Protein AF-0000000079066456 (afdb_homodimer)

Foldseek 3Di:
DPPPPPQPQAPQLCVLVVVCVLVVHDLVRVCVVVVHDSVVNVCNNGHNDPPVVVVLCVVCVVVVHHSCVVVCLLPPPPPCCVCLLVDWDKDWDDPVVLDSVCPAKDKKWKWDADPVGIDIDIFIWGDDPQKIKTKEDCPDPCVVQAQHKIKIKDKDANNNNQWIKMKIFIFHKHWDPPVVVVVVCQVPRPDHIPYPPDDIIMMMGRGPDMIMITIDRPPPPPPDD/DPPPPPACLAPQLCVLVVVCVLVVHQLVRVCVVVVHDSVVNVCSNGHNDPPVVVVLCVVCVVVVHHSCVVVCLLPPPPPCCVCLLVPWDKDWDDPVVLDSVCPAKDKKWKWDADPVGIDIDIFIWGDDPQKIKTKEDCPDPVVVQAQHKIKIKDKDARNNNQWIKMKIFIFHKHWDPPVVVVVVCQVPRPDHIPYPPDDIIMMMGRGPDMIMITIDRPPPPPPDD

Organism: Streptomyces microflavus (NCBI:txid1919)

Solvent-accessible surface area (backbone atoms only — not comparable to full-atom values): 23010 Å² total; per-residue (Å²): 131,81,72,67,76,78,71,59,53,25,58,30,11,51,31,44,47,52,40,28,54,73,70,69,46,50,54,56,52,36,10,59,60,24,74,45,57,42,68,49,44,50,40,43,40,59,41,42,64,61,63,52,52,58,44,38,47,26,39,12,54,44,44,72,47,41,42,27,56,27,53,16,50,39,28,77,46,58,85,71,52,45,50,58,33,47,57,12,24,55,41,80,45,53,69,69,58,35,52,60,71,54,49,58,51,48,62,32,32,43,24,44,73,55,95,91,40,48,42,49,43,77,34,49,37,34,52,53,94,84,25,41,33,36,49,35,27,72,84,36,80,67,50,69,38,54,76,33,71,30,12,39,28,38,66,52,70,28,70,30,62,45,33,32,37,40,34,31,33,29,25,44,24,40,65,52,75,52,62,70,58,32,49,54,52,55,70,66,40,84,56,46,42,54,39,47,94,71,67,64,44,36,34,41,34,47,60,76,42,78,47,21,34,31,41,40,47,68,83,46,78,76,67,77,129,131,81,72,66,77,77,71,60,59,26,55,30,12,51,31,44,47,52,39,27,54,74,70,69,47,50,54,55,52,34,10,60,61,24,73,44,57,42,68,48,42,51,40,42,43,60,40,39,63,62,61,54,50,56,44,38,47,25,38,12,54,43,44,74,47,41,40,27,56,24,53,15,52,40,30,77,48,59,88,71,52,45,48,57,32,45,59,12,22,55,41,81,46,54,69,69,56,35,52,60,72,55,48,58,50,49,62,31,32,42,23,45,72,55,94,92,40,49,43,50,44,78,35,49,37,34,51,53,95,85,25,41,33,36,47,36,27,71,83,36,80,67,50,68,40,54,76,33,70,33,11,39,27,35,68,53,71,30,69,32,62,44,34,33,36,38,34,31,34,28,26,43,24,40,66,53,76,52,62,69,58,32,49,53,51,56,71,66,39,86,57,47,44,54,37,46,95,70,68,64,43,37,34,39,35,47,60,77,42,79,47,23,34,32,40,40,49,68,83,46,79,76,68,77,127

pLDDT: mean 70.63, std 21.6, range [24.2, 97.88]

Structure (mmCIF, N/CA/C/O backbone):
data_AF-0000000079066456-model_v1
#
loop_
_entity.id
_entity.type
_entity.pdbx_description
1 polymer 'Helix-turn-helix domain-containing protein'
#
loop_
_atom_site.group_PDB
_atom_site.id
_atom_site.type_symbol
_atom_site.label_atom_id
_atom_site.label_alt_id
_atom_site.label_comp_id
_atom_site.label_asym_id
_atom_site.label_entity_id
_atom_site.label_seq_id
_atom_site.pdbx_PDB_ins_code
_atom_site.Cartn_x
_atom_site.Cartn_y
_atom_site.Cartn_z
_atom_site.occupancy
_atom_site.B_iso_or_equiv
_atom_site.auth_seq_id
_atom_site.auth_comp_id
_atom_site.auth_asym_id
_atom_site.auth_atom_id
_atom_site.pdbx_PDB_model_num
ATOM 1 N N . MET A 1 1 ? -27.469 40.781 -3.639 1 25.64 1 MET A N 1
ATOM 2 C CA . MET A 1 1 ? -26.75 40.5 -2.395 1 25.64 1 MET A CA 1
ATOM 3 C C . MET A 1 1 ? -25.797 39.344 -2.562 1 25.64 1 MET A C 1
ATOM 5 O O . MET A 1 1 ? -26.219 38.25 -2.979 1 25.64 1 MET A O 1
ATOM 9 N N . ALA A 1 2 ? -24.484 39.531 -2.717 1 28.38 2 ALA A N 1
ATOM 10 C CA . ALA A 1 2 ? -23.453 38.656 -3.238 1 28.38 2 ALA A CA 1
ATOM 11 C C . ALA A 1 2 ? -23.234 37.469 -2.301 1 28.38 2 ALA A C 1
ATOM 13 O O . ALA A 1 2 ? -23.172 37.625 -1.082 1 28.38 2 ALA A O 1
ATOM 14 N N . ARG A 1 3 ? -23.844 36.406 -2.506 1 31.36 3 ARG A N 1
ATOM 15 C CA . ARG A 1 3 ? -23.797 35.219 -1.623 1 31.36 3 ARG A CA 1
ATOM 16 C C . ARG A 1 3 ? -22.359 34.906 -1.21 1 31.36 3 ARG A C 1
ATOM 18 O O . ARG A 1 3 ? -21.469 34.844 -2.055 1 31.36 3 ARG A O 1
ATOM 25 N N . PRO A 1 4 ? -22.062 35.375 -0.028 1 30.66 4 PRO A N 1
ATOM 26 C CA . PRO A 1 4 ? -20.656 35.281 0.399 1 30.66 4 PRO A CA 1
ATOM 27 C C . PRO A 1 4 ? -19.984 34 -0.056 1 30.66 4 PRO A C 1
ATOM 29 O O . PRO A 1 4 ? -20.656 33 -0.277 1 30.66 4 PRO A O 1
ATOM 32 N N . PRO A 1 5 ? -18.906 34.156 -0.725 1 30.28 5 PRO A N 1
ATOM 33 C CA . PRO A 1 5 ? -18.25 33 -1.344 1 30.28 5 PRO A CA 1
ATOM 34 C C . PRO A 1 5 ? -18.234 31.766 -0.431 1 30.28 5 PRO A C 1
ATOM 36 O O . PRO A 1 5 ? -18.203 31.906 0.794 1 30.28 5 PRO A O 1
ATOM 39 N N . HIS A 1 6 ? -19.125 30.891 -0.547 1 31.78 6 HIS A N 1
ATOM 40 C CA . HIS A 1 6 ? -19.344 29.641 0.169 1 31.78 6 HIS A CA 1
ATOM 41 C C . HIS A 1 6 ? -18.016 29.078 0.675 1 31.78 6 HIS A C 1
ATOM 43 O O . HIS A 1 6 ? -17.078 28.875 -0.106 1 31.78 6 HIS A O 1
ATOM 49 N N . ALA A 1 7 ? -17.516 29.562 1.808 1 34.5 7 ALA A N 1
ATOM 50 C CA . ALA A 1 7 ? -16.297 29.312 2.562 1 34.5 7 ALA A CA 1
ATOM 51 C C . ALA A 1 7 ? -15.828 27.859 2.365 1 34.5 7 ALA A C 1
ATOM 53 O O . ALA A 1 7 ? -16.625 26.938 2.422 1 34.5 7 ALA A O 1
ATOM 54 N N . ALA A 1 8 ? -14.93 27.625 1.63 1 34.97 8 ALA A N 1
ATOM 55 C CA . ALA A 1 8 ? -14.211 26.406 1.276 1 34.97 8 ALA A CA 1
ATOM 56 C C . ALA A 1 8 ? -14.07 25.484 2.482 1 34.97 8 ALA A C 1
ATOM 58 O O . ALA A 1 8 ? -13.266 25.75 3.383 1 34.97 8 ALA A O 1
ATOM 59 N N . ARG A 1 9 ? -15.055 25.141 3.279 1 43.28 9 ARG A N 1
ATOM 60 C CA . ARG A 1 9 ? -15.031 24.031 4.219 1 43.28 9 ARG A CA 1
ATOM 61 C C . ARG A 1 9 ? -13.922 23.031 3.869 1 43.28 9 ARG A C 1
ATOM 63 O O . ARG A 1 9 ? -13.898 22.484 2.766 1 43.28 9 ARG A O 1
ATOM 70 N N . GLY A 1 10 ? -12.703 23.375 4.379 1 48.19 10 GLY A N 1
ATOM 71 C CA . GLY A 1 10 ? -11.461 22.781 3.91 1 48.19 10 GLY A CA 1
ATOM 72 C C . GLY A 1 10 ? -11.484 21.266 3.9 1 48.19 10 GLY A C 1
ATOM 73 O O . GLY A 1 10 ? -12.352 20.641 4.523 1 48.19 10 GLY A O 1
ATOM 74 N N . ASP A 1 11 ? -11.156 20.719 2.807 1 53.97 11 ASP A N 1
ATOM 75 C CA . ASP A 1 11 ? -11.047 19.281 2.568 1 53.97 11 ASP A CA 1
ATOM 76 C C . ASP A 1 11 ? -10.664 18.547 3.848 1 53.97 11 ASP A C 1
ATOM 78 O O . ASP A 1 11 ? -11.211 17.484 4.137 1 53.97 11 ASP A O 1
ATOM 82 N N . ILE A 1 12 ? -10 19.141 4.77 1 57.5 12 ILE A N 1
ATOM 83 C CA . ILE A 1 12 ? -9.531 18.516 5.996 1 57.5 12 ILE A CA 1
ATOM 84 C C . ILE A 1 12 ? -10.688 18.391 6.988 1 57.5 12 ILE A C 1
ATOM 86 O O . ILE A 1 12 ? -10.875 17.328 7.598 1 57.5 12 ILE A O 1
ATOM 90 N N . GLY A 1 13 ? -11.312 19.562 7.059 1 59.56 13 GLY A N 1
ATOM 91 C CA . GLY A 1 13 ? -12.43 19.547 7.988 1 59.56 13 GLY A CA 1
ATOM 92 C C . GLY A 1 13 ? -13.438 18.453 7.688 1 59.56 13 GLY A C 1
ATOM 93 O O . GLY A 1 13 ? -13.906 17.766 8.602 1 59.56 13 GLY A O 1
ATOM 94 N N . ARG A 1 14 ? -13.602 18.297 6.441 1 61.03 14 ARG A N 1
ATOM 95 C CA . ARG A 1 14 ? -14.555 17.281 6.023 1 61.03 14 ARG A CA 1
ATOM 96 C C . ARG A 1 14 ? -14.031 15.883 6.336 1 61.03 14 ARG A C 1
ATOM 98 O O . ARG A 1 14 ? -14.789 15.016 6.773 1 61.03 14 ARG A O 1
ATOM 105 N N . ARG A 1 15 ? -12.875 15.672 6.16 1 58.72 15 ARG A N 1
ATOM 106 C CA . ARG A 1 15 ? -12.289 14.359 6.383 1 58.72 15 ARG A CA 1
ATOM 107 C C . ARG A 1 15 ? -12.211 14.031 7.871 1 58.72 15 ARG A C 1
ATOM 109 O O . ARG A 1 15 ? -12.414 12.891 8.273 1 58.72 15 ARG A O 1
ATOM 116 N N . VAL A 1 16 ? -11.922 15.016 8.516 1 62.66 16 VAL A N 1
ATOM 117 C CA . VAL A 1 16 ? -11.898 14.859 9.969 1 62.66 16 VAL A CA 1
ATOM 118 C C . VAL A 1 16 ? -13.289 14.477 10.469 1 62.66 16 VAL A C 1
ATOM 120 O O . VAL A 1 16 ? -13.438 13.523 11.242 1 62.66 16 VAL A O 1
ATOM 123 N N . ALA A 1 17 ? -14.172 15.188 9.867 1 66.12 17 ALA A N 1
ATOM 124 C CA . ALA A 1 17 ? -15.547 14.922 10.289 1 66.12 17 ALA A CA 1
ATOM 125 C C . ALA A 1 17 ? -15.984 13.516 9.875 1 66.12 17 ALA A C 1
ATOM 127 O O . ALA A 1 17 ? -16.578 12.781 10.672 1 66.12 17 ALA A O 1
ATOM 128 N N . ALA A 1 18 ? -15.672 13.148 8.719 1 61.19 18 ALA A N 1
ATOM 129 C CA . ALA A 1 18 ? -16.062 11.844 8.211 1 61.19 18 ALA A CA 1
ATOM 130 C C . ALA A 1 18 ? -15.43 10.719 9.023 1 61.19 18 ALA A C 1
ATOM 132 O O . ALA A 1 18 ? -16.094 9.742 9.375 1 61.19 18 ALA A O 1
ATOM 133 N N . ARG A 1 19 ? -14.211 10.867 9.336 1 59.03 19 ARG A N 1
ATOM 134 C CA . ARG A 1 19 ? -13.492 9.836 10.07 1 59.03 19 ARG A CA 1
ATOM 135 C C . ARG A 1 19 ? -13.969 9.758 11.516 1 59.03 19 ARG A C 1
ATOM 137 O O . ARG A 1 19 ? -14.094 8.672 12.078 1 59.03 19 ARG A O 1
ATOM 144 N N . ARG A 1 20 ? -14.18 10.906 12.055 1 67.38 20 ARG A N 1
ATOM 145 C CA . ARG A 1 20 ? -14.719 10.961 13.406 1 67.38 20 ARG A CA 1
ATOM 146 C C . ARG A 1 20 ? -16.031 10.203 13.508 1 67.38 20 ARG A C 1
ATOM 148 O O . ARG A 1 20 ? -16.234 9.406 14.43 1 67.38 20 ARG A O 1
ATOM 155 N N . LEU A 1 21 ? -16.797 10.422 12.477 1 69.69 21 LEU A N 1
ATOM 156 C CA . LEU A 1 21 ? -18.109 9.773 12.461 1 69.69 21 LEU A CA 1
ATOM 157 C C . LEU A 1 21 ? -17.969 8.273 12.234 1 69.69 21 LEU A C 1
ATOM 159 O O . LEU A 1 21 ? -18.688 7.48 12.852 1 69.69 21 LEU A O 1
ATOM 163 N N . GLN A 1 22 ? -17.109 7.902 11.492 1 60.81 22 GLN A N 1
ATOM 164 C CA . GLN A 1 22 ? -16.844 6.492 11.227 1 60.81 22 GLN A CA 1
ATOM 165 C C . GLN A 1 22 ? -16.422 5.766 12.492 1 60.81 22 GLN A C 1
ATOM 167 O O . GLN A 1 22 ? -16.75 4.594 12.688 1 60.81 22 GLN A O 1
ATOM 172 N N . LEU A 1 23 ? -15.672 6.469 13.367 1 62.28 23 LEU A N 1
ATOM 173 C CA . LEU A 1 23 ? -15.148 5.875 14.594 1 62.28 23 LEU A CA 1
ATOM 174 C C . LEU A 1 23 ? -16.156 6.016 15.734 1 62.28 23 LEU A C 1
ATOM 176 O O . LEU A 1 23 ? -15.914 5.535 16.844 1 62.28 23 LEU A O 1
ATOM 180 N N . GLY A 1 24 ? -17.219 6.684 15.391 1 70.5 24 GLY A N 1
ATOM 181 C CA . GLY A 1 24 ? -18.25 6.906 16.406 1 70.5 24 GLY A CA 1
ATOM 182 C C . GLY A 1 24 ? -17.797 7.844 17.5 1 70.5 24 GLY A C 1
ATOM 183 O O . GLY A 1 24 ? -18.25 7.727 18.641 1 70.5 24 GLY A O 1
ATOM 184 N N . LEU A 1 25 ? -16.875 8.68 17.25 1 75.56 25 LEU A N 1
ATOM 185 C CA . LEU A 1 25 ? -16.344 9.586 18.25 1 75.56 25 LEU A CA 1
ATOM 186 C C . LEU A 1 25 ? -17.047 10.93 18.203 1 75.56 25 LEU A C 1
ATOM 188 O O . LEU A 1 25 ? -17.422 11.406 17.141 1 75.56 25 LEU A O 1
ATOM 192 N N . SER A 1 26 ? -17.266 11.531 19.375 1 80.88 26 SER A N 1
ATOM 193 C CA . SER A 1 26 ? -17.703 12.922 19.453 1 80.88 26 SER A CA 1
ATOM 194 C C . SER A 1 26 ? -16.531 13.875 19.219 1 80.88 26 SER A C 1
ATOM 196 O O . SER A 1 26 ? -15.367 13.477 19.266 1 80.88 26 SER A O 1
ATOM 198 N N . ARG A 1 27 ? -16.891 15.133 18.891 1 77.38 27 ARG A N 1
ATOM 199 C CA . ARG A 1 27 ? -15.852 16.141 18.766 1 77.38 27 ARG A CA 1
ATOM 200 C C . ARG A 1 27 ? -15.039 16.266 20.047 1 77.38 27 ARG A C 1
ATOM 202 O O . ARG A 1 27 ? -13.82 16.453 20.016 1 77.38 27 ARG A O 1
ATOM 209 N N . GLU A 1 28 ? -15.727 16.078 21.109 1 78.38 28 GLU A N 1
ATOM 210 C CA . GLU A 1 28 ? -15.07 16.125 22.422 1 78.38 28 GLU A CA 1
ATOM 211 C C . GLU A 1 28 ? -14.109 14.961 22.609 1 78.38 28 GLU A C 1
ATOM 213 O O . GLU A 1 28 ? -13.016 15.125 23.141 1 78.38 28 GLU A O 1
ATOM 218 N N . ASP A 1 29 ? -14.523 13.836 22.125 1 76.25 29 ASP A N 1
ATOM 219 C CA . ASP A 1 29 ? -13.672 12.656 22.188 1 76.25 29 ASP A CA 1
ATOM 220 C C . ASP A 1 29 ? -12.383 12.852 21.406 1 76.25 29 ASP A C 1
ATOM 222 O O . ASP A 1 29 ? -11.297 12.516 21.875 1 76.25 29 ASP A O 1
ATOM 226 N N . VAL A 1 30 ? -12.531 13.32 20.234 1 72 30 VAL A N 1
ATOM 227 C CA . VAL A 1 30 ? -11.391 13.562 19.359 1 72 30 VAL A CA 1
ATOM 228 C C . VAL A 1 30 ? -10.469 14.602 19.984 1 72 30 VAL A C 1
ATOM 230 O O . VAL A 1 30 ? -9.242 14.453 19.953 1 72 30 VAL A O 1
ATOM 233 N N . ALA A 1 31 ? -11.086 15.633 20.531 1 69.38 31 ALA A N 1
ATOM 234 C CA . ALA A 1 31 ? -10.32 16.703 21.172 1 69.38 31 ALA A CA 1
ATOM 235 C C . ALA A 1 31 ? -9.469 16.156 22.312 1 69.38 31 ALA A C 1
ATOM 237 O O . ALA A 1 31 ? -8.297 16.516 22.438 1 69.38 31 ALA A O 1
ATOM 238 N N . LEU A 1 32 ? -10.07 15.352 23.016 1 68.5 32 LEU A N 1
ATOM 239 C CA . LEU A 1 32 ? -9.367 14.75 24.141 1 68.5 32 LEU A CA 1
ATOM 240 C C . LEU A 1 32 ? -8.195 13.898 23.672 1 68.5 32 LEU A C 1
ATOM 242 O O . LEU A 1 32 ? -7.094 13.992 24.203 1 68.5 32 LEU A O 1
ATOM 246 N N . ARG A 1 33 ? -8.523 13.148 22.688 1 67 33 ARG A N 1
ATOM 247 C CA . ARG A 1 33 ? -7.512 12.234 22.188 1 67 33 ARG A CA 1
ATOM 248 C C . ARG A 1 33 ? -6.375 13 21.516 1 67 33 ARG A C 1
ATOM 250 O O . ARG A 1 33 ? -5.219 12.578 21.562 1 67 33 ARG A O 1
ATOM 257 N N . ALA A 1 34 ? -6.801 14.07 20.953 1 61.41 34 ALA A N 1
ATOM 258 C CA . ALA A 1 34 ? -5.84 14.852 20.172 1 61.41 34 ALA A CA 1
ATOM 259 C C . ALA A 1 34 ? -5.176 15.914 21.047 1 61.41 34 ALA A C 1
ATOM 261 O O . ALA A 1 34 ? -4.266 16.609 20.578 1 61.41 34 ALA A O 1
ATOM 262 N N . GLY A 1 35 ? -5.555 16.062 22.234 1 60.47 35 GLY A N 1
ATOM 263 C CA . GLY A 1 35 ? -5.039 17.109 23.109 1 60.47 35 GLY A CA 1
ATOM 264 C C . GLY A 1 35 ? -5.422 18.516 22.641 1 60.47 35 GLY A C 1
ATOM 265 O O . GLY A 1 35 ? -4.594 19.422 22.656 1 60.47 35 GLY A O 1
ATOM 266 N N . ALA A 1 36 ? -6.531 18.609 22.078 1 65.12 36 ALA A N 1
ATOM 267 C CA . ALA A 1 36 ? -7.035 19.906 21.609 1 65.12 36 ALA A CA 1
ATOM 268 C C . ALA A 1 36 ? -8.297 20.312 22.375 1 65.12 36 ALA A C 1
ATOM 270 O O . ALA A 1 36 ? -8.891 19.5 23.078 1 65.12 36 ALA A O 1
ATOM 271 N N . ALA A 1 37 ? -8.57 21.625 22.359 1 64.44 37 ALA A N 1
ATOM 272 C CA . ALA A 1 37 ? -9.836 22.109 22.906 1 64.44 37 ALA A CA 1
ATOM 273 C C . ALA A 1 37 ? -11.016 21.656 22.062 1 64.44 37 ALA A C 1
ATOM 275 O O . ALA A 1 37 ? -10.938 21.656 20.828 1 64.44 37 ALA A O 1
ATOM 276 N N . PRO A 1 38 ? -12.039 21.156 22.641 1 63.16 38 PRO A N 1
ATOM 277 C CA . PRO A 1 38 ? -13.211 20.688 21.891 1 63.16 38 PRO A CA 1
ATOM 278 C C . PRO A 1 38 ? -13.68 21.672 20.844 1 63.16 38 PRO A C 1
ATOM 280 O O . PRO A 1 38 ? -14.07 21.281 19.734 1 63.16 38 PRO A O 1
ATOM 283 N N . GLY A 1 39 ? -13.633 22.922 21.125 1 65.25 39 GLY A N 1
ATOM 284 C CA . GLY A 1 39 ? -14.031 23.922 20.156 1 65.25 39 GLY A CA 1
ATOM 285 C C . GLY A 1 39 ? -13.141 23.938 18.922 1 65.25 39 GLY A C 1
ATOM 286 O O . GLY A 1 39 ? -13.57 24.359 17.844 1 65.25 39 GLY A O 1
ATOM 287 N N . TYR A 1 40 ? -11.992 23.406 19.156 1 64.56 40 TYR A N 1
ATOM 288 C CA . TYR A 1 40 ? -11.062 23.438 18.031 1 64.56 40 TYR A CA 1
ATOM 289 C C . TYR A 1 40 ? -11.43 22.375 16.984 1 64.56 40 TYR A C 1
ATOM 291 O O . TYR A 1 40 ? -11.312 22.625 15.789 1 64.56 40 TYR A O 1
ATOM 299 N N . ILE A 1 41 ? -11.914 21.266 17.484 1 69.56 41 ILE A N 1
ATOM 300 C CA . ILE A 1 41 ? -12.336 20.234 16.547 1 69.56 41 ILE A CA 1
ATOM 301 C C . ILE A 1 41 ? -13.523 20.75 15.727 1 69.56 41 ILE A C 1
ATOM 303 O O . ILE A 1 41 ? -13.586 20.531 14.516 1 69.56 41 ILE A O 1
ATOM 307 N N . ALA A 1 42 ? -14.344 21.438 16.375 1 71.75 42 ALA A N 1
ATOM 308 C CA . ALA A 1 42 ? -15.461 22.062 15.672 1 71.75 42 ALA A CA 1
ATOM 309 C C . ALA A 1 42 ? -14.961 23.062 14.633 1 71.75 42 ALA A C 1
ATOM 311 O O . ALA A 1 42 ? -15.461 23.094 13.5 1 71.75 42 ALA A O 1
ATOM 312 N N . TYR A 1 43 ? -14.039 23.766 15.055 1 65.44 43 TYR A N 1
ATOM 313 C CA . TYR A 1 43 ? -13.43 24.75 14.172 1 65.44 43 TYR A CA 1
ATOM 314 C C . TYR A 1 43 ? -12.812 24.078 12.945 1 65.44 43 TYR A C 1
ATOM 316 O O . TYR A 1 43 ? -13.031 24.516 11.812 1 65.44 43 TYR A O 1
ATOM 324 N N . VAL A 1 44 ? -12.078 23.031 13.211 1 64.19 44 VAL A N 1
ATOM 325 C CA . VAL A 1 44 ? -11.398 22.312 12.133 1 64.19 44 VAL A CA 1
ATOM 326 C C . VAL A 1 44 ? -12.43 21.734 11.172 1 64.19 44 VAL A C 1
ATOM 328 O O . VAL A 1 44 ? -12.266 21.797 9.953 1 64.19 44 VAL A O 1
ATOM 331 N N . GLU A 1 45 ? -13.367 21.203 11.766 1 69.75 45 GLU A N 1
ATOM 332 C CA . GLU A 1 45 ? -14.375 20.531 10.938 1 69.75 45 GLU A CA 1
ATOM 333 C C . GLU A 1 45 ? -15.227 21.547 10.188 1 69.75 45 GLU A C 1
ATOM 335 O O . GLU A 1 45 ? -15.719 21.266 9.094 1 69.75 45 GLU A O 1
ATOM 340 N N . GLU A 1 46 ? -15.289 22.641 10.664 1 67.19 46 GLU A N 1
ATOM 341 C CA . GLU A 1 46 ? -16.266 23.562 10.109 1 67.19 46 GLU A CA 1
ATOM 342 C C . GLU A 1 46 ? -15.578 24.734 9.398 1 67.19 46 GLU A C 1
ATOM 344 O O . GLU A 1 46 ? -16.172 25.375 8.523 1 67.19 46 GLU A O 1
ATOM 349 N N . GLN A 1 47 ? -14.469 25.094 9.914 1 52.72 47 GLN A N 1
ATOM 350 C CA . GLN A 1 47 ? -13.859 26.312 9.367 1 52.72 47 GLN A CA 1
ATOM 351 C C . GLN A 1 47 ? -12.703 25.969 8.438 1 52.72 47 GLN A C 1
ATOM 353 O O . GLN A 1 47 ? -12.016 24.969 8.641 1 52.72 47 GLN A O 1
ATOM 358 N N . SER A 1 48 ? -12.602 26.344 7.129 1 47.03 48 SER A N 1
ATOM 359 C CA . SER A 1 48 ? -11.656 26.172 6.027 1 47.03 48 SER A CA 1
ATOM 360 C C . SER A 1 48 ? -10.242 26.562 6.453 1 47.03 48 SER A C 1
ATOM 362 O O . SER A 1 48 ? -9.281 26.266 5.738 1 47.03 48 SER A O 1
ATOM 364 N N . ALA A 1 49 ? -10.094 27.25 7.422 1 43.09 49 ALA A N 1
ATOM 365 C CA . ALA A 1 49 ? -8.945 28.156 7.504 1 43.09 49 ALA A CA 1
ATOM 366 C C . ALA A 1 49 ? -7.727 27.453 8.086 1 43.09 49 ALA A C 1
ATOM 368 O O . ALA A 1 49 ? -6.746 28.094 8.461 1 43.09 49 ALA A O 1
ATOM 369 N N . THR A 1 50 ? -7.742 26.312 8.305 1 42.88 50 THR A N 1
ATOM 370 C CA . THR A 1 50 ? -6.523 26.094 9.078 1 42.88 50 THR A CA 1
ATOM 371 C C . THR A 1 50 ? -5.293 26.219 8.18 1 42.88 50 THR A C 1
ATOM 373 O O . THR A 1 50 ? -5.055 25.375 7.316 1 42.88 50 THR A O 1
ATOM 376 N N . PRO A 1 51 ? -4.738 27.391 8 1 43.25 51 PRO A N 1
ATOM 377 C CA . PRO A 1 51 ? -3.588 27.781 7.184 1 43.25 51 PRO A CA 1
ATOM 378 C C . PRO A 1 51 ? -2.475 26.734 7.199 1 43.25 51 PRO A C 1
ATOM 380 O O . PRO A 1 51 ? -1.824 26.5 6.176 1 43.25 51 PRO A O 1
ATOM 383 N N . GLY A 1 52 ? -2.201 26.172 8.281 1 49.12 52 GLY A N 1
ATOM 384 C CA . GLY A 1 52 ? -1.064 25.281 8.438 1 49.12 52 GLY A CA 1
ATOM 385 C C . GLY A 1 52 ? -1.146 24.047 7.559 1 49.12 52 GLY A C 1
ATOM 386 O O . GLY A 1 52 ? -0.163 23.672 6.922 1 49.12 52 GLY A O 1
ATOM 387 N N . ILE A 1 53 ? -2.297 23.594 7.32 1 50.16 53 ILE A N 1
ATOM 388 C CA . ILE A 1 53 ? -2.467 22.344 6.586 1 50.16 53 ILE A CA 1
ATOM 389 C C . ILE A 1 53 ? -2.389 22.625 5.086 1 50.16 53 ILE A C 1
ATOM 391 O O . ILE A 1 53 ? -1.803 21.828 4.336 1 50.16 53 ILE A O 1
ATOM 395 N N . SER A 1 54 ? -3.012 23.703 4.699 1 47.66 54 SER A N 1
ATOM 396 C CA . SER A 1 54 ? -2.889 24.062 3.291 1 47.66 54 SER A CA 1
ATOM 397 C C . SER A 1 54 ? -1.427 24.156 2.871 1 47.66 54 SER A C 1
ATOM 399 O O . SER A 1 54 ? -1.054 23.719 1.785 1 47.66 54 SER A O 1
ATOM 401 N N . PHE A 1 55 ? -0.719 24.75 3.748 1 49.09 55 PHE A N 1
ATOM 402 C CA . PHE A 1 55 ? 0.708 24.844 3.465 1 49.09 55 PHE A CA 1
ATOM 403 C C . PHE A 1 55 ? 1.343 23.453 3.424 1 49.09 55 PHE A C 1
ATOM 405 O O . PHE A 1 55 ? 2.135 23.156 2.527 1 49.09 55 PHE A O 1
ATOM 412 N N . LEU A 1 56 ? 0.967 22.562 4.285 1 53.59 56 LEU A N 1
ATOM 413 C CA . LEU A 1 56 ? 1.562 21.219 4.34 1 53.59 56 LEU A CA 1
ATOM 414 C C . LEU A 1 56 ? 1.184 20.406 3.107 1 53.59 56 LEU A C 1
ATOM 416 O O . LEU A 1 56 ? 2 19.641 2.592 1 53.59 56 LEU A O 1
ATOM 420 N N . LEU A 1 57 ? -0.003 20.688 2.762 1 50.12 57 LEU A N 1
ATOM 421 C CA . LEU A 1 57 ? -0.451 20.016 1.546 1 50.12 57 LEU A CA 1
ATOM 422 C C . LEU A 1 57 ? 0.319 20.516 0.331 1 50.12 57 LEU A C 1
ATOM 424 O O . LEU A 1 57 ? 0.751 19.734 -0.51 1 50.12 57 LEU A O 1
ATOM 428 N N . ARG A 1 58 ? 0.427 21.828 0.307 1 53.16 58 ARG A N 1
ATOM 429 C CA . ARG A 1 58 ? 1.212 22.406 -0.78 1 53.16 58 ARG A CA 1
ATOM 430 C C . ARG A 1 58 ? 2.67 21.969 -0.694 1 53.16 58 ARG A C 1
ATOM 432 O O . ARG A 1 58 ? 3.305 21.703 -1.717 1 53.16 58 ARG A O 1
ATOM 439 N N . LEU A 1 59 ? 3.082 21.891 0.556 1 53.56 59 LEU A N 1
ATOM 440 C CA . LEU A 1 59 ? 4.453 21.453 0.788 1 53.56 59 LEU A CA 1
ATOM 441 C C . LEU A 1 59 ? 4.625 19.984 0.388 1 53.56 59 LEU A C 1
ATOM 443 O O . LEU A 1 59 ? 5.617 19.625 -0.244 1 53.56 59 LEU A O 1
ATOM 447 N N . ALA A 1 60 ? 3.707 19.203 0.789 1 55.19 60 ALA A N 1
ATOM 448 C CA . ALA A 1 60 ? 3.742 17.797 0.411 1 55.19 60 ALA A CA 1
ATOM 449 C C . ALA A 1 60 ? 3.721 17.641 -1.105 1 55.19 60 ALA A C 1
ATOM 451 O O . ALA A 1 60 ? 4.465 16.828 -1.66 1 55.19 60 ALA A O 1
ATOM 452 N N . ASP A 1 61 ? 2.871 18.469 -1.706 1 51.03 61 ASP A N 1
ATOM 453 C CA . ASP A 1 61 ? 2.801 18.469 -3.164 1 51.03 61 ASP A CA 1
ATOM 454 C C . ASP A 1 61 ? 4.113 18.938 -3.777 1 51.03 61 ASP A C 1
ATOM 456 O O . ASP A 1 61 ? 4.637 18.312 -4.703 1 51.03 61 ASP A O 1
ATOM 460 N N . ALA A 1 62 ? 4.535 20.031 -3.199 1 53.94 62 ALA A N 1
ATOM 461 C CA . ALA A 1 62 ? 5.781 20.609 -3.693 1 53.94 62 ALA A CA 1
ATOM 462 C C . ALA A 1 62 ? 6.938 19.625 -3.547 1 53.94 62 ALA A C 1
ATOM 464 O O . ALA A 1 62 ? 7.859 19.609 -4.367 1 53.94 62 ALA A O 1
ATOM 465 N N . LEU A 1 63 ? 6.77 18.781 -2.543 1 53.56 63 LEU A N 1
ATOM 466 C CA . LEU A 1 63 ? 7.855 17.859 -2.248 1 53.56 63 LEU A CA 1
ATOM 467 C C . LEU A 1 63 ? 7.516 16.453 -2.74 1 53.56 63 LEU A C 1
ATOM 469 O O . LEU A 1 63 ? 8.18 15.484 -2.359 1 53.56 63 LEU A O 1
ATOM 473 N N . GLU A 1 64 ? 6.516 16.5 -3.506 1 48.22 64 GLU A N 1
ATOM 474 C CA . GLU A 1 64 ? 6.086 15.258 -4.133 1 48.22 64 GLU A CA 1
ATOM 475 C C . GLU A 1 64 ? 5.926 14.148 -3.102 1 48.22 64 GLU A C 1
ATOM 477 O O . GLU A 1 64 ? 6.422 13.039 -3.295 1 48.22 64 GLU A O 1
ATOM 482 N N . THR A 1 65 ? 5.543 14.492 -2.076 1 52.47 65 THR A N 1
ATOM 483 C CA . THR A 1 65 ? 5.273 13.586 -0.964 1 52.47 65 THR A CA 1
ATOM 484 C C . THR A 1 65 ? 3.883 13.828 -0.39 1 52.47 65 THR A C 1
ATOM 486 O O . THR A 1 65 ? 3.047 14.477 -1.027 1 52.47 65 THR A O 1
ATOM 489 N N . THR A 1 66 ? 3.557 13.109 0.58 1 50.25 66 THR A N 1
ATOM 490 C CA . THR A 1 66 ? 2.277 13.273 1.258 1 50.25 66 THR A CA 1
ATOM 491 C C . THR A 1 66 ? 2.461 13.984 2.598 1 50.25 66 THR A C 1
ATOM 493 O O . THR A 1 66 ? 3.568 14.016 3.141 1 50.25 66 THR A O 1
ATOM 496 N N . VAL A 1 67 ? 1.613 14.727 2.904 1 50.69 67 VAL A N 1
ATOM 497 C CA . VAL A 1 67 ? 1.622 15.312 4.242 1 50.69 67 VAL A CA 1
ATOM 498 C C . VAL A 1 67 ? 1.947 14.234 5.273 1 50.69 67 VAL A C 1
ATOM 500 O O . VAL A 1 67 ? 2.662 14.492 6.246 1 50.69 67 VAL A O 1
ATOM 503 N N . HIS A 1 68 ? 1.517 13.023 4.945 1 49.31 68 HIS A N 1
ATOM 504 C CA . HIS A 1 68 ? 1.845 11.906 5.828 1 49.31 68 HIS A CA 1
ATOM 505 C C . HIS A 1 68 ? 3.354 11.727 5.945 1 49.31 68 HIS A C 1
ATOM 507 O O . HIS A 1 68 ? 3.879 11.57 7.051 1 49.31 68 HIS A O 1
ATOM 513 N N . GLU A 1 69 ? 3.861 11.68 4.848 1 48.62 69 GLU A N 1
ATOM 514 C CA . GLU A 1 69 ? 5.312 11.5 4.828 1 48.62 69 GLU A CA 1
ATOM 515 C C . GLU A 1 69 ? 6.02 12.688 5.484 1 48.62 69 GLU A C 1
ATOM 517 O O . GLU A 1 69 ? 7.016 12.508 6.188 1 48.62 69 GLU A O 1
ATOM 522 N N . LEU A 1 70 ? 5.594 13.844 5.238 1 48.97 70 LEU A N 1
ATOM 523 C CA . LEU A 1 70 ? 6.246 15.047 5.738 1 48.97 70 LEU A CA 1
ATOM 524 C C . LEU A 1 70 ? 6.051 15.188 7.246 1 48.97 70 LEU A C 1
ATOM 526 O O . LEU A 1 70 ? 6.898 15.75 7.938 1 48.97 70 LEU A O 1
ATOM 530 N N . THR A 1 71 ? 5.02 14.852 7.652 1 47.31 71 THR A N 1
ATOM 531 C CA . THR A 1 71 ? 4.695 15.039 9.062 1 47.31 71 THR A CA 1
ATOM 532 C C . THR A 1 71 ? 5.121 13.82 9.875 1 47.31 71 THR A C 1
ATOM 534 O O . THR A 1 71 ? 4.965 13.805 11.102 1 47.31 71 THR A O 1
ATOM 537 N N . GLY A 1 72 ? 5.891 13.219 9.531 1 41.41 72 GLY A N 1
ATOM 538 C CA . GLY A 1 72 ? 6.449 12.102 10.273 1 41.41 72 GLY A CA 1
ATOM 539 C C . GLY A 1 72 ? 5.473 10.953 10.445 1 41.41 72 GLY A C 1
ATOM 540 O O . GLY A 1 72 ? 5.613 10.141 11.367 1 41.41 72 GLY A O 1
ATOM 541 N N . GLY A 1 73 ? 4.375 11.102 10.008 1 35.28 73 GLY A N 1
ATOM 542 C CA . GLY A 1 73 ? 3.654 9.867 10.25 1 35.28 73 GLY A CA 1
ATOM 543 C C . GLY A 1 73 ? 4.52 8.625 10.086 1 35.28 73 GLY A C 1
ATOM 544 O O . GLY A 1 73 ? 4.066 7.508 10.344 1 35.28 73 GLY A O 1
ATOM 545 N N . THR A 1 74 ? 5.41 8.617 9.094 1 33.94 74 THR A N 1
ATOM 546 C CA . THR A 1 74 ? 6.477 7.621 9.195 1 33.94 74 THR A CA 1
ATOM 547 C C . THR A 1 74 ? 7.562 8.094 10.156 1 33.94 74 THR A C 1
ATOM 549 O O . THR A 1 74 ? 8.219 9.102 9.914 1 33.94 74 THR A O 1
ATOM 552 N N . VAL A 1 75 ? 7.203 8.32 11.344 1 29.92 75 VAL A N 1
ATOM 553 C CA . VAL A 1 75 ? 8.07 8.898 12.367 1 29.92 75 VAL A CA 1
ATOM 554 C C . VAL A 1 75 ?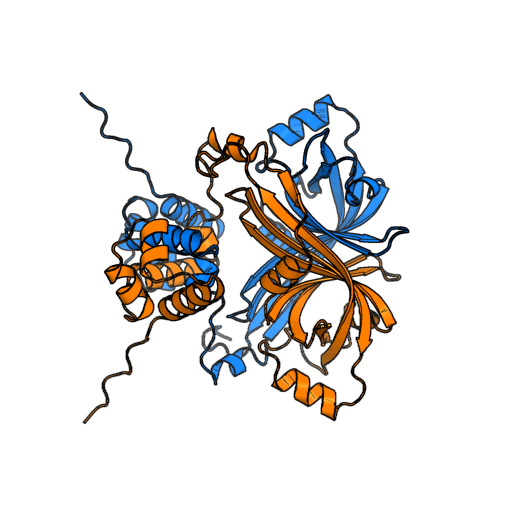 9.477 8.32 12.234 1 29.92 75 VAL A C 1
ATOM 556 O O . VAL A 1 75 ? 9.656 7.102 12.164 1 29.92 75 VAL A O 1
ATOM 559 N N . ASP A 1 76 ? 10.273 8.867 11.664 1 29.38 76 ASP A N 1
ATOM 560 C CA . ASP A 1 76 ? 11.656 8.602 12.062 1 29.38 76 ASP A CA 1
ATOM 561 C C . ASP A 1 76 ? 11.805 8.648 13.586 1 29.38 76 ASP A C 1
ATOM 563 O O . ASP A 1 76 ? 11.586 9.695 14.203 1 29.38 76 ASP A O 1
ATOM 567 N N . LEU A 1 77 ? 11.219 7.73 14.422 1 30.38 77 LEU A N 1
ATOM 568 C CA . LEU A 1 77 ? 11.492 7.691 15.852 1 30.38 77 LEU A CA 1
ATOM 569 C C . LEU A 1 77 ? 12.969 7.988 16.125 1 30.38 77 LEU A C 1
ATOM 571 O O . LEU A 1 77 ? 13.828 7.695 15.297 1 30.38 77 LEU A O 1
ATOM 575 N N . PRO A 1 78 ? 13.195 8.906 17.031 1 27.98 78 PRO A N 1
ATOM 576 C CA . PRO A 1 78 ? 14.586 9 17.516 1 27.98 78 PRO A CA 1
ATOM 577 C C . PRO A 1 78 ? 15.281 7.645 17.562 1 27.98 78 PRO A C 1
ATOM 579 O O . PRO A 1 78 ? 14.617 6.605 17.609 1 27.98 78 PRO A O 1
ATOM 582 N N . GLY A 1 79 ? 16.578 7.602 17.531 1 29.92 79 GLY A N 1
ATOM 583 C CA . GLY A 1 79 ? 17.453 6.441 17.625 1 29.92 79 GLY A CA 1
ATOM 584 C C . GLY A 1 79 ? 16.891 5.348 18.516 1 29.92 79 GLY A C 1
ATOM 585 O O . GLY A 1 79 ? 17.141 4.16 18.281 1 29.92 79 GLY A O 1
ATOM 586 N N . GLY A 1 80 ? 16.531 5.656 19.828 1 29.25 80 GLY A N 1
ATOM 587 C CA . GLY A 1 80 ? 16.062 4.734 20.859 1 29.25 80 GLY A CA 1
ATOM 588 C C . GLY A 1 80 ? 14.711 4.133 20.547 1 29.25 80 GLY A C 1
ATOM 589 O O . GLY A 1 80 ? 14.367 3.057 21.031 1 29.25 80 GLY A O 1
ATOM 590 N N . LEU A 1 81 ? 13.688 4.859 20.234 1 32.69 81 LEU A N 1
ATOM 591 C CA . LEU A 1 81 ? 12.336 4.371 19.984 1 32.69 81 LEU A CA 1
ATOM 592 C C . LEU A 1 81 ? 12.258 3.621 18.672 1 32.69 81 LEU A C 1
ATOM 594 O O . LEU A 1 81 ? 11.203 3.096 18.297 1 32.69 81 LEU A O 1
ATOM 598 N N . GLY A 1 82 ? 12.969 3.809 17.75 1 35.53 82 GLY A N 1
ATOM 599 C CA . GLY A 1 82 ? 13.242 2.85 16.688 1 35.53 82 GLY A CA 1
ATOM 600 C C . GLY A 1 82 ? 13.281 1.415 17.188 1 35.53 82 GLY A C 1
ATOM 601 O O . GLY A 1 82 ? 13.188 0.479 16.391 1 35.53 82 GLY A O 1
ATOM 602 N N . ARG A 1 83 ? 13.75 1.395 18.469 1 33.5 83 ARG A N 1
ATOM 603 C CA . ARG A 1 83 ? 13.766 0.162 19.25 1 33.5 83 ARG A CA 1
ATOM 604 C C . ARG A 1 83 ? 12.352 -0.243 19.672 1 33.5 83 ARG A C 1
ATOM 606 O O . ARG A 1 83 ? 12.117 -1.389 20.062 1 33.5 83 ARG A O 1
ATOM 613 N N . ALA A 1 84 ? 11.578 0.696 20.125 1 36.94 84 ALA A N 1
ATOM 614 C CA . ALA A 1 84 ? 10.203 0.345 20.484 1 36.94 84 ALA A CA 1
ATOM 615 C C . ALA A 1 84 ? 9.492 -0.358 19.328 1 36.94 84 ALA A C 1
ATOM 617 O O . ALA A 1 84 ? 8.562 -1.135 19.547 1 36.94 84 ALA A O 1
ATOM 618 N N . ALA A 1 85 ? 9.781 0.055 18.109 1 41.56 85 ALA A N 1
ATOM 619 C CA . ALA A 1 85 ? 9.367 -0.618 16.875 1 41.56 85 ALA A CA 1
ATOM 620 C C . ALA A 1 85 ? 9.797 -2.082 16.891 1 41.56 85 ALA A C 1
ATOM 622 O O . ALA A 1 85 ? 9.469 -2.838 15.969 1 41.56 85 ALA A O 1
ATOM 623 N N . ARG A 1 86 ? 10.641 -2.318 17.859 1 42.12 86 ARG A N 1
ATOM 624 C CA . ARG A 1 86 ? 11.336 -3.592 17.969 1 42.12 86 ARG A CA 1
ATOM 625 C C . ARG A 1 86 ? 10.352 -4.754 18.047 1 42.12 86 ARG A C 1
ATOM 627 O O . ARG A 1 86 ? 10.609 -5.824 17.5 1 42.12 86 ARG A O 1
ATOM 634 N N . GLU A 1 87 ? 9.289 -4.492 19.078 1 54.41 87 GLU A N 1
ATOM 635 C CA . GLU A 1 87 ? 8.547 -5.742 19.203 1 54.41 87 GLU A CA 1
ATOM 636 C C . GLU A 1 87 ? 7.16 -5.625 18.578 1 54.41 87 GLU A C 1
ATOM 638 O O . GLU A 1 87 ? 6.148 -5.82 19.25 1 54.41 87 GLU A O 1
ATOM 643 N N . ALA A 1 88 ? 7.027 -4.988 17.469 1 59.75 88 ALA A N 1
ATOM 644 C CA . ALA A 1 88 ? 5.754 -4.98 16.75 1 59.75 88 ALA A CA 1
ATOM 645 C C . ALA A 1 88 ? 5.328 -6.398 16.375 1 59.75 88 ALA A C 1
ATOM 647 O O . ALA A 1 88 ? 6.164 -7.223 16 1 59.75 88 ALA A O 1
ATOM 648 N N . ARG A 1 89 ? 4.098 -6.746 16.906 1 69.44 89 ARG A N 1
ATOM 649 C CA . ARG A 1 89 ? 3.539 -8.031 16.5 1 69.44 89 ARG A CA 1
ATOM 650 C C . ARG A 1 89 ? 2.238 -7.832 15.719 1 69.44 89 ARG A C 1
ATOM 652 O O . ARG A 1 89 ? 1.529 -6.848 15.93 1 69.44 89 ARG A O 1
ATOM 659 N N . MET A 1 90 ? 2.066 -8.664 14.805 1 74.06 90 MET A N 1
ATOM 660 C CA . MET A 1 90 ? 0.803 -8.633 14.078 1 74.06 90 MET A CA 1
ATOM 661 C C . MET A 1 90 ? -0.234 -9.531 14.742 1 74.06 90 MET A C 1
ATOM 663 O O . MET A 1 90 ? 0.081 -10.648 15.156 1 74.06 90 MET A O 1
ATOM 667 N N . VAL A 1 91 ? -1.376 -8.961 15.07 1 83.75 91 VAL A N 1
ATOM 668 C CA . VAL A 1 91 ? -2.477 -9.742 15.633 1 83.75 91 VAL A CA 1
ATOM 669 C C . VAL A 1 91 ? -3.584 -9.891 14.586 1 83.75 91 VAL A C 1
ATOM 671 O O . VAL A 1 91 ? -3.787 -9 13.758 1 83.75 91 VAL A O 1
ATOM 674 N N . GLU A 1 92 ? -4.309 -11.016 14.758 1 88.75 92 GLU A N 1
ATOM 675 C CA . GLU A 1 92 ? -5.359 -11.312 13.781 1 88.75 92 GLU A CA 1
ATOM 676 C C . GLU A 1 92 ? -6.59 -10.438 14.016 1 88.75 92 GLU A C 1
ATOM 678 O O . GLU A 1 92 ? -6.965 -10.18 15.164 1 88.75 92 GLU A O 1
ATOM 683 N N . LEU A 1 93 ? -7.199 -10.008 12.977 1 91.94 93 LEU A N 1
ATOM 684 C CA . LEU A 1 93 ? -8.445 -9.242 13.008 1 91.94 93 LEU A CA 1
ATOM 685 C C . LEU A 1 93 ? -9.633 -10.133 12.672 1 91.94 93 LEU A C 1
ATOM 687 O O . LEU A 1 93 ? -9.508 -11.07 11.875 1 91.94 93 LEU A O 1
ATOM 691 N N . GLY A 1 94 ? -10.766 -9.828 13.312 1 92.56 94 GLY A N 1
ATOM 692 C CA . GLY A 1 94 ? -11.992 -10.516 12.938 1 92.56 94 GLY A CA 1
ATOM 693 C C . GLY A 1 94 ? -12.531 -10.078 11.586 1 92.56 94 GLY A C 1
ATOM 694 O O . GLY A 1 94 ? -12.164 -9.008 11.086 1 92.56 94 GLY A O 1
ATOM 695 N N . ASP A 1 95 ? -13.469 -10.875 11.07 1 93.75 95 ASP A N 1
ATOM 696 C CA . ASP A 1 95 ? -14.023 -10.633 9.742 1 93.75 95 ASP A CA 1
ATOM 697 C C . ASP A 1 95 ? -14.734 -9.281 9.68 1 93.75 95 ASP A C 1
ATOM 699 O O . ASP A 1 95 ? -14.57 -8.531 8.719 1 93.75 95 ASP A O 1
ATOM 703 N N . THR A 1 96 ? -15.516 -9.039 10.703 1 92.88 96 THR A N 1
ATOM 704 C CA . THR A 1 96 ? -16.266 -7.789 10.727 1 92.88 96 THR A CA 1
ATOM 705 C C . THR A 1 96 ? -15.312 -6.594 10.711 1 92.88 96 THR A C 1
ATOM 707 O O . THR A 1 96 ? -15.539 -5.625 9.977 1 92.88 96 THR A O 1
ATOM 710 N N . GLU A 1 97 ? -14.289 -6.668 11.484 1 92.44 97 GLU A N 1
ATOM 711 C CA . GLU A 1 97 ? -13.305 -5.59 11.523 1 92.44 97 GLU A CA 1
ATOM 712 C C . GLU A 1 97 ? -12.594 -5.434 10.188 1 92.44 97 GLU A C 1
ATOM 714 O O . GLU A 1 97 ? -12.305 -4.316 9.758 1 92.44 97 GLU A O 1
ATOM 719 N N . CYS A 1 98 ? -12.328 -6.527 9.531 1 94.75 98 CYS A N 1
ATOM 720 C CA . CYS A 1 98 ? -11.688 -6.492 8.219 1 94.75 98 CYS A CA 1
ATOM 721 C C . CYS A 1 98 ? -12.516 -5.691 7.227 1 94.75 98 CYS A C 1
ATOM 723 O O . CYS A 1 98 ? -11.984 -4.836 6.516 1 94.75 98 CYS A O 1
ATOM 725 N N . TRP A 1 99 ? -13.805 -5.887 7.227 1 92.81 99 TRP A N 1
ATOM 726 C CA . TRP A 1 99 ? -14.672 -5.207 6.266 1 92.81 99 TRP A CA 1
ATOM 727 C C . TRP A 1 99 ? -14.844 -3.738 6.633 1 92.81 99 TRP A C 1
ATOM 729 O O . TRP A 1 99 ? -14.992 -2.887 5.75 1 92.81 99 TRP A O 1
ATOM 739 N N . THR A 1 100 ? -14.812 -3.502 7.934 1 89.5 100 THR A N 1
ATOM 740 C CA . THR A 1 100 ? -14.836 -2.109 8.367 1 89.5 100 THR A CA 1
ATOM 741 C C . THR A 1 100 ? -13.594 -1.366 7.871 1 89.5 100 THR A C 1
ATOM 743 O O . THR A 1 100 ? -13.695 -0.245 7.371 1 89.5 100 THR A O 1
ATOM 746 N N . LEU A 1 101 ? -12.445 -2.029 7.938 1 86.81 101 LEU A N 1
ATOM 747 C CA . LEU A 1 101 ? -11.188 -1.421 7.523 1 86.81 101 LEU A CA 1
ATOM 748 C C . LEU A 1 101 ? -11.125 -1.274 6.008 1 86.81 101 LEU A C 1
ATOM 750 O O . LEU A 1 101 ? -10.547 -0.31 5.496 1 86.81 101 LEU A O 1
ATOM 754 N N . LEU A 1 102 ? -11.711 -2.232 5.281 1 87.88 102 LEU A N 1
ATOM 755 C CA . LEU A 1 102 ? -11.773 -2.156 3.826 1 87.88 102 LEU A CA 1
ATOM 756 C C . LEU A 1 102 ? -12.547 -0.917 3.381 1 87.88 102 LEU A C 1
ATOM 758 O O . LEU A 1 102 ? -12.219 -0.312 2.357 1 87.88 102 LEU A O 1
ATOM 762 N N . GLY A 1 103 ? -13.547 -0.607 4.156 1 85.25 103 GLY A N 1
ATOM 763 C CA . GLY A 1 103 ? -14.383 0.524 3.793 1 85.25 103 GLY A CA 1
ATOM 764 C C . GLY A 1 103 ? -15.195 0.286 2.533 1 85.25 103 GLY A C 1
ATOM 765 O O . GLY A 1 103 ? -15.555 -0.852 2.227 1 85.25 103 GLY A O 1
ATOM 766 N N . ASP A 1 104 ? -15.5 1.414 1.828 1 81.56 104 ASP A N 1
ATOM 767 C CA . ASP A 1 104 ? -16.344 1.338 0.637 1 81.56 104 ASP A CA 1
ATOM 768 C C . ASP A 1 104 ? -15.492 1.284 -0.632 1 81.56 104 ASP A C 1
ATOM 770 O O . ASP A 1 104 ? -15.93 0.756 -1.656 1 81.56 104 ASP A O 1
ATOM 774 N N . HIS A 1 105 ? -14.383 1.961 -0.473 1 82.94 105 HIS A N 1
ATOM 775 C CA . HIS A 1 105 ? -13.477 2.051 -1.615 1 82.94 105 HIS A CA 1
ATOM 776 C C . HIS A 1 105 ? -12.062 2.412 -1.175 1 82.94 105 HIS A C 1
ATOM 778 O O . HIS A 1 105 ? -11.836 2.752 -0.011 1 82.94 105 HIS A O 1
ATOM 784 N N . GLY A 1 106 ? -11.141 2.316 -2.094 1 80.94 106 GLY A N 1
ATOM 785 C CA . GLY A 1 106 ? -9.766 2.695 -1.823 1 80.94 106 GLY A CA 1
ATOM 786 C C . GLY A 1 106 ? -8.781 2.125 -2.828 1 80.94 106 GLY A C 1
ATOM 787 O O . GLY A 1 106 ? -9.125 1.904 -3.988 1 80.94 106 GLY A O 1
ATOM 788 N N . VAL A 1 107 ? -7.555 2.062 -2.367 1 86.44 107 VAL A N 1
ATOM 789 C CA . VAL A 1 107 ? -6.492 1.465 -3.168 1 86.44 107 VAL A CA 1
ATOM 790 C C . VAL A 1 107 ? -6.09 0.117 -2.572 1 86.44 107 VAL A C 1
ATOM 792 O O . VAL A 1 107 ? -5.93 -0.007 -1.356 1 86.44 107 VAL A O 1
ATOM 795 N N . GLY A 1 108 ? -6.109 -0.875 -3.301 1 92.19 108 GLY A N 1
ATOM 796 C CA . GLY A 1 108 ? -5.602 -2.191 -2.951 1 92.19 108 GLY A CA 1
ATOM 797 C C . GLY A 1 108 ? -4.602 -2.732 -3.957 1 92.19 108 GLY A C 1
ATOM 798 O O . GLY A 1 108 ? -4.207 -2.025 -4.887 1 92.19 108 GLY A O 1
ATOM 799 N N . ARG A 1 109 ? -4.086 -3.84 -3.699 1 95 109 ARG A N 1
ATOM 800 C CA . ARG A 1 109 ? -3.174 -4.539 -4.598 1 95 109 ARG A CA 1
ATOM 801 C C . ARG A 1 109 ? -3.701 -5.93 -4.938 1 95 109 ARG A C 1
ATOM 803 O O . ARG A 1 109 ? -4.156 -6.66 -4.055 1 95 109 ARG A O 1
ATOM 810 N N . VAL A 1 110 ? -3.672 -6.18 -6.215 1 95.69 110 VAL A N 1
ATOM 811 C CA . VAL A 1 110 ? -4.098 -7.484 -6.715 1 95.69 110 VAL A CA 1
ATOM 812 C C . VAL A 1 110 ? -2.873 -8.312 -7.105 1 95.69 110 VAL A C 1
ATOM 814 O O . VAL A 1 110 ? -1.995 -7.828 -7.824 1 95.69 110 VAL A O 1
ATOM 817 N N . ALA A 1 111 ? -2.828 -9.523 -6.566 1 96.56 111 ALA A N 1
ATOM 818 C CA . ALA A 1 111 ? -1.734 -10.438 -6.883 1 96.56 111 ALA A CA 1
ATOM 819 C C . ALA A 1 111 ? -2.256 -11.703 -7.551 1 96.56 111 ALA A C 1
ATOM 821 O O . ALA A 1 111 ? -3.285 -12.25 -7.141 1 96.56 111 ALA A O 1
ATOM 822 N N . LEU A 1 112 ? -1.596 -12.109 -8.531 1 93.94 112 LEU A N 1
ATOM 823 C CA . LEU A 1 112 ? -1.838 -13.391 -9.188 1 93.94 112 LEU A CA 1
ATOM 824 C C . LEU A 1 112 ? -0.568 -13.898 -9.859 1 93.94 112 LEU A C 1
ATOM 826 O O . LEU A 1 112 ? 0.439 -13.195 -9.922 1 93.94 112 LEU A O 1
ATOM 830 N N . THR A 1 113 ? -0.568 -15.156 -10.195 1 90.56 113 THR A N 1
ATOM 831 C CA . THR A 1 113 ? 0.536 -15.75 -10.93 1 90.56 113 THR A CA 1
ATOM 832 C C . THR A 1 113 ? 0.048 -16.328 -12.258 1 90.56 113 THR A C 1
ATOM 834 O O . THR A 1 113 ? -0.904 -17.109 -12.289 1 90.56 113 THR A O 1
ATOM 837 N N . HIS A 1 114 ? 0.674 -15.758 -13.32 1 87.12 114 HIS A N 1
ATOM 838 C CA . HIS A 1 114 ? 0.43 -16.328 -14.633 1 87.12 114 HIS A CA 1
ATOM 839 C C . HIS A 1 114 ? 1.674 -17.031 -15.164 1 87.12 114 HIS A C 1
ATOM 841 O O . HIS A 1 114 ? 2.617 -17.297 -14.414 1 87.12 114 HIS A O 1
ATOM 847 N N . ASP A 1 115 ? 1.566 -17.328 -16.422 1 84.88 115 ASP A N 1
ATOM 848 C CA . ASP A 1 115 ? 2.672 -18.016 -17.078 1 84.88 115 ASP A CA 1
ATOM 849 C C . ASP A 1 115 ? 3.938 -17.172 -17.062 1 84.88 115 ASP A C 1
ATOM 851 O O . ASP A 1 115 ? 5.051 -17.688 -17 1 84.88 115 ASP A O 1
ATOM 855 N N . ASP A 1 116 ? 3.764 -15.867 -17.047 1 83.75 116 ASP A N 1
ATOM 856 C CA . ASP A 1 116 ? 4.898 -14.953 -17.109 1 83.75 116 ASP A CA 1
ATOM 857 C C . ASP A 1 116 ? 5.457 -14.688 -15.711 1 83.75 116 ASP A C 1
ATOM 859 O O . ASP A 1 116 ? 6.449 -13.977 -15.555 1 83.75 116 ASP A O 1
ATOM 863 N N . GLY A 1 117 ? 4.805 -15.312 -14.742 1 88.25 117 GLY A N 1
ATOM 864 C CA . GLY A 1 117 ? 5.273 -15.148 -13.375 1 88.25 117 GLY A CA 1
ATOM 865 C C . GLY A 1 117 ? 4.297 -14.391 -12.492 1 88.25 117 GLY A C 1
ATOM 866 O O . GLY A 1 117 ? 3.182 -14.078 -12.914 1 88.25 117 GLY A O 1
ATOM 867 N N . PRO A 1 118 ? 4.738 -14.156 -11.258 1 93.75 118 PRO A N 1
ATOM 868 C CA . PRO A 1 118 ? 3.873 -13.438 -10.312 1 93.75 118 PRO A CA 1
ATOM 869 C C . PRO A 1 118 ? 3.803 -11.945 -10.602 1 93.75 118 PRO A C 1
ATOM 871 O O . PRO A 1 118 ? 4.754 -11.367 -11.133 1 93.75 118 PRO A O 1
ATOM 874 N N . VAL A 1 119 ? 2.623 -11.383 -10.32 1 92.81 119 VAL A N 1
ATOM 875 C CA . VAL A 1 119 ? 2.463 -9.938 -10.445 1 92.81 119 VAL A CA 1
ATOM 876 C C . VAL A 1 119 ? 1.663 -9.406 -9.258 1 92.81 119 VAL A C 1
ATOM 878 O O . VAL A 1 119 ? 0.866 -10.133 -8.664 1 92.81 119 VAL A O 1
ATOM 881 N N . VAL A 1 120 ? 1.929 -8.242 -8.859 1 95.19 120 VAL A N 1
ATOM 882 C CA . VAL A 1 120 ? 1.149 -7.457 -7.914 1 95.19 120 VAL A CA 1
ATOM 883 C C . VAL A 1 120 ? 0.978 -6.035 -8.445 1 95.19 120 VAL A C 1
ATOM 885 O O . VAL A 1 120 ? 1.963 -5.34 -8.703 1 95.19 120 VAL A O 1
ATOM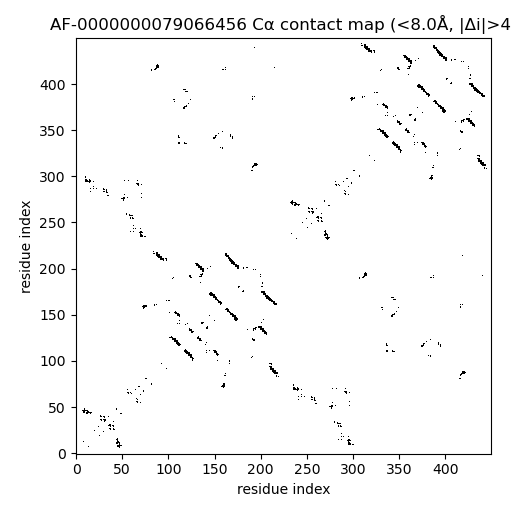 888 N N . LEU A 1 121 ? -0.239 -5.645 -8.656 1 92.25 121 LEU A N 1
ATOM 889 C CA . LEU A 1 121 ? -0.507 -4.316 -9.195 1 92.25 121 LEU A CA 1
ATOM 890 C C . LEU A 1 121 ? -1.549 -3.586 -8.359 1 92.25 121 LEU A C 1
ATOM 892 O O . LEU A 1 121 ? -2.518 -4.191 -7.895 1 92.25 121 LEU A O 1
ATOM 896 N N . PRO A 1 122 ? -1.269 -2.328 -8.172 1 91.19 122 PRO A N 1
ATOM 897 C CA . PRO A 1 122 ? -2.279 -1.546 -7.461 1 91.19 122 PRO A CA 1
ATOM 898 C C . PRO A 1 122 ? -3.533 -1.299 -8.297 1 91.19 122 PRO A C 1
ATOM 900 O O . PRO A 1 122 ? -3.445 -1.136 -9.516 1 91.19 122 PRO A O 1
ATOM 90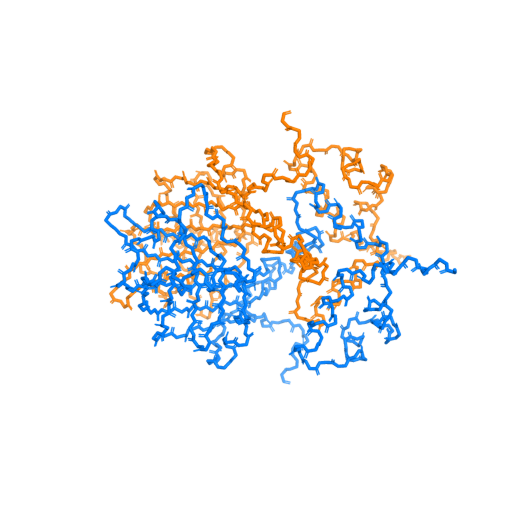3 N N . VAL A 1 123 ? -4.656 -1.282 -7.648 1 88.38 123 VAL A N 1
ATOM 904 C CA . VAL A 1 123 ? -5.93 -0.981 -8.289 1 88.38 123 VAL A CA 1
ATOM 905 C C . VAL A 1 123 ? -6.789 -0.132 -7.355 1 88.38 123 VAL A C 1
ATOM 907 O O . VAL A 1 123 ? -6.648 -0.204 -6.133 1 88.38 123 VAL A O 1
ATOM 910 N N . ASN A 1 124 ? -7.613 0.642 -8.008 1 84.69 124 ASN A N 1
ATOM 911 C CA . ASN A 1 124 ? -8.734 1.195 -7.258 1 84.69 124 ASN A CA 1
ATOM 912 C C . ASN A 1 124 ? -9.859 0.174 -7.09 1 84.69 124 ASN A C 1
ATOM 914 O O . ASN A 1 124 ? -10.172 -0.568 -8.023 1 84.69 124 ASN A O 1
ATOM 918 N N . TYR A 1 125 ? -10.383 0.175 -5.844 1 89.38 125 TYR A N 1
ATOM 919 C CA . TYR A 1 125 ? -11.445 -0.802 -5.637 1 89.38 125 TYR A CA 1
ATOM 920 C C . TYR A 1 125 ? -12.672 -0.152 -5.004 1 89.38 125 TYR A C 1
ATOM 922 O O . TYR A 1 125 ? -12.578 0.939 -4.438 1 89.38 125 TYR A O 1
ATOM 930 N N . GLN A 1 126 ? -13.758 -0.838 -5.148 1 88.62 126 GLN A N 1
ATOM 931 C CA . GLN A 1 126 ? -15.008 -0.559 -4.453 1 88.62 126 GLN A CA 1
ATOM 932 C C . GLN A 1 126 ? -15.586 -1.827 -3.832 1 88.62 126 GLN A C 1
ATOM 934 O O . GLN A 1 126 ? -15.516 -2.904 -4.43 1 88.62 126 GLN A O 1
ATOM 939 N N . VAL A 1 127 ? -16.094 -1.673 -2.65 1 91.56 127 VAL A N 1
ATOM 940 C CA . VAL A 1 127 ? -16.75 -2.799 -2.002 1 91.56 127 VAL A CA 1
ATOM 941 C C . VAL A 1 127 ? -18.25 -2.795 -2.35 1 91.56 127 VAL A C 1
ATOM 943 O O . VAL A 1 127 ? -18.906 -1.768 -2.223 1 91.56 127 VAL A O 1
ATOM 946 N N . LEU A 1 128 ? -18.641 -3.908 -2.932 1 90.62 128 LEU A N 1
ATOM 947 C CA . LEU A 1 128 ? -20.031 -4.102 -3.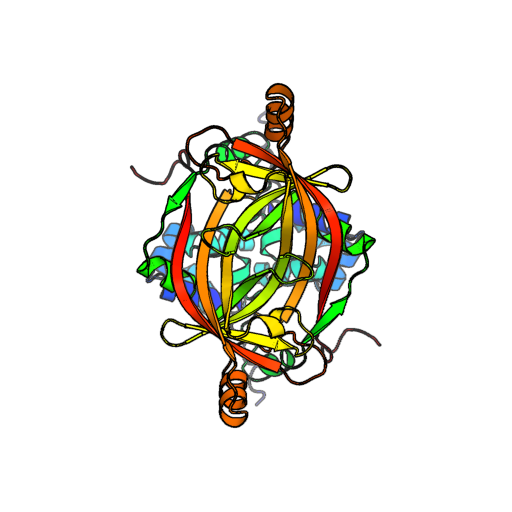316 1 90.62 128 LEU A CA 1
ATOM 948 C C . LEU A 1 128 ? -20.625 -5.324 -2.621 1 90.62 128 LEU A C 1
ATOM 950 O O . LEU A 1 128 ? -20.406 -6.453 -3.062 1 90.62 128 LEU A O 1
ATOM 954 N N . ASP A 1 129 ? -21.469 -5.121 -1.564 1 90.25 129 ASP A N 1
ATOM 955 C CA . ASP A 1 129 ? -22.203 -6.195 -0.903 1 90.25 129 ASP A CA 1
ATOM 956 C C . ASP A 1 129 ? -21.297 -7.387 -0.611 1 90.25 129 ASP A C 1
ATOM 958 O O . ASP A 1 129 ? -21.578 -8.508 -1.03 1 90.25 129 ASP A O 1
ATOM 962 N N . GLY A 1 130 ? -20.234 -7.23 0.011 1 93.75 130 GLY A N 1
ATOM 963 C CA . GLY A 1 130 ? -19.328 -8.297 0.431 1 93.75 130 GLY A CA 1
ATOM 964 C C . GLY A 1 130 ? -18.375 -8.727 -0.657 1 93.75 130 GLY A C 1
ATOM 965 O O . GLY A 1 130 ? -17.641 -9.711 -0.497 1 93.75 130 GLY A O 1
ATOM 966 N N . GLU A 1 131 ? -18.422 -8.062 -1.778 1 97.06 131 GLU A N 1
ATOM 967 C CA . GLU A 1 131 ? -17.484 -8.297 -2.871 1 97.06 131 GLU A CA 1
ATOM 968 C C . GLU A 1 131 ? -16.641 -7.062 -3.143 1 97.06 131 GLU A C 1
ATOM 970 O O . GLU A 1 131 ? -16.922 -5.977 -2.643 1 97.06 131 GLU A O 1
ATOM 975 N N . VAL A 1 132 ? -15.57 -7.348 -3.846 1 96.12 132 VAL A N 1
ATOM 976 C CA . VAL A 1 132 ? -14.672 -6.246 -4.18 1 96.12 132 VAL A CA 1
ATOM 977 C C . VAL A 1 132 ? -14.609 -6.07 -5.695 1 96.12 132 VAL A C 1
ATOM 979 O O . VAL A 1 132 ? -14.297 -7.02 -6.422 1 96.12 132 VAL A O 1
ATOM 982 N N . MET A 1 133 ? -14.922 -4.84 -6.129 1 93.88 133 MET A N 1
ATOM 983 C CA . MET A 1 133 ? -14.883 -4.496 -7.547 1 93.88 133 MET A CA 1
ATOM 984 C C . MET A 1 133 ? -13.633 -3.682 -7.875 1 93.88 133 MET A C 1
ATOM 986 O O . MET A 1 133 ? -13.242 -2.799 -7.109 1 93.88 133 MET A O 1
ATOM 990 N N . PHE A 1 134 ? -12.984 -4.074 -8.992 1 91.25 134 PHE A N 1
ATOM 991 C CA . PHE A 1 134 ? -11.914 -3.246 -9.539 1 91.25 134 PHE A CA 1
ATOM 992 C C . PHE A 1 134 ? -11.922 -3.279 -11.062 1 91.25 134 PHE A C 1
ATOM 994 O O . PHE A 1 134 ? -12.57 -4.141 -11.664 1 91.25 134 PHE A O 1
ATOM 1001 N N . SER A 1 135 ? -11.25 -2.252 -11.656 1 87.69 135 SER A N 1
ATOM 1002 C CA . SER A 1 135 ? -11.18 -2.203 -13.117 1 87.69 135 SER A CA 1
ATOM 1003 C C . SER A 1 135 ? -9.734 -2.299 -13.602 1 87.69 135 SER A C 1
ATOM 1005 O O . SER A 1 135 ? -8.812 -1.907 -12.891 1 87.69 135 SER A O 1
ATOM 1007 N N . THR A 1 136 ? -9.578 -2.922 -14.688 1 85.75 136 THR A N 1
ATOM 1008 C CA . THR A 1 136 ? -8.25 -3.055 -15.281 1 85.75 136 THR A CA 1
ATOM 1009 C C . THR A 1 136 ? -8.328 -2.936 -16.797 1 85.75 136 THR A C 1
ATOM 1011 O O . THR A 1 136 ? -9.375 -3.219 -17.406 1 85.75 136 THR A O 1
ATOM 1014 N N . GLY A 1 137 ? -7.223 -2.455 -17.375 1 82.31 137 GLY A N 1
ATOM 1015 C CA . GLY A 1 137 ? -7.16 -2.455 -18.828 1 82.31 137 GLY A CA 1
ATOM 1016 C C . GLY A 1 137 ? -7.133 -3.852 -19.422 1 82.31 137 GLY A C 1
ATOM 1017 O O . GLY A 1 137 ? -6.75 -4.812 -18.75 1 82.31 137 GLY A O 1
ATOM 1018 N N . ASP A 1 138 ? -7.48 -3.904 -20.703 1 81.5 138 ASP A N 1
ATOM 1019 C CA . ASP A 1 138 ? -7.547 -5.188 -21.391 1 81.5 138 ASP A CA 1
ATOM 1020 C C . ASP A 1 138 ? -6.156 -5.781 -21.594 1 81.5 138 ASP A C 1
ATOM 1022 O O . ASP A 1 138 ? -6.004 -6.996 -21.734 1 81.5 138 ASP A O 1
ATOM 1026 N N . ARG A 1 139 ? -5.191 -4.961 -21.578 1 81.38 139 ARG A N 1
ATOM 1027 C CA . ARG A 1 139 ? -3.832 -5.438 -21.812 1 81.38 139 ARG A CA 1
ATOM 1028 C C . ARG A 1 139 ? -3.09 -5.664 -20.5 1 81.38 139 ARG A C 1
ATOM 1030 O O . ARG A 1 139 ? -1.938 -6.102 -20.5 1 81.38 139 ARG A O 1
ATOM 1037 N N . SER A 1 140 ? -3.758 -5.355 -19.469 1 83.88 140 SER A N 1
ATOM 1038 C CA . SER A 1 140 ? -3.158 -5.543 -18.156 1 83.88 140 SER A CA 1
ATOM 1039 C C . SER A 1 140 ? -3.041 -7.023 -17.797 1 83.88 140 SER A C 1
ATOM 1041 O O . SER A 1 140 ? -3.926 -7.816 -18.125 1 83.88 140 SER A O 1
ATOM 1043 N N . PRO A 1 141 ? -1.953 -7.391 -17.094 1 87 141 PRO A N 1
ATOM 1044 C CA . PRO A 1 141 ? -1.883 -8.766 -16.594 1 87 141 PRO A CA 1
ATOM 1045 C C . PRO A 1 141 ? -3.09 -9.156 -15.75 1 87 141 PRO A C 1
ATOM 1047 O O . PRO A 1 141 ? -3.426 -10.336 -15.648 1 87 141 PRO A O 1
ATOM 1050 N N . LEU A 1 142 ? -3.754 -8.164 -15.219 1 89.12 142 LEU A N 1
ATOM 1051 C CA . LEU A 1 142 ? -4.902 -8.438 -14.359 1 89.12 142 LEU A CA 1
ATOM 1052 C C . LEU A 1 142 ? -6.105 -8.883 -15.188 1 89.12 142 LEU A C 1
ATOM 1054 O O . LEU A 1 142 ? -7.047 -9.469 -14.656 1 89.12 142 LEU A O 1
ATOM 1058 N N . ALA A 1 143 ? -6.043 -8.562 -16.453 1 86.25 143 ALA A N 1
ATOM 1059 C CA . ALA A 1 143 ? -7.145 -8.953 -17.328 1 86.25 143 ALA A CA 1
ATOM 1060 C C . ALA A 1 143 ? -7.234 -10.477 -17.453 1 86.25 143 ALA A C 1
ATOM 1062 O O . ALA A 1 143 ? -8.297 -11.016 -17.766 1 86.25 143 ALA A O 1
ATOM 1063 N N . ARG A 1 144 ? -6.18 -11.102 -17.156 1 86.94 144 ARG A N 1
ATOM 1064 C CA . ARG A 1 144 ? -6.121 -12.555 -17.266 1 86.94 144 ARG A CA 1
ATOM 1065 C C . ARG A 1 144 ? -6.59 -13.227 -15.969 1 86.94 144 ARG A C 1
ATOM 1067 O O . ARG A 1 144 ? -6.605 -14.453 -15.875 1 86.94 144 ARG A O 1
ATOM 1074 N N . ALA A 1 145 ? -6.973 -12.438 -15.055 1 88.94 145 ALA A N 1
ATOM 1075 C CA . ALA A 1 145 ? -7.371 -12.969 -13.758 1 88.94 145 ALA A CA 1
ATOM 1076 C C . ALA A 1 145 ? -8.758 -13.586 -13.82 1 88.94 145 ALA A C 1
ATOM 1078 O O . ALA A 1 145 ? -9.172 -14.305 -12.898 1 88.94 145 ALA A O 1
ATOM 1079 N N . ALA A 1 146 ? -9.445 -13.445 -14.883 1 88.38 146 ALA A N 1
ATOM 1080 C CA . ALA A 1 146 ? -10.82 -13.93 -14.953 1 88.38 146 ALA A CA 1
ATOM 1081 C C . ALA A 1 146 ? -10.891 -15.438 -14.688 1 88.38 146 ALA A C 1
ATOM 1083 O O . ALA A 1 146 ? -10.094 -16.203 -15.234 1 88.38 146 ALA A O 1
ATOM 1084 N N . ASP A 1 147 ? -11.75 -15.75 -13.766 1 90.38 147 ASP A N 1
ATOM 1085 C CA . ASP A 1 147 ? -12.086 -17.125 -13.406 1 90.38 147 ASP A CA 1
ATOM 1086 C C . ASP A 1 147 ? -10.914 -17.812 -12.711 1 90.38 147 ASP A C 1
ATOM 1088 O O . ASP A 1 147 ? -10.766 -19.031 -12.797 1 90.38 147 ASP A O 1
ATOM 1092 N N . THR A 1 148 ? -10.039 -17.078 -12.195 1 92.38 148 THR A N 1
ATOM 1093 C CA . THR A 1 148 ? -8.938 -17.609 -11.398 1 92.38 148 THR A CA 1
ATOM 1094 C C . THR A 1 148 ? -8.984 -17.047 -9.977 1 92.38 148 THR A C 1
ATOM 1096 O O . THR A 1 148 ? -9.734 -16.109 -9.695 1 92.38 148 THR A O 1
ATOM 1099 N N . GLU A 1 149 ? -8.242 -17.781 -9.102 1 95.5 149 GLU A N 1
ATOM 1100 C CA . GLU A 1 149 ? -8.109 -17.281 -7.742 1 95.5 149 GLU A CA 1
ATOM 1101 C C . GLU A 1 149 ? -7.016 -16.219 -7.645 1 95.5 149 GLU A C 1
ATOM 1103 O O . GLU A 1 149 ? -5.922 -16.406 -8.18 1 95.5 149 GLU A O 1
ATOM 1108 N N . ILE A 1 150 ? -7.363 -15.125 -7.027 1 96.75 150 ILE A N 1
ATOM 1109 C CA . ILE A 1 150 ? -6.391 -14.055 -6.836 1 96.75 150 ILE A CA 1
ATOM 1110 C C . ILE A 1 150 ? -6.336 -13.664 -5.359 1 96.75 150 ILE A C 1
ATOM 1112 O O . ILE A 1 150 ? -7.203 -14.062 -4.574 1 96.75 150 ILE A O 1
ATOM 1116 N N . ALA A 1 151 ? -5.262 -13.016 -4.98 1 97.75 151 ALA A N 1
ATOM 1117 C CA . ALA A 1 151 ? -5.164 -12.352 -3.686 1 97.75 151 ALA A CA 1
ATOM 1118 C C . ALA A 1 151 ? -5.34 -10.844 -3.83 1 97.75 151 ALA A C 1
ATOM 1120 O O . ALA A 1 151 ? -4.832 -10.242 -4.781 1 97.75 151 ALA A O 1
ATOM 1121 N N . PHE A 1 152 ? -6.164 -10.266 -3.045 1 97.56 152 PHE A N 1
ATOM 1122 C CA . PHE A 1 152 ? -6.363 -8.828 -2.93 1 97.56 152 PHE A CA 1
ATOM 1123 C C . PHE A 1 152 ? -5.961 -8.336 -1.545 1 97.56 152 PHE A C 1
ATOM 1125 O O . PHE A 1 152 ? -6.402 -8.883 -0.532 1 97.56 152 PHE A O 1
ATOM 1132 N N . GLU A 1 153 ? -5.082 -7.328 -1.493 1 97.06 153 GLU A N 1
ATOM 1133 C CA . GLU A 1 153 ? -4.59 -6.801 -0.223 1 97.06 153 GLU A CA 1
ATOM 1134 C C . GLU A 1 153 ? -4.754 -5.285 -0.153 1 97.06 153 GLU A C 1
ATOM 1136 O O . GLU A 1 153 ? -4.52 -4.582 -1.139 1 97.06 153 GLU A O 1
ATOM 1141 N N . THR A 1 154 ? -5.25 -4.812 0.881 1 93.94 154 THR A N 1
ATOM 1142 C CA . THR A 1 154 ? -5.188 -3.395 1.214 1 93.94 154 THR A CA 1
ATOM 1143 C C . THR A 1 154 ? -4.613 -3.191 2.613 1 93.94 154 THR A C 1
ATOM 1145 O O . THR A 1 154 ? -4.719 -4.074 3.467 1 93.94 154 THR A O 1
ATOM 1148 N N . ASP A 1 155 ? -3.902 -2.111 2.693 1 87.62 155 ASP A N 1
ATOM 1149 C CA . ASP A 1 155 ? -3.273 -1.869 3.988 1 87.62 155 ASP A CA 1
ATOM 1150 C C . ASP A 1 155 ? -3.137 -0.373 4.262 1 87.62 155 ASP A C 1
ATOM 1152 O O . ASP A 1 155 ? -3.344 0.448 3.365 1 87.62 155 ASP A O 1
ATOM 1156 N N . HIS A 1 156 ? -3.066 -0.12 5.465 1 81.38 156 HIS A N 1
ATOM 1157 C CA . HIS A 1 156 ? -2.615 1.174 5.965 1 81.38 156 HIS A CA 1
ATOM 1158 C C . HIS A 1 156 ? -1.502 1.01 6.992 1 81.38 156 HIS A C 1
ATOM 1160 O O . HIS A 1 156 ? -1.765 0.679 8.148 1 81.38 156 HIS A O 1
ATOM 1166 N N . ILE A 1 157 ? -0.27 1.096 6.469 1 75.31 157 ILE A N 1
ATOM 1167 C CA . ILE A 1 157 ? 0.879 0.85 7.332 1 75.31 157 ILE A CA 1
ATOM 1168 C C . ILE A 1 157 ? 1.737 2.109 7.422 1 75.31 157 ILE A C 1
ATOM 1170 O O . ILE A 1 157 ? 2.059 2.723 6.402 1 75.31 157 ILE A O 1
ATOM 1174 N N . ASP A 1 158 ? 1.861 2.465 8.68 1 58.81 158 ASP A N 1
ATOM 1175 C CA . ASP A 1 158 ? 2.805 3.537 8.977 1 58.81 158 ASP A CA 1
ATOM 1176 C C . ASP A 1 158 ? 4.176 2.975 9.344 1 58.81 158 ASP A C 1
ATOM 1178 O O . ASP A 1 158 ? 4.367 2.457 10.445 1 58.81 158 ASP A O 1
ATOM 1182 N N . ASP A 1 159 ? 5.082 2.959 8.367 1 56.34 159 ASP A N 1
ATOM 1183 C CA . ASP A 1 159 ? 6.406 2.383 8.578 1 56.34 159 ASP A CA 1
ATOM 1184 C C . ASP A 1 159 ? 7.125 3.068 9.742 1 56.34 159 ASP A C 1
ATOM 1186 O O . ASP A 1 159 ? 7.809 2.412 10.531 1 56.34 159 ASP A O 1
ATOM 1190 N N . ALA A 1 160 ? 6.848 4.363 9.859 1 49.62 160 ALA A N 1
ATOM 1191 C CA . ALA A 1 160 ? 7.555 5.145 10.867 1 49.62 160 ALA A CA 1
ATOM 1192 C C . ALA A 1 160 ? 7.09 4.766 12.273 1 49.62 160 ALA A C 1
ATOM 1194 O O . ALA A 1 160 ? 7.887 4.742 13.211 1 49.62 160 ALA A O 1
ATOM 1195 N N . PHE A 1 161 ? 5.797 4.363 12.398 1 48.97 161 PHE A N 1
ATOM 1196 C CA . PHE A 1 161 ? 5.262 4.152 13.742 1 48.97 161 PHE A CA 1
ATOM 1197 C C . PHE A 1 161 ? 4.949 2.678 13.977 1 48.97 161 PHE A C 1
ATOM 1199 O O . PHE A 1 161 ? 4.371 2.314 15 1 48.97 161 PHE A O 1
ATOM 1206 N N . SER A 1 162 ? 5.434 1.964 13.07 1 57.97 162 SER A N 1
ATOM 1207 C CA . SER A 1 162 ? 5.191 0.528 13.164 1 57.97 162 SER A CA 1
ATOM 1208 C C . SER A 1 162 ? 3.738 0.236 13.531 1 57.97 162 SER A C 1
ATOM 1210 O O . SER A 1 162 ? 3.467 -0.561 14.43 1 57.97 162 SER A O 1
ATOM 1212 N N . LYS A 1 163 ? 2.836 1.133 13.078 1 66.31 163 LYS A N 1
ATOM 1213 C CA . LYS A 1 163 ? 1.397 0.933 13.234 1 66.31 163 LYS A CA 1
ATOM 1214 C C . LYS A 1 163 ? 0.724 0.729 11.883 1 66.31 163 LYS A C 1
ATOM 1216 O O . LYS A 1 163 ? 1.197 1.237 10.859 1 66.31 163 LYS A O 1
ATOM 1221 N N . GLY A 1 164 ? -0.256 -0.093 12.016 1 77.25 164 GLY A N 1
ATOM 1222 C CA . GLY A 1 164 ? -0.989 -0.284 10.773 1 77.25 164 GLY A CA 1
ATOM 1223 C C . GLY A 1 164 ? -1.788 -1.573 10.742 1 77.25 164 GLY A C 1
ATOM 1224 O O . GLY A 1 164 ? -1.93 -2.246 11.766 1 77.25 164 GLY A O 1
ATOM 1225 N N . TRP A 1 165 ? -2.488 -1.701 9.75 1 86.62 165 TRP A N 1
ATOM 1226 C CA . TRP A 1 165 ? -3.285 -2.9 9.523 1 86.62 165 TRP A CA 1
ATOM 1227 C C . TRP A 1 165 ? -3.205 -3.34 8.062 1 86.62 165 TRP A C 1
ATOM 1229 O O . TRP A 1 165 ? -2.766 -2.574 7.199 1 86.62 165 TRP A O 1
ATOM 1239 N N . SER A 1 166 ? -3.479 -4.598 7.867 1 91.19 166 SER A N 1
ATOM 1240 C CA . SER A 1 166 ? -3.629 -5.156 6.527 1 91.19 166 SER A CA 1
ATOM 1241 C C . SER A 1 166 ? -4.812 -6.113 6.457 1 91.19 166 SER A C 1
ATOM 1243 O O . SER A 1 166 ? -5.148 -6.766 7.449 1 91.19 166 SER A O 1
ATOM 1245 N N . VAL A 1 167 ? -5.5 -6.109 5.387 1 95.25 167 VAL A N 1
ATOM 1246 C CA . VAL A 1 167 ? -6.574 -7.051 5.078 1 95.25 167 VAL A CA 1
ATOM 1247 C C . VAL A 1 167 ? -6.258 -7.785 3.779 1 95.25 167 VAL A C 1
ATOM 1249 O O . VAL A 1 167 ? -5.902 -7.164 2.775 1 95.25 167 VAL A O 1
ATOM 1252 N N . LEU A 1 168 ? -6.297 -9.078 3.852 1 96.19 168 LEU A N 1
ATOM 1253 C CA . LEU A 1 168 ? -6.066 -9.961 2.715 1 96.19 168 LEU A CA 1
ATOM 1254 C C . LEU A 1 168 ? -7.332 -10.734 2.363 1 96.19 168 LEU A C 1
ATOM 1256 O O . LEU A 1 168 ? -7.926 -11.391 3.225 1 96.19 168 LEU A O 1
ATOM 1260 N N . LEU A 1 169 ? -7.754 -10.57 1.146 1 97.69 169 LEU A N 1
ATOM 1261 C CA . LEU A 1 169 ? -8.836 -11.375 0.593 1 97.69 169 LEU A CA 1
ATOM 1262 C C . LEU A 1 169 ? -8.312 -12.352 -0.454 1 97.69 169 LEU A C 1
ATOM 1264 O O . LEU A 1 169 ? -7.461 -11.992 -1.271 1 97.69 169 LEU A O 1
ATOM 1268 N N . VAL A 1 170 ? -8.766 -13.586 -0.34 1 97.38 170 VAL A N 1
ATOM 1269 C CA . VAL A 1 170 ? -8.484 -14.578 -1.372 1 97.38 170 VAL A CA 1
ATOM 1270 C C . VAL A 1 170 ? -9.797 -15.117 -1.937 1 97.38 170 VAL A C 1
ATOM 1272 O O . VAL A 1 170 ? -10.719 -15.445 -1.182 1 97.38 170 VAL A O 1
ATOM 1275 N N . GLY A 1 171 ? -9.898 -15.07 -3.225 1 97.19 171 GLY A N 1
ATOM 1276 C CA . GLY A 1 171 ? -11.102 -15.578 -3.854 1 97.19 171 GLY A CA 1
ATOM 1277 C C . GLY A 1 171 ? -11.031 -15.586 -5.367 1 97.19 171 GLY A C 1
ATOM 1278 O O . GLY A 1 171 ? -9.984 -15.266 -5.945 1 97.19 171 GLY A O 1
ATOM 1279 N N . THR A 1 172 ? -12.102 -16.016 -5.965 1 96.88 172 THR A N 1
ATOM 1280 C CA . THR A 1 172 ? -12.188 -16.094 -7.418 1 96.88 172 THR A CA 1
ATOM 1281 C C . THR A 1 172 ? -12.711 -14.773 -7.992 1 96.88 172 THR A C 1
ATOM 1283 O O . THR A 1 172 ? -13.562 -14.117 -7.379 1 96.88 172 THR A O 1
ATOM 1286 N N . VAL A 1 173 ? -12.164 -14.414 -9.172 1 96.81 173 VAL A N 1
ATOM 1287 C CA . VAL A 1 173 ? -12.586 -13.18 -9.828 1 96.81 173 VAL A CA 1
ATOM 1288 C C . VAL A 1 173 ? -13.398 -13.516 -11.078 1 96.81 173 VAL A C 1
ATOM 1290 O O . VAL A 1 173 ? -13.078 -14.453 -11.805 1 96.81 173 VAL A O 1
ATOM 1293 N N . ARG A 1 174 ? -14.414 -12.75 -11.297 1 96.38 174 ARG A N 1
ATOM 1294 C CA . ARG A 1 174 ? -15.164 -12.844 -12.547 1 96.38 174 ARG A CA 1
ATOM 1295 C C . ARG A 1 174 ? -15.195 -11.5 -13.266 1 96.38 174 ARG A C 1
ATOM 1297 O O . ARG A 1 174 ? -15.109 -10.445 -12.633 1 96.38 174 ARG A O 1
ATOM 1304 N N . VAL A 1 175 ? -15.375 -11.562 -14.594 1 94.94 175 VAL A N 1
ATOM 1305 C CA . VAL A 1 175 ? -15.516 -10.367 -15.422 1 94.94 175 VAL A CA 1
ATOM 1306 C C . VAL A 1 175 ? -17 -10.055 -15.625 1 94.94 175 VAL A C 1
ATOM 1308 O O . VAL A 1 175 ? -17.812 -10.961 -15.844 1 94.94 175 VAL A O 1
ATOM 1311 N N . VAL A 1 176 ? -17.312 -8.742 -15.492 1 94.31 176 VAL A N 1
ATOM 1312 C CA . VAL A 1 176 ? -18.656 -8.312 -15.867 1 94.31 176 VAL A CA 1
ATOM 1313 C C . VAL A 1 176 ? -18.781 -8.234 -17.391 1 94.31 176 VAL A C 1
ATOM 1315 O O . VAL A 1 176 ? -18.266 -7.297 -18 1 94.31 176 VAL A O 1
ATOM 1318 N N . GLU A 1 177 ? -19.484 -9.172 -17.938 1 93.44 177 GLU A N 1
ATOM 1319 C CA . GLU A 1 177 ? -19.547 -9.312 -19.391 1 93.44 177 GLU A CA 1
ATOM 1320 C C . GLU A 1 177 ? -20.516 -8.312 -20 1 93.44 177 GLU A C 1
ATOM 1322 O O . GLU A 1 177 ? -20.281 -7.797 -21.094 1 93.44 177 GLU A O 1
ATOM 1327 N N . ASP A 1 178 ? -21.594 -8.094 -19.344 1 94.12 178 ASP A N 1
ATOM 1328 C CA . ASP A 1 178 ? -22.578 -7.145 -19.844 1 94.12 178 ASP A CA 1
ATOM 1329 C C . ASP A 1 178 ? -22.031 -5.719 -19.828 1 94.12 178 ASP A C 1
ATOM 1331 O O . ASP A 1 178 ? -21.828 -5.141 -18.766 1 94.12 178 ASP A O 1
ATOM 1335 N N . GLU A 1 179 ? -21.859 -5.172 -21.031 1 89.12 179 GLU A N 1
ATOM 1336 C CA . GLU A 1 179 ? -21.234 -3.863 -21.141 1 89.12 179 GLU A CA 1
ATOM 1337 C C . GLU A 1 179 ? -22.078 -2.783 -20.469 1 89.12 179 GLU A C 1
ATOM 1339 O O . GLU A 1 179 ? -21.547 -1.819 -19.922 1 89.12 179 GLU A O 1
ATOM 1344 N N . ASP A 1 180 ? -23.375 -2.953 -20.547 1 91.5 180 ASP A N 1
ATOM 1345 C CA . ASP A 1 180 ? -24.25 -1.981 -19.891 1 91.5 180 ASP A CA 1
ATOM 1346 C C . ASP A 1 180 ? -24.047 -2.021 -18.375 1 91.5 180 ASP A C 1
ATOM 1348 O O . ASP A 1 180 ? -23.969 -0.976 -17.719 1 91.5 180 ASP A O 1
ATOM 1352 N N . GLU A 1 181 ? -23.984 -3.186 -17.922 1 91.44 181 GLU A N 1
ATOM 1353 C CA . GLU A 1 181 ? -23.75 -3.354 -16.484 1 91.44 181 GLU A CA 1
ATOM 1354 C C . GLU A 1 181 ? -22.375 -2.834 -16.094 1 91.44 181 GLU A C 1
ATOM 1356 O O . GLU A 1 181 ? -22.234 -2.145 -15.078 1 91.44 181 GLU A O 1
ATOM 1361 N N . ALA A 1 182 ? -21.391 -3.162 -16.875 1 89.56 182 ALA A N 1
ATOM 1362 C CA . A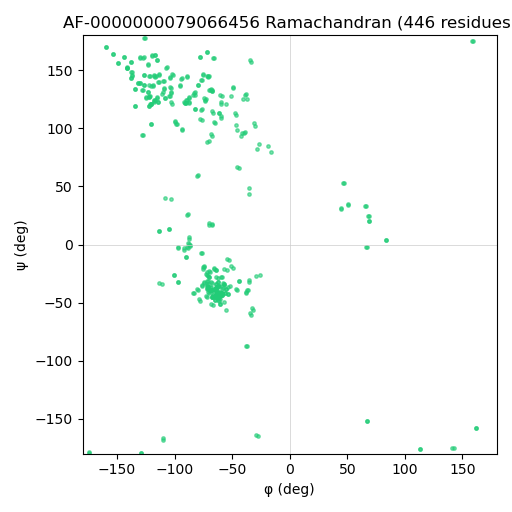LA A 1 182 ? -20.031 -2.717 -16.609 1 89.56 182 ALA A CA 1
ATOM 1363 C C . ALA A 1 182 ? -19.938 -1.194 -16.594 1 89.56 182 ALA A C 1
ATOM 1365 O O . ALA A 1 182 ? -19.297 -0.614 -15.719 1 89.56 182 ALA A O 1
ATOM 1366 N N . ARG A 1 183 ? -20.594 -0.643 -17.5 1 83.56 183 ARG A N 1
ATOM 1367 C CA . ARG A 1 183 ? -20.609 0.813 -17.609 1 83.56 183 ARG A CA 1
ATOM 1368 C C . ARG A 1 183 ? -21.25 1.445 -16.375 1 83.56 183 ARG A C 1
ATOM 1370 O O . ARG A 1 183 ? -20.734 2.42 -15.828 1 83.56 183 ARG A O 1
ATOM 1377 N N . ARG A 1 184 ? -22.344 0.923 -15.93 1 85.19 184 ARG A N 1
ATOM 1378 C CA . ARG A 1 184 ? -23.031 1.438 -14.75 1 85.19 184 ARG A CA 1
ATOM 1379 C C . ARG A 1 184 ? -22.141 1.351 -13.516 1 85.19 184 ARG A C 1
ATOM 1381 O O . ARG A 1 184 ? -22.062 2.297 -12.727 1 85.19 184 ARG A O 1
ATOM 1388 N N . LEU A 1 185 ? -21.469 0.271 -13.43 1 85.06 185 LEU A N 1
ATOM 1389 C CA . LEU A 1 185 ? -20.594 0.057 -12.281 1 85.06 185 LEU A CA 1
ATOM 1390 C C . LEU A 1 185 ? -19.406 1.017 -12.312 1 85.06 185 LEU A C 1
ATOM 1392 O O . LEU A 1 185 ? -19.016 1.553 -11.281 1 85.06 185 LEU A O 1
ATOM 1396 N N . ARG A 1 186 ? -18.859 1.256 -13.484 1 79.38 186 ARG A N 1
ATOM 1397 C CA . ARG A 1 186 ? -17.734 2.178 -13.625 1 79.38 186 ARG A CA 1
ATOM 1398 C C . ARG A 1 186 ? -18.156 3.604 -13.281 1 79.38 186 ARG A C 1
ATOM 1400 O O . ARG A 1 186 ? -17.375 4.348 -12.672 1 79.38 186 ARG A O 1
ATOM 1407 N N . GLU A 1 187 ? -19.297 3.889 -13.68 1 73.62 187 GLU A N 1
ATOM 1408 C CA . GLU A 1 187 ? -19.797 5.246 -13.477 1 73.62 187 GLU A CA 1
ATOM 1409 C C . GLU A 1 187 ? -20.078 5.512 -12 1 73.62 187 GLU A C 1
ATOM 1411 O O . GLU A 1 187 ? -19.969 6.648 -11.531 1 73.62 187 GLU A O 1
ATOM 1416 N N . THR A 1 188 ? -20.391 4.449 -11.336 1 66.88 188 THR A N 1
ATOM 1417 C CA . THR A 1 188 ? -20.703 4.605 -9.922 1 66.88 188 THR A CA 1
ATOM 1418 C C . THR A 1 188 ? -19.453 4.461 -9.07 1 66.88 188 THR A C 1
ATOM 1420 O O . THR A 1 188 ? -19.453 4.805 -7.883 1 66.88 188 THR A O 1
ATOM 1423 N N . ALA A 1 189 ? -18.469 4.016 -9.781 1 67.62 189 ALA A N 1
ATOM 1424 C CA . ALA A 1 189 ? -17.234 3.799 -9.031 1 67.62 189 ALA A CA 1
ATOM 1425 C C . ALA A 1 189 ? -16.641 5.121 -8.555 1 67.62 189 ALA A C 1
ATOM 1427 O O . ALA A 1 189 ? -16.75 6.141 -9.242 1 67.62 189 ALA A O 1
ATOM 1428 N N . TYR A 1 190 ? -16.297 5.16 -7.312 1 59.81 190 TYR A N 1
ATOM 1429 C CA . TYR A 1 190 ? -15.727 6.344 -6.672 1 59.81 190 TYR A CA 1
ATOM 1430 C C . TYR A 1 190 ? -14.453 6.793 -7.379 1 59.81 190 TYR A C 1
ATOM 1432 O O . TYR A 1 190 ? -14.141 7.984 -7.41 1 59.81 190 TYR A O 1
ATOM 1440 N N . SER A 1 191 ? -13.664 5.848 -7.836 1 56.78 191 SER A N 1
ATOM 1441 C CA . SER A 1 191 ? -12.398 6.23 -8.453 1 56.78 191 SER A CA 1
ATOM 1442 C C . SER A 1 191 ? -12.305 5.711 -9.883 1 56.78 191 SER A C 1
ATOM 1444 O O . SER A 1 191 ? -12.898 4.688 -10.219 1 56.78 191 SER A O 1
ATOM 1446 N N . THR A 1 192 ? -11.82 6.582 -10.719 1 56.03 192 THR A N 1
ATOM 1447 C CA . THR A 1 192 ? -11.609 6.195 -12.109 1 56.03 192 THR A CA 1
ATOM 1448 C C . THR A 1 192 ? -10.391 5.289 -12.242 1 56.03 192 THR A C 1
ATOM 1450 O O . THR A 1 192 ? -9.359 5.531 -11.617 1 56.03 192 THR A O 1
ATOM 1453 N N . PRO A 1 193 ? -10.672 4.16 -12.859 1 56.78 193 PRO A N 1
ATOM 1454 C CA . PRO A 1 193 ? -9.531 3.27 -13.109 1 56.78 193 PRO A CA 1
ATOM 1455 C C . PRO A 1 193 ? -8.352 3.988 -13.75 1 56.78 193 PRO A C 1
ATOM 1457 O O . PRO A 1 193 ? -8.531 5 -14.438 1 56.78 193 PRO A O 1
ATOM 1460 N N . TRP A 1 194 ? -7.125 3.729 -13.25 1 58.91 194 TRP A N 1
ATOM 1461 C CA . TRP A 1 194 ? -5.895 4.258 -13.836 1 58.91 194 TRP A CA 1
ATOM 1462 C C . TRP A 1 194 ? -5.598 3.594 -15.18 1 58.91 194 TRP A C 1
ATOM 1464 O O . TRP A 1 194 ? -4.48 3.686 -15.688 1 58.91 194 TRP A O 1
ATOM 1474 N N . ALA A 1 195 ? -6.668 2.928 -15.742 1 55.16 195 ALA A N 1
ATOM 1475 C CA . ALA A 1 195 ? -6.332 2.162 -16.938 1 55.16 195 ALA A CA 1
ATOM 1476 C C . ALA A 1 195 ? -6.168 3.082 -18.141 1 55.16 195 ALA A C 1
ATOM 1478 O O . ALA A 1 195 ? -6.77 4.156 -18.203 1 55.16 195 ALA A O 1
ATOM 1479 N N . GLY A 1 196 ? -4.953 3.113 -18.688 1 52.62 196 GLY A N 1
ATOM 1480 C CA . GLY A 1 196 ? -4.637 3.789 -19.922 1 52.62 196 GLY A CA 1
ATOM 1481 C C . GLY A 1 196 ? -5.809 3.85 -20.891 1 52.62 196 GLY A C 1
ATOM 1482 O O . GLY A 1 196 ? -6.949 3.602 -20.5 1 52.62 196 GLY A O 1
ATOM 1483 N N . GLU A 1 197 ? -5.348 4.176 -22.172 1 52.75 197 GLU A N 1
ATOM 1484 C CA . GLU A 1 197 ? -6.18 4.258 -23.375 1 52.75 197 GLU A CA 1
ATOM 1485 C C . GLU A 1 197 ? -6.852 2.922 -23.672 1 52.75 197 GLU A C 1
ATOM 1487 O O . GLU A 1 197 ? -6.211 1.87 -23.609 1 52.75 197 GLU A O 1
ATOM 1492 N N . GLY A 1 198 ? -8.188 2.879 -23.453 1 58.59 198 GLY A N 1
ATOM 1493 C CA . GLY A 1 198 ? -8.93 1.718 -23.906 1 58.59 198 GLY A CA 1
ATOM 1494 C C . GLY A 1 198 ? -10.047 1.312 -22.953 1 58.59 198 GLY A C 1
ATOM 1495 O O . GLY A 1 198 ? -10.359 2.041 -22.016 1 58.59 198 GLY A O 1
ATOM 1496 N N . ARG A 1 199 ? -10.648 0.167 -23.359 1 62.66 199 ARG A N 1
ATOM 1497 C CA . ARG A 1 199 ? -11.789 -0.385 -22.641 1 62.66 199 ARG A CA 1
ATOM 1498 C C . ARG A 1 199 ? -11.344 -1.015 -21.328 1 62.66 199 ARG A C 1
ATOM 1500 O O . ARG A 1 199 ? -10.383 -1.779 -21.281 1 62.66 199 ARG A O 1
ATOM 1507 N N . GLU A 1 200 ? -11.906 -0.587 -20.203 1 81.94 200 GLU A N 1
ATOM 1508 C CA . GLU A 1 200 ? -11.648 -1.161 -18.875 1 81.94 200 GLU A CA 1
ATOM 1509 C C . GLU A 1 200 ? -12.594 -2.326 -18.594 1 81.94 200 GLU A C 1
ATOM 1511 O O . GLU A 1 200 ? -13.781 -2.266 -18.922 1 81.94 200 GLU A O 1
ATOM 1516 N N . ARG A 1 201 ? -12 -3.373 -18.266 1 88.75 201 ARG A N 1
ATOM 1517 C CA . ARG A 1 201 ? -12.766 -4.516 -17.781 1 88.75 201 ARG A CA 1
ATOM 1518 C C . ARG A 1 201 ? -13.102 -4.359 -16.312 1 88.75 201 ARG A C 1
ATOM 1520 O O . ARG A 1 201 ? -12.242 -3.98 -15.508 1 88.75 201 ARG A O 1
ATOM 1527 N N . VAL A 1 202 ? -14.398 -4.531 -16.078 1 91.94 202 VAL A N 1
ATOM 1528 C CA . VAL A 1 202 ? -14.836 -4.512 -14.68 1 91.94 202 VAL A CA 1
ATOM 1529 C C . VAL A 1 202 ? -14.734 -5.914 -14.086 1 91.94 202 VAL A C 1
ATOM 1531 O O . VAL A 1 202 ? -15.328 -6.859 -14.609 1 91.94 202 VAL A O 1
ATOM 1534 N N . MET A 1 203 ? -13.977 -6.043 -13.023 1 94.56 203 MET A N 1
ATOM 1535 C CA . MET A 1 203 ? -13.727 -7.32 -12.359 1 94.56 203 MET A CA 1
ATOM 1536 C C . MET A 1 203 ? -14.352 -7.344 -10.969 1 94.56 203 MET A C 1
ATOM 1538 O O . MET A 1 203 ? -14.328 -6.34 -10.25 1 94.56 203 MET A O 1
ATOM 1542 N N . ILE A 1 204 ? -14.938 -8.492 -10.617 1 96.69 204 ILE A N 1
ATOM 1543 C CA . ILE A 1 204 ? -15.547 -8.648 -9.297 1 96.69 204 ILE A CA 1
ATOM 1544 C C . ILE A 1 204 ? -14.906 -9.828 -8.57 1 96.69 204 ILE A C 1
ATOM 1546 O O . ILE A 1 204 ? -14.945 -10.961 -9.062 1 96.69 204 ILE A O 1
ATOM 1550 N N . LEU A 1 205 ? -14.281 -9.57 -7.43 1 97.5 205 LEU A N 1
ATOM 1551 C CA . LEU A 1 205 ? -13.703 -10.586 -6.559 1 97.5 205 LEU A CA 1
ATOM 1552 C C . LEU A 1 205 ? -14.711 -11.047 -5.516 1 97.5 205 LEU A C 1
ATOM 1554 O O . LEU A 1 205 ? -15.234 -10.234 -4.75 1 97.5 205 LEU A O 1
ATOM 1558 N N . ALA A 1 206 ? -14.977 -12.32 -5.512 1 97.81 206 ALA A N 1
ATOM 1559 C CA . ALA A 1 206 ? -15.766 -12.945 -4.449 1 97.81 206 ALA A CA 1
ATOM 1560 C C . ALA A 1 206 ? -14.852 -13.633 -3.434 1 97.81 206 ALA A C 1
ATOM 1562 O O . ALA A 1 206 ? -14.352 -14.734 -3.682 1 97.81 206 ALA A O 1
ATOM 1563 N N . PRO A 1 207 ? -14.703 -13.008 -2.225 1 97.12 207 PRO A N 1
ATOM 1564 C CA . PRO A 1 207 ? -13.742 -13.57 -1.27 1 97.12 207 PRO A CA 1
ATOM 1565 C C . PRO A 1 207 ? -14.203 -14.898 -0.683 1 97.12 207 PRO A C 1
ATOM 1567 O O . PRO A 1 207 ? -15.359 -15.031 -0.282 1 97.12 207 PRO A O 1
ATOM 1570 N N . ARG A 1 208 ? -13.32 -15.828 -0.679 1 95.44 208 ARG A N 1
ATOM 1571 C CA . ARG A 1 208 ? -13.562 -17.078 0.039 1 95.44 208 ARG A CA 1
ATOM 1572 C C . ARG A 1 208 ? -12.852 -17.078 1.389 1 95.44 208 ARG A C 1
ATOM 1574 O O . ARG A 1 208 ? -13.203 -17.844 2.281 1 95.44 208 ARG A O 1
ATOM 1581 N N . ARG A 1 209 ? -11.82 -16.359 1.526 1 95.94 209 ARG A N 1
ATOM 1582 C CA . ARG A 1 209 ? -11.055 -16.203 2.758 1 95.94 209 ARG A CA 1
ATOM 1583 C C . ARG A 1 209 ? -10.727 -14.742 3.023 1 95.94 209 ARG A C 1
ATOM 1585 O O . ARG A 1 209 ? -10.359 -14 2.105 1 95.94 209 ARG A O 1
ATOM 1592 N N . VAL A 1 210 ? -10.945 -14.344 4.254 1 96.12 210 VAL A N 1
ATOM 1593 C CA . VAL A 1 210 ? -10.602 -13.008 4.723 1 96.12 210 VAL A CA 1
ATOM 1594 C C . VAL A 1 210 ? -9.633 -13.094 5.898 1 96.12 210 VAL A C 1
ATOM 1596 O O . VAL A 1 210 ? -9.914 -13.773 6.891 1 96.12 210 VAL A O 1
ATOM 1599 N N . THR A 1 211 ? -8.508 -12.508 5.734 1 93.81 211 THR A N 1
ATOM 1600 C CA . THR A 1 211 ? -7.523 -12.445 6.809 1 93.81 211 THR A CA 1
ATOM 1601 C C . THR A 1 211 ? -7.129 -10.992 7.098 1 93.81 211 THR A C 1
ATOM 1603 O O . THR A 1 211 ? -6.82 -10.234 6.18 1 93.81 211 THR A O 1
ATOM 1606 N N . GLY A 1 212 ? -7.242 -10.609 8.297 1 93.44 212 GLY A N 1
ATOM 1607 C CA . GLY A 1 212 ? -6.816 -9.289 8.734 1 93.44 212 GLY A CA 1
ATOM 1608 C C . GLY A 1 212 ? -5.766 -9.328 9.828 1 93.44 212 GLY A C 1
ATOM 1609 O O . GLY A 1 212 ? -5.781 -10.219 10.68 1 93.44 212 GLY A O 1
ATOM 1610 N N . ARG A 1 213 ? -4.84 -8.336 9.758 1 89 213 ARG A N 1
ATOM 1611 C CA . ARG A 1 213 ? -3.812 -8.203 10.789 1 89 213 ARG A CA 1
ATOM 1612 C C . ARG A 1 213 ? -3.613 -6.742 11.188 1 89 213 ARG A C 1
ATOM 1614 O O . ARG A 1 213 ? -3.799 -5.84 10.367 1 89 213 ARG A O 1
ATOM 1621 N N . ARG A 1 214 ? -3.34 -6.637 12.398 1 87.56 214 ARG A N 1
ATOM 1622 C CA . ARG A 1 214 ? -3.008 -5.32 12.938 1 87.56 214 ARG A CA 1
ATOM 1623 C C . ARG A 1 214 ? -1.673 -5.348 13.672 1 87.56 214 ARG A C 1
ATOM 1625 O O . ARG A 1 214 ? -1.379 -6.301 14.398 1 87.56 214 ARG A O 1
ATOM 1632 N N . ILE A 1 215 ? -0.904 -4.332 13.43 1 77.31 215 ILE A N 1
ATOM 1633 C CA . ILE A 1 215 ? 0.375 -4.188 14.117 1 77.31 215 ILE A CA 1
ATOM 1634 C C . ILE A 1 215 ? 0.154 -3.568 15.5 1 77.31 215 ILE A C 1
ATOM 1636 O O . ILE A 1 215 ? -0.471 -2.512 15.617 1 77.31 215 ILE A O 1
ATOM 1640 N N . ILE A 1 216 ? 0.462 -4.301 16.469 1 73.38 216 ILE A N 1
ATOM 1641 C CA . ILE A 1 216 ? 0.409 -3.793 17.828 1 73.38 216 ILE A CA 1
ATOM 1642 C C . ILE A 1 216 ? 1.826 -3.654 18.375 1 73.38 216 ILE A C 1
ATOM 1644 O O . ILE A 1 216 ? 2.672 -4.523 18.156 1 73.38 216 ILE A O 1
ATOM 1648 N N . VAL A 1 217 ? 2.021 -2.434 18.938 1 61.09 217 VAL A N 1
ATOM 1649 C CA . VAL A 1 217 ? 3.324 -2.223 19.547 1 61.09 217 VAL A CA 1
ATOM 1650 C C . VAL A 1 217 ? 3.217 -2.438 21.062 1 61.09 217 VAL A C 1
ATOM 1652 O O . VAL A 1 217 ? 2.312 -1.905 21.703 1 61.09 217 VAL A O 1
ATOM 1655 N N . ALA A 1 218 ? 3.74 -3.674 21.562 1 57.12 218 ALA A N 1
ATOM 1656 C CA . ALA A 1 218 ? 3.666 -3.99 22.984 1 57.12 218 ALA A CA 1
ATOM 1657 C C . ALA A 1 218 ? 3.896 -2.744 23.828 1 57.12 218 ALA A C 1
ATOM 1659 O O . ALA A 1 218 ? 3.152 -2.486 24.781 1 57.12 218 ALA A O 1
ATOM 1660 N N . ASP A 1 219 ? 5.102 -2.398 24.156 1 48.22 219 ASP A N 1
ATOM 1661 C CA . ASP A 1 219 ? 5.41 -1.457 25.219 1 48.22 219 ASP A CA 1
ATOM 1662 C C . ASP A 1 219 ? 4.945 -0.047 24.859 1 48.22 219 ASP A C 1
ATOM 1664 O O . ASP A 1 219 ? 5.457 0.936 25.406 1 48.22 219 ASP A O 1
ATOM 1668 N N . ALA A 1 220 ? 4.125 -0.045 23.953 1 44.69 220 ALA A N 1
ATOM 1669 C CA . ALA A 1 220 ? 3.625 1.325 23.859 1 44.69 220 ALA A CA 1
ATOM 1670 C C . ALA A 1 220 ? 2.941 1.738 25.156 1 44.69 220 ALA A C 1
ATOM 1672 O O . ALA A 1 220 ? 2.199 0.954 25.766 1 44.69 220 ALA A O 1
ATOM 1673 N N . PRO A 1 221 ? 3.467 2.701 25.938 1 38.03 221 PRO A N 1
ATOM 1674 C CA . PRO A 1 221 ? 2.869 2.977 27.234 1 38.03 221 PRO A CA 1
ATOM 1675 C C . PRO A 1 221 ? 1.354 2.779 27.25 1 38.03 221 PRO A C 1
ATOM 1677 O O . PRO A 1 221 ? 0.793 2.324 28.25 1 38.03 221 PRO A O 1
ATOM 1680 N N . GLY A 1 222 ? 0.597 3.525 26.438 1 34.94 222 GLY A N 1
ATOM 1681 C CA . GLY A 1 222 ? -0.79 3.814 26.766 1 34.94 222 GLY A CA 1
ATOM 1682 C C . GLY A 1 222 ? -1.718 2.639 26.531 1 34.94 222 GLY A C 1
ATOM 1683 O O . GLY A 1 222 ? -2.941 2.785 26.578 1 34.94 222 GLY A O 1
ATOM 1684 N N . GLU A 1 223 ? -1.352 1.632 25.734 1 32.91 223 GLU A N 1
ATOM 1685 C CA . GLU A 1 223 ? -2.52 0.757 25.781 1 32.91 223 GLU A CA 1
ATOM 1686 C C . GLU A 1 223 ? -2.732 0.19 27.188 1 32.91 223 GLU A C 1
ATOM 1688 O O . GLU A 1 223 ? -1.793 -0.309 27.812 1 32.91 223 GLU A O 1
ATOM 1693 N N . PRO A 1 224 ? -3.736 0.702 27.953 1 29.77 224 PRO A N 1
ATOM 1694 C CA . PRO A 1 224 ? -4.102 0.062 29.219 1 29.77 224 PRO A CA 1
ATOM 1695 C C . PRO A 1 224 ? -4.25 -1.453 29.094 1 29.77 224 PRO A C 1
ATOM 1697 O O . PRO A 1 224 ? -4.688 -1.95 28.047 1 29.77 224 PRO A O 1
ATOM 1700 N N . GLY A 1 225 ? -3.381 -2.355 29.672 1 24.27 225 GLY A N 1
ATOM 1701 C CA . GLY A 1 225 ? -3.84 -3.65 30.156 1 24.27 225 GLY A CA 1
ATOM 1702 C C . GLY A 1 225 ? -5.184 -3.586 30.859 1 24.27 225 GLY A C 1
ATOM 1703 O O . GLY A 1 225 ? -5.551 -2.549 31.406 1 24.27 225 GLY A O 1
ATOM 1704 N N . MET B 1 1 ? 21.562 25.016 35.969 1 26.34 1 MET B N 1
ATOM 1705 C CA . MET B 1 1 ? 20.938 25.797 34.906 1 26.34 1 MET B CA 1
ATOM 1706 C C . MET B 1 1 ? 20.219 24.875 33.938 1 26.34 1 MET B C 1
ATOM 1708 O O . MET B 1 1 ? 20.812 23.938 33.406 1 26.34 1 MET B O 1
ATOM 1712 N N . ALA B 1 2 ? 18.906 24.781 33.969 1 30.84 2 ALA B N 1
ATOM 1713 C CA . ALA B 1 2 ? 18.047 23.734 33.406 1 30.84 2 ALA B CA 1
ATOM 1714 C C . ALA B 1 2 ? 18.078 23.766 31.875 1 30.84 2 ALA B C 1
ATOM 1716 O O . ALA B 1 2 ? 18.031 24.844 31.266 1 30.84 2 ALA B O 1
ATOM 1717 N N . ARG B 1 3 ? 18.844 23.031 31.281 1 31.92 3 ARG B N 1
ATOM 1718 C CA . ARG B 1 3 ? 19.031 23.047 29.828 1 31.92 3 ARG B CA 1
ATOM 1719 C C . ARG B 1 3 ? 17.688 23.078 29.094 1 31.92 3 ARG B C 1
ATOM 1721 O O . ARG B 1 3 ? 16.781 22.297 29.422 1 31.92 3 ARG B O 1
ATOM 1728 N N . PRO B 1 4 ? 17.359 24.25 28.625 1 30.14 4 PRO B N 1
ATOM 1729 C CA . PRO B 1 4 ? 16.016 24.438 28.078 1 30.14 4 PRO B CA 1
ATOM 1730 C C . PRO B 1 4 ? 15.539 23.25 27.25 1 30.14 4 PRO B C 1
ATOM 1732 O O . PRO B 1 4 ? 16.359 22.516 26.703 1 30.14 4 PRO B O 1
ATOM 1735 N N . PRO B 1 5 ? 14.422 22.719 27.578 1 30.55 5 PRO B N 1
ATOM 1736 C CA . PRO B 1 5 ? 13.953 21.484 26.938 1 30.55 5 PRO B CA 1
ATOM 1737 C C . PRO B 1 5 ? 14.18 21.469 25.438 1 30.55 5 PRO B C 1
ATOM 1739 O O . PRO B 1 5 ? 14.188 22.516 24.797 1 30.55 5 PRO B O 1
ATOM 1742 N N . HIS B 1 6 ? 15.211 20.953 24.969 1 31.66 6 HIS B N 1
ATOM 1743 C CA . HIS B 1 6 ? 15.68 20.781 23.609 1 31.66 6 HIS B CA 1
ATOM 1744 C C . HIS B 1 6 ? 14.516 20.719 22.625 1 31.66 6 HIS B C 1
ATOM 1746 O O . HIS B 1 6 ? 13.594 19.922 22.797 1 31.66 6 HIS B O 1
ATOM 1752 N N . ALA B 1 7 ? 14.023 21.859 22.141 1 34.12 7 ALA B N 1
ATOM 1753 C CA . ALA B 1 7 ? 12.922 22.234 21.25 1 34.12 7 ALA B CA 1
ATOM 1754 C C . ALA B 1 7 ? 12.664 21.156 20.203 1 34.12 7 ALA B C 1
ATOM 1756 O O . ALA B 1 7 ? 13.602 20.594 19.625 1 34.12 7 ALA B O 1
ATOM 1757 N N . ALA B 1 8 ? 11.719 20.422 20.297 1 35.66 8 ALA B N 1
ATOM 1758 C CA . ALA B 1 8 ? 11.141 19.375 19.438 1 35.66 8 ALA B CA 1
ATOM 1759 C C . ALA B 1 8 ? 11.289 19.75 17.969 1 35.66 8 ALA B C 1
ATOM 1761 O O . ALA B 1 8 ? 10.547 20.578 17.438 1 35.66 8 ALA B O 1
ATOM 1762 N N . ARG B 1 9 ? 12.352 20.25 17.406 1 42.19 9 ARG B N 1
ATOM 1763 C CA . ARG B 1 9 ? 12.672 20.297 15.992 1 42.19 9 ARG B CA 1
ATOM 1764 C C . ARG B 1 9 ? 11.797 19.328 15.195 1 42.19 9 ARG B C 1
ATOM 1766 O O . ARG B 1 9 ? 11.82 18.109 15.445 1 42.19 9 ARG B O 1
ATOM 1773 N N . GLY B 1 10 ? 10.523 19.766 14.906 1 47.66 10 GLY B N 1
ATOM 1774 C CA . GLY B 1 10 ? 9.328 18.969 14.641 1 47.66 10 GLY B CA 1
ATOM 1775 C C . GLY B 1 10 ? 9.523 17.969 13.508 1 47.66 10 GLY B C 1
ATOM 1776 O O . GLY B 1 10 ? 10.469 18.078 12.727 1 47.66 10 GLY B O 1
ATOM 1777 N N . ASP B 1 11 ? 9.344 16.766 13.812 1 53.88 11 ASP B N 1
ATOM 1778 C CA . ASP B 1 11 ? 9.375 15.625 12.898 1 53.88 11 ASP B CA 1
ATOM 1779 C C . ASP B 1 11 ? 9.023 16.047 11.477 1 53.88 11 ASP B C 1
ATOM 1781 O O . ASP B 1 11 ? 9.648 15.602 10.516 1 53.88 11 ASP B O 1
ATOM 1785 N N . ILE B 1 12 ? 8.289 17.078 11.289 1 57.47 12 ILE B N 1
ATOM 1786 C CA . ILE B 1 12 ? 7.836 17.516 9.977 1 57.47 12 ILE B CA 1
ATOM 1787 C C . ILE B 1 12 ? 8.969 18.266 9.266 1 57.47 12 ILE B C 1
ATOM 1789 O O . ILE B 1 12 ? 9.227 18.031 8.086 1 57.47 12 ILE B O 1
ATOM 1793 N N . GLY B 1 13 ? 9.492 19.141 10.117 1 59.5 13 GLY B N 1
ATOM 1794 C CA . GLY B 1 13 ? 10.578 19.906 9.531 1 59.5 13 GLY B CA 1
ATOM 1795 C C . GLY B 1 13 ? 11.688 19.047 8.969 1 59.5 13 GLY B C 1
ATOM 1796 O O . GLY B 1 13 ? 12.188 19.297 7.867 1 59.5 13 GLY B O 1
ATOM 1797 N N . ARG B 1 14 ? 11.898 18.047 9.703 1 60.97 14 ARG B N 1
ATOM 1798 C CA . ARG B 1 14 ? 12.945 17.125 9.266 1 60.97 14 ARG B CA 1
ATOM 1799 C C . ARG B 1 14 ? 12.531 16.375 8 1 60.97 14 ARG B C 1
ATOM 1801 O O . ARG B 1 14 ? 13.344 16.188 7.094 1 60.97 14 ARG B O 1
ATOM 1808 N N . ARG B 1 15 ? 11.398 16.016 7.914 1 58.97 15 ARG B N 1
ATOM 1809 C CA . ARG B 1 15 ? 10.914 15.258 6.766 1 58.97 15 ARG B CA 1
ATOM 1810 C C . ARG B 1 15 ? 10.812 16.141 5.527 1 58.97 15 ARG B C 1
ATOM 1812 O O . ARG B 1 15 ? 11.102 15.695 4.414 1 58.97 15 ARG B O 1
ATOM 1819 N N . VAL B 1 16 ? 10.43 17.266 5.801 1 62.84 16 VAL B N 1
ATOM 1820 C CA . VAL B 1 16 ? 10.375 18.234 4.715 1 62.84 16 VAL B CA 1
ATOM 1821 C C . VAL B 1 16 ? 11.781 18.453 4.152 1 62.84 16 VAL B C 1
ATOM 1823 O O . VAL B 1 16 ? 11.984 18.422 2.936 1 62.84 16 VAL B O 1
ATOM 1826 N N . ALA B 1 17 ? 12.625 18.547 5.129 1 66.38 17 ALA B N 1
ATOM 1827 C CA . ALA B 1 17 ? 14 18.781 4.699 1 66.38 17 ALA B CA 1
ATOM 1828 C C . ALA B 1 17 ? 14.562 17.578 3.955 1 66.38 17 ALA B C 1
ATOM 1830 O O . ALA B 1 17 ? 15.188 17.734 2.902 1 66.38 17 ALA B O 1
ATOM 1831 N N . ALA B 1 18 ? 14.312 16.453 4.445 1 61.25 18 ALA B N 1
ATOM 1832 C CA . ALA B 1 18 ? 14.828 15.234 3.834 1 61.25 18 ALA B CA 1
ATOM 1833 C C . ALA B 1 18 ? 14.266 15.039 2.432 1 61.25 18 ALA B C 1
ATOM 1835 O O . ALA B 1 18 ? 15 14.695 1.501 1 61.25 18 ALA B O 1
ATOM 1836 N N . ARG B 1 19 ? 13.039 15.273 2.283 1 59.12 19 ARG B N 1
ATOM 1837 C CA . ARG B 1 19 ? 12.383 15.078 0.994 1 59.12 19 ARG B CA 1
ATOM 1838 C C . ARG B 1 19 ? 12.828 16.125 -0.012 1 59.12 19 ARG B C 1
ATOM 1840 O O . ARG B 1 19 ? 13.023 15.828 -1.191 1 59.12 19 ARG B O 1
ATOM 1847 N N . ARG B 1 20 ? 12.922 17.312 0.484 1 67.94 20 ARG B N 1
ATOM 1848 C CA . ARG B 1 20 ? 13.414 18.391 -0.361 1 67.94 20 ARG B CA 1
ATOM 1849 C C . ARG B 1 20 ? 14.781 18.062 -0.934 1 67.94 20 ARG B C 1
ATOM 1851 O O . ARG B 1 20 ? 15.023 18.234 -2.131 1 67.94 20 ARG B O 1
ATOM 1858 N N . LEU B 1 21 ? 15.555 17.5 -0.058 1 69.81 21 LEU B N 1
ATOM 1859 C CA . LEU B 1 21 ? 16.906 17.156 -0.47 1 69.81 21 LEU B CA 1
ATOM 1860 C C . LEU B 1 21 ? 16.906 15.977 -1.434 1 69.81 21 LEU B C 1
ATOM 1862 O O . LEU B 1 21 ? 17.656 15.953 -2.40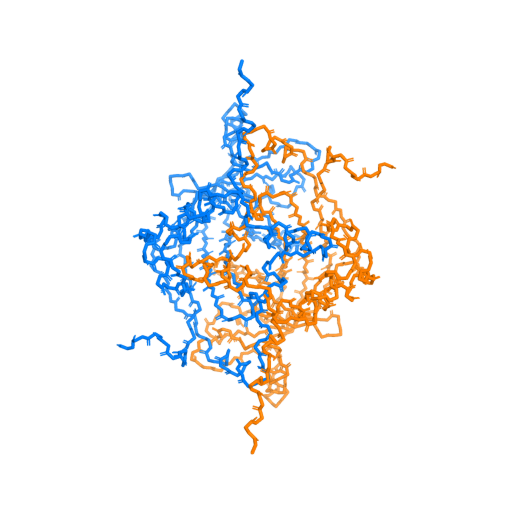4 1 69.81 21 LEU B O 1
ATOM 1866 N N . GLN B 1 22 ? 16.094 15.125 -1.246 1 60.91 22 GLN B N 1
ATOM 1867 C CA . GLN B 1 22 ? 15.945 13.961 -2.119 1 60.91 22 GLN B CA 1
ATOM 1868 C C . GLN B 1 22 ? 15.547 14.383 -3.531 1 60.91 22 GLN B C 1
ATOM 1870 O O . GLN B 1 22 ? 15.977 13.773 -4.512 1 60.91 22 GLN B O 1
ATOM 1875 N N . LEU B 1 23 ? 14.727 15.445 -3.619 1 62.12 23 LEU B N 1
ATOM 1876 C CA . LEU B 1 23 ? 14.219 15.914 -4.906 1 62.12 23 LEU B CA 1
ATOM 1877 C C . LEU B 1 23 ? 15.172 16.938 -5.523 1 62.12 23 LEU B C 1
ATOM 1879 O O . LEU B 1 23 ? 14.938 17.406 -6.637 1 62.12 23 LEU B O 1
ATOM 1883 N N . GLY B 1 24 ? 16.188 17.203 -4.758 1 70.31 24 GLY B N 1
ATOM 1884 C CA . GLY B 1 24 ? 17.156 18.188 -5.23 1 70.31 24 GLY B CA 1
ATOM 1885 C C . GLY B 1 24 ? 16.609 19.594 -5.293 1 70.31 24 GLY B C 1
ATOM 1886 O O . GLY B 1 24 ? 17.031 20.391 -6.129 1 70.31 24 GLY B O 1
ATOM 1887 N N . LEU B 1 25 ? 15.625 19.891 -4.539 1 75.5 25 LEU B N 1
ATOM 1888 C CA . LEU B 1 25 ? 14.984 21.188 -4.566 1 75.5 25 LEU B CA 1
ATOM 1889 C C . LEU B 1 25 ? 15.586 22.109 -3.512 1 75.5 25 LEU B C 1
ATOM 1891 O O . LEU B 1 25 ? 15.961 21.656 -2.428 1 75.5 25 LEU B O 1
ATOM 1895 N N . SER B 1 26 ? 15.711 23.391 -3.846 1 80.81 26 SER B N 1
ATOM 1896 C CA . SER B 1 26 ? 16.031 24.406 -2.852 1 80.81 26 SER B CA 1
ATOM 1897 C C . SER B 1 26 ? 14.805 24.781 -2.031 1 80.81 26 SER B C 1
ATOM 1899 O O . SER B 1 26 ? 13.68 24.453 -2.404 1 80.81 26 SER B O 1
ATOM 1901 N N . ARG B 1 27 ? 15.062 25.406 -0.86 1 77.56 27 ARG B N 1
ATOM 1902 C CA . ARG B 1 27 ? 13.945 25.906 -0.067 1 77.56 27 ARG B CA 1
ATOM 1903 C C . ARG B 1 27 ? 13.094 26.875 -0.877 1 77.56 27 ARG B C 1
ATOM 1905 O O . ARG B 1 27 ? 11.867 26.875 -0.762 1 77.56 27 ARG B O 1
ATOM 1912 N N . GLU B 1 28 ? 13.766 27.594 -1.699 1 78.5 28 GLU B N 1
ATOM 1913 C CA . GLU B 1 28 ? 13.07 28.547 -2.562 1 78.5 28 GLU B CA 1
ATOM 1914 C C . GLU B 1 28 ? 12.203 27.828 -3.596 1 78.5 28 GLU B C 1
ATOM 1916 O O . GLU B 1 28 ? 11.086 28.266 -3.875 1 78.5 28 GLU B O 1
ATOM 1921 N N . ASP B 1 29 ? 12.727 26.766 -4.098 1 76.44 29 ASP B N 1
ATOM 1922 C CA . ASP B 1 29 ? 11.969 25.969 -5.055 1 76.44 29 ASP B CA 1
ATOM 1923 C C . ASP B 1 29 ? 10.695 25.422 -4.43 1 76.44 29 ASP B C 1
ATOM 1925 O O . ASP B 1 29 ? 9.625 25.453 -5.039 1 76.44 29 ASP B O 1
ATOM 1929 N N . VAL B 1 30 ? 10.828 24.859 -3.287 1 72.06 30 VAL B N 1
ATOM 1930 C CA . VAL B 1 30 ? 9.695 24.297 -2.568 1 72.06 30 VAL B CA 1
ATOM 1931 C C . VAL B 1 30 ? 8.672 25.375 -2.258 1 72.06 30 VAL B C 1
ATOM 1933 O O . VAL B 1 30 ? 7.469 25.172 -2.402 1 72.06 30 VAL B O 1
ATOM 1936 N N . ALA B 1 31 ? 9.195 26.516 -1.834 1 69.56 31 ALA B N 1
ATOM 1937 C CA . ALA B 1 31 ? 8.328 27.641 -1.5 1 69.56 31 ALA B CA 1
ATOM 1938 C C . ALA B 1 31 ? 7.492 28.078 -2.703 1 69.56 31 ALA B C 1
ATOM 1940 O O . ALA B 1 31 ? 6.293 28.328 -2.574 1 69.56 31 ALA B O 1
ATOM 1941 N N . LEU B 1 32 ? 8.141 28.109 -3.754 1 68.5 32 LEU B N 1
ATOM 1942 C CA . LEU B 1 32 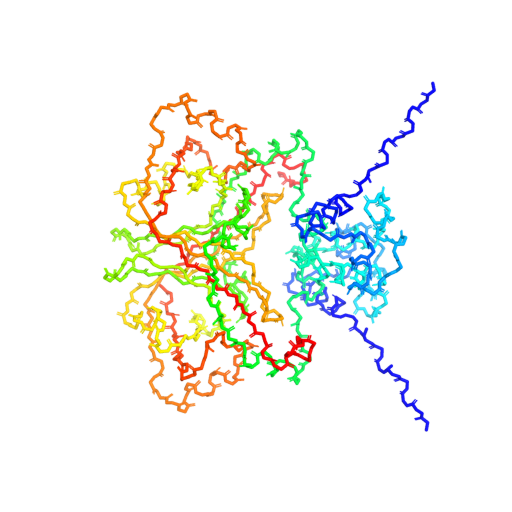? 7.457 28.484 -4.984 1 68.5 32 LEU B CA 1
ATOM 1943 C C . LEU B 1 32 ? 6.375 27.484 -5.34 1 68.5 32 LEU B C 1
ATOM 1945 O O . LEU B 1 32 ? 5.25 27.859 -5.672 1 68.5 32 LEU B O 1
ATOM 1949 N N . ARG B 1 33 ? 6.781 26.297 -5.219 1 67.19 33 ARG B N 1
ATOM 1950 C CA . ARG B 1 33 ? 5.859 25.219 -5.598 1 67.19 33 ARG B CA 1
ATOM 1951 C C . ARG B 1 33 ? 4.684 25.156 -4.629 1 67.19 33 ARG B C 1
ATOM 1953 O O . ARG B 1 33 ? 3.564 24.812 -5.023 1 67.19 33 ARG B O 1
ATOM 1960 N N . ALA B 1 34 ? 5.043 25.484 -3.445 1 61.22 34 ALA B N 1
ATOM 1961 C CA . ALA B 1 34 ? 4.043 25.344 -2.389 1 61.22 34 ALA B CA 1
ATOM 1962 C C . ALA B 1 34 ? 3.271 26.656 -2.199 1 61.22 34 ALA B C 1
ATOM 1964 O O . ALA B 1 34 ? 2.322 26.719 -1.414 1 61.22 34 ALA B O 1
ATOM 1965 N N . GLY B 1 35 ? 3.607 27.672 -2.885 1 60.19 35 GLY B N 1
ATOM 1966 C CA . GLY B 1 35 ? 2.982 28.969 -2.707 1 60.19 35 GLY B CA 1
ATOM 1967 C C . GLY B 1 35 ? 3.266 29.578 -1.35 1 60.19 35 GLY B C 1
ATOM 1968 O O . GLY B 1 35 ? 2.367 30.141 -0.716 1 60.19 35 GLY B O 1
ATOM 1969 N N . ALA B 1 36 ? 4.379 29.312 -0.858 1 65.19 36 ALA B N 1
ATOM 1970 C CA . ALA B 1 36 ? 4.789 29.859 0.432 1 65.19 36 ALA B CA 1
ATOM 1971 C C . ALA B 1 36 ? 5.988 30.797 0.276 1 65.19 36 ALA B C 1
ATOM 1973 O O . ALA B 1 36 ? 6.633 30.812 -0.775 1 65.19 36 ALA B O 1
ATOM 1974 N N . ALA B 1 37 ? 6.148 31.672 1.282 1 64.5 37 ALA B N 1
ATOM 1975 C CA . ALA B 1 37 ? 7.355 32.5 1.312 1 64.5 37 ALA B CA 1
ATOM 1976 C C . ALA B 1 37 ? 8.594 31.656 1.6 1 64.5 37 ALA B C 1
ATOM 1978 O O . ALA B 1 37 ? 8.547 30.734 2.424 1 64.5 37 ALA B O 1
ATOM 1979 N N . PRO B 1 38 ? 9.633 31.828 0.882 1 63.06 38 PRO B N 1
ATOM 1980 C CA . PRO B 1 38 ? 10.859 31.062 1.078 1 63.06 38 PRO B CA 1
ATOM 1981 C C . PRO B 1 38 ? 11.273 30.969 2.545 1 63.06 38 PRO B C 1
ATOM 1983 O O . PRO B 1 38 ? 11.727 29.922 3 1 63.06 38 PRO B O 1
ATOM 1986 N N . GLY B 1 39 ? 11.117 32 3.262 1 65.12 39 GLY B N 1
ATOM 1987 C CA . GLY B 1 39 ? 11.461 31.984 4.676 1 65.12 39 GLY B CA 1
ATOM 1988 C C . GLY B 1 39 ? 10.609 31.016 5.48 1 65.12 39 GLY B C 1
ATOM 1989 O O . GLY B 1 39 ? 11.031 30.547 6.531 1 65.12 39 GLY B O 1
ATOM 1990 N N . TYR B 1 40 ? 9.5 30.75 4.875 1 64.81 40 TYR B N 1
ATOM 1991 C CA . TYR B 1 40 ? 8.602 29.875 5.609 1 64.81 40 TYR B CA 1
ATOM 1992 C C . TYR B 1 40 ? 9.086 28.422 5.547 1 64.81 40 TYR B C 1
ATOM 1994 O O . TYR B 1 40 ? 8.969 27.688 6.527 1 64.81 40 TYR B O 1
ATOM 2002 N N . ILE B 1 41 ? 9.641 28.062 4.426 1 69.56 41 ILE B N 1
ATOM 2003 C CA . ILE B 1 41 ? 10.172 26.719 4.316 1 69.56 41 ILE B CA 1
ATOM 2004 C C . ILE B 1 41 ? 11.336 26.531 5.285 1 69.56 41 ILE B C 1
ATOM 2006 O O . ILE B 1 41 ? 11.453 25.5 5.941 1 69.56 41 ILE B O 1
ATOM 2010 N N . ALA B 1 42 ? 12.094 27.547 5.398 1 71.69 42 ALA B N 1
ATOM 2011 C CA . ALA B 1 42 ? 13.172 27.531 6.383 1 71.69 42 ALA B CA 1
ATOM 2012 C C . ALA B 1 42 ? 12.617 27.375 7.797 1 71.69 42 ALA B C 1
ATOM 2014 O O . ALA B 1 42 ? 13.141 26.609 8.602 1 71.69 42 ALA B O 1
ATOM 2015 N N . TYR B 1 43 ? 11.617 28.094 7.988 1 65.38 43 TYR B N 1
ATOM 2016 C CA . TYR B 1 43 ? 10.961 28.047 9.289 1 65.38 43 TYR B CA 1
ATOM 2017 C C . TYR B 1 43 ? 10.43 26.641 9.586 1 65.38 43 TYR B C 1
ATOM 2019 O O . TYR B 1 43 ? 10.648 26.109 10.68 1 65.38 43 TYR B O 1
ATOM 2027 N N . VAL B 1 44 ? 9.781 26.094 8.594 1 64.25 44 VAL B N 1
ATOM 2028 C CA . VAL B 1 44 ? 9.195 24.766 8.758 1 64.25 44 VAL B CA 1
ATOM 2029 C C . VAL B 1 44 ? 10.305 23.734 9.008 1 64.25 44 VAL B C 1
ATOM 2031 O O . VAL B 1 44 ? 10.164 22.859 9.867 1 64.25 44 VAL B O 1
ATOM 2034 N N . GLU B 1 45 ? 11.273 23.891 8.273 1 69.75 45 GLU B N 1
ATOM 2035 C CA . GLU B 1 45 ? 12.352 22.906 8.375 1 69.75 45 GLU B CA 1
ATOM 2036 C C . GLU B 1 45 ? 13.141 23.094 9.672 1 69.75 45 GLU B C 1
ATOM 2038 O O . GLU B 1 45 ? 13.695 22.141 10.211 1 69.75 45 GLU B O 1
ATOM 2043 N N . GLU B 1 46 ? 13.117 24.188 10.133 1 67.19 46 GLU B N 1
ATOM 2044 C CA . GLU B 1 46 ? 14.031 24.469 11.234 1 67.19 46 GLU B CA 1
ATOM 2045 C C . GLU B 1 46 ? 13.273 24.672 12.539 1 67.19 46 GLU B C 1
ATOM 2047 O O . GLU B 1 46 ? 13.844 24.5 13.625 1 67.19 46 GLU B O 1
ATOM 2052 N N . GLN B 1 47 ? 12.133 25.219 12.43 1 52.34 47 GLN B N 1
ATOM 2053 C CA . GLN B 1 47 ? 11.445 25.578 13.664 1 52.34 47 GLN B CA 1
ATOM 2054 C C . GLN B 1 47 ? 10.352 24.562 14 1 52.34 47 GLN B C 1
ATOM 2056 O O . GLN B 1 47 ? 9.742 23.984 13.109 1 52.34 47 GLN B O 1
ATOM 2061 N N . SER B 1 48 ? 10.281 23.828 15.141 1 46.88 48 SER B N 1
ATOM 2062 C CA . SER B 1 48 ? 9.391 22.828 15.727 1 46.88 48 SER B CA 1
ATOM 2063 C C . SER B 1 48 ? 7.934 23.281 15.664 1 46.88 48 SER B C 1
ATOM 2065 O O . SER B 1 48 ? 7.023 22.484 15.891 1 46.88 48 SER B O 1
ATOM 2067 N N . ALA B 1 49 ? 7.672 24.453 15.523 1 42.78 49 ALA B N 1
ATOM 2068 C CA . ALA B 1 49 ? 6.453 25.031 16.094 1 42.78 49 ALA B CA 1
ATOM 2069 C C . ALA B 1 49 ? 5.281 24.891 15.125 1 42.78 49 ALA B C 1
ATOM 2071 O O . ALA B 1 49 ? 4.234 25.516 15.32 1 42.78 49 ALA B O 1
ATOM 2072 N N . THR B 1 50 ? 5.387 24.312 14.125 1 42.91 50 THR B N 1
ATOM 2073 C CA . THR B 1 50 ? 4.168 24.672 13.406 1 42.91 50 THR B CA 1
ATOM 2074 C C . THR B 1 50 ? 2.951 24.016 14.055 1 42.91 50 THR B C 1
ATOM 2076 O O . THR B 1 50 ? 2.795 22.781 13.992 1 42.91 50 THR B O 1
ATOM 2079 N N . PRO B 1 51 ? 2.312 24.609 15.008 1 43.41 51 PRO B N 1
ATOM 2080 C CA . PRO B 1 51 ? 1.155 24.188 15.805 1 43.41 51 PRO B CA 1
ATOM 2081 C C . PRO B 1 51 ? 0.125 23.422 14.977 1 43.41 51 PRO B C 1
ATOM 2083 O O . PRO B 1 51 ? -0.472 22.453 15.469 1 43.41 51 PRO B O 1
ATOM 2086 N N . GLY B 1 52 ? -0.13 23.844 13.836 1 49.19 52 GLY B N 1
ATOM 2087 C CA . GLY B 1 52 ? -1.199 23.281 13.031 1 49.19 52 GLY B CA 1
ATOM 2088 C C . GLY B 1 52 ? -0.99 21.812 12.703 1 49.19 52 GLY B C 1
ATOM 2089 O O . GLY B 1 52 ? -1.911 21 12.836 1 49.19 52 GLY B O 1
ATOM 2090 N N . ILE B 1 53 ? 0.199 21.422 12.562 1 50.03 53 ILE B N 1
ATOM 2091 C CA . ILE B 1 53 ? 0.49 20.062 12.125 1 50.03 53 ILE B CA 1
ATOM 2092 C C . ILE B 1 53 ? 0.454 19.125 13.328 1 50.03 53 ILE B C 1
ATOM 2094 O O . ILE B 1 53 ? -0.043 18 13.234 1 50.03 53 ILE B O 1
ATOM 2098 N N . SER B 1 54 ? 1.021 19.594 14.414 1 47.72 54 SER B N 1
ATOM 2099 C CA . SER B 1 54 ? 0.935 18.781 15.617 1 47.72 54 SER B CA 1
ATOM 2100 C C . SER B 1 54 ? -0.512 18.422 15.938 1 47.72 54 SER B C 1
ATOM 2102 O O . SER B 1 54 ? -0.806 17.297 16.328 1 47.72 54 SER B O 1
ATOM 2104 N N . PHE B 1 55 ? -1.307 19.406 15.789 1 48.97 55 PHE B N 1
ATOM 2105 C CA . PHE B 1 55 ? -2.723 19.141 16 1 48.97 55 PHE B CA 1
ATOM 2106 C C . PHE B 1 55 ? -3.25 18.141 14.992 1 48.97 55 PHE B C 1
ATOM 2108 O O . PHE B 1 55 ? -3.979 17.219 15.352 1 48.97 55 PHE B O 1
ATOM 2115 N N . LEU B 1 56 ? -2.836 18.203 13.75 1 53.66 56 LEU B N 1
ATOM 2116 C CA . LEU B 1 56 ? -3.33 17.312 12.711 1 53.66 56 LEU B CA 1
ATOM 2117 C C . LEU B 1 56 ? -2.842 15.883 12.938 1 53.66 56 LEU B C 1
ATOM 2119 O O . LEU B 1 56 ? -3.576 14.922 12.695 1 53.66 56 LEU B O 1
ATOM 2123 N N . LEU B 1 57 ? -1.658 15.914 13.406 1 49.88 57 LEU B N 1
ATOM 2124 C CA . LEU B 1 57 ? -1.11 14.602 13.734 1 49.88 57 LEU B CA 1
ATOM 2125 C C . LEU B 1 57 ? -1.861 13.977 14.906 1 49.88 57 LEU B C 1
ATOM 2127 O O . LEU B 1 57 ? -2.199 12.789 14.867 1 49.88 57 LEU B O 1
ATOM 2131 N N . ARG B 1 58 ? -2.076 14.82 15.891 1 52.72 58 ARG B N 1
ATOM 2132 C CA . ARG B 1 58 ? -2.854 14.328 17.031 1 52.72 58 ARG B CA 1
ATOM 2133 C C . ARG B 1 58 ? -4.277 13.984 16.609 1 52.72 58 ARG B C 1
ATOM 2135 O O . ARG B 1 58 ? -4.848 13 17.078 1 52.72 58 ARG B O 1
ATOM 2142 N N . LEU B 1 59 ? -4.73 14.836 15.703 1 53.69 59 LEU B N 1
ATOM 2143 C CA . LEU B 1 59 ? -6.074 14.594 15.18 1 53.69 59 LEU B CA 1
ATOM 2144 C C . LEU B 1 59 ? -6.117 13.312 14.359 1 53.69 59 LEU B C 1
ATOM 2146 O O . LEU B 1 59 ? -7.055 12.516 14.492 1 53.69 59 LEU B O 1
ATOM 2150 N N . ALA B 1 60 ? -5.152 13.164 13.539 1 54.97 60 ALA B N 1
ATOM 2151 C CA . ALA B 1 60 ? -5.066 11.938 12.742 1 54.97 60 ALA B CA 1
ATOM 2152 C C . ALA B 1 60 ? -4.969 10.711 13.641 1 54.97 60 ALA B C 1
ATOM 2154 O O . ALA B 1 60 ? -5.629 9.695 13.398 1 54.97 60 ALA B O 1
ATOM 2155 N N . ASP B 1 61 ? -4.164 10.883 14.68 1 51.03 61 ASP B N 1
ATOM 2156 C CA . ASP B 1 61 ? -4.031 9.812 15.664 1 51.03 61 ASP B CA 1
ATOM 2157 C C . ASP B 1 61 ? -5.348 9.57 16.391 1 51.03 61 ASP B C 1
ATOM 2159 O O . ASP B 1 61 ? -5.785 8.422 16.531 1 51.03 61 ASP B O 1
ATOM 2163 N N . ALA B 1 62 ? -5.875 10.688 16.812 1 53.91 62 ALA B N 1
ATOM 2164 C CA . ALA B 1 62 ? -7.141 10.609 17.531 1 53.91 62 ALA B CA 1
ATOM 2165 C C . ALA B 1 62 ? -8.227 9.961 16.672 1 53.91 62 ALA B C 1
ATOM 2167 O O . ALA B 1 62 ? -9.109 9.273 17.188 1 53.91 62 ALA B O 1
ATOM 2168 N N . LEU B 1 63 ? -8.031 10.148 15.391 1 53.81 63 LEU B N 1
ATOM 2169 C CA . LEU B 1 63 ? -9.055 9.656 14.477 1 53.81 63 LEU B CA 1
ATOM 2170 C C . LEU B 1 63 ? -8.594 8.383 13.773 1 53.81 63 LEU B C 1
ATOM 2172 O O . LEU B 1 63 ? -9.195 7.957 12.789 1 53.81 63 LEU B O 1
ATOM 2176 N N . GLU B 1 64 ? -7.559 7.93 14.367 1 48.19 64 GLU B N 1
ATOM 2177 C CA . GLU B 1 64 ? -7.012 6.668 13.875 1 48.19 64 GLU B CA 1
ATOM 2178 C C . GLU B 1 64 ? -6.809 6.703 12.367 1 48.19 64 GLU B C 1
ATOM 2180 O O . GLU B 1 64 ? -7.211 5.777 11.656 1 48.19 64 GLU B O 1
ATOM 2185 N N . THR B 1 65 ? -6.5 7.727 11.938 1 52.47 65 THR B N 1
ATOM 2186 C CA . THR B 1 65 ? -6.215 7.973 10.523 1 52.47 65 THR B CA 1
ATOM 2187 C C . THR B 1 65 ? -4.871 8.68 10.367 1 52.47 65 THR B C 1
ATOM 2189 O O . THR B 1 65 ? -4.066 8.719 11.297 1 52.47 65 THR B O 1
ATOM 2192 N N . THR B 1 66 ? -4.527 8.945 9.195 1 49.88 66 THR B N 1
ATOM 2193 C CA . THR B 1 66 ? -3.295 9.664 8.898 1 49.88 66 THR B CA 1
ATOM 2194 C C . THR B 1 66 ? -3.59 11.117 8.523 1 49.88 66 THR B C 1
ATOM 2196 O O . THR B 1 66 ? -4.719 11.445 8.156 1 49.88 66 THR B O 1
ATOM 2199 N N . VAL B 1 67 ? -2.811 11.898 8.883 1 50.5 67 VAL B N 1
ATOM 2200 C CA . VAL B 1 67 ? -2.918 13.281 8.414 1 50.5 67 VAL B CA 1
ATOM 2201 C C . VAL B 1 67 ? -3.207 13.297 6.918 1 50.5 67 VAL B C 1
ATOM 2203 O O . VAL B 1 67 ? -3.98 14.133 6.438 1 50.5 67 VAL B O 1
ATOM 2206 N N . HIS B 1 68 ? -2.689 12.289 6.25 1 49 68 HIS B N 1
ATOM 2207 C CA . HIS B 1 68 ? -2.973 12.164 4.824 1 49 68 HIS B CA 1
ATOM 2208 C C . HIS B 1 68 ? -4.469 12.016 4.57 1 49 68 HIS B C 1
ATOM 2210 O O . HIS B 1 68 ? -5.023 12.688 3.697 1 49 68 HIS B O 1
ATOM 2216 N N . GLU B 1 69 ? -4.918 11.133 5.277 1 48.38 69 GLU B N 1
ATOM 2217 C CA . GLU B 1 69 ? -6.348 10.891 5.125 1 48.38 69 GLU B CA 1
ATOM 2218 C C . GLU B 1 69 ? -7.164 12.109 5.543 1 48.38 69 GLU B C 1
ATOM 2220 O O . GLU B 1 69 ? -8.172 12.43 4.914 1 48.38 69 GLU B O 1
ATOM 2225 N N . LEU B 1 70 ? -6.82 12.75 6.57 1 48.91 70 LEU B N 1
ATOM 2226 C CA . LEU B 1 70 ? -7.578 13.875 7.109 1 48.91 70 LEU B CA 1
ATOM 2227 C C . LEU B 1 70 ? -7.457 15.094 6.207 1 48.91 70 LEU B C 1
ATOM 2229 O O . LEU B 1 70 ? -8.375 15.914 6.141 1 48.91 70 LEU B O 1
ATOM 2233 N N . THR B 1 71 ? -6.418 15.266 5.727 1 47.19 71 THR B N 1
ATOM 2234 C CA . THR B 1 71 ? -6.164 16.469 4.926 1 47.19 71 THR B CA 1
ATOM 2235 C C . THR B 1 71 ? -6.547 16.219 3.469 1 47.19 71 THR B C 1
ATOM 2237 O O . THR B 1 71 ? -6.453 17.141 2.643 1 47.19 71 THR B O 1
ATOM 2240 N N . GLY B 1 72 ? -7.25 15.523 3.25 1 41.28 72 GLY B N 1
ATOM 2241 C CA . GLY B 1 72 ? -7.754 15.289 1.907 1 41.28 72 GLY B CA 1
ATOM 2242 C C . GLY B 1 72 ? -6.707 14.727 0.967 1 41.28 72 GLY B C 1
ATOM 2243 O O . GLY B 1 72 ? -6.82 14.859 -0.253 1 41.28 72 GLY B O 1
ATOM 2244 N N . GLY B 1 73 ? -5.602 14.586 1.413 1 35.31 73 GLY B N 1
ATOM 2245 C CA . GLY B 1 73 ? -4.816 13.977 0.348 1 35.31 73 GLY B CA 1
ATOM 2246 C C . GLY B 1 73 ? -5.605 12.977 -0.475 1 35.31 73 GLY B C 1
ATOM 2247 O O . GLY B 1 73 ? -5.098 12.445 -1.464 1 35.31 73 GLY B O 1
ATOM 2248 N N . THR B 1 74 ? -6.461 12.188 0.152 1 33.41 74 THR B N 1
ATOM 2249 C CA . THR B 1 74 ? -7.477 11.539 -0.668 1 33.41 74 THR B CA 1
ATOM 2250 C C . THR B 1 74 ? -8.625 12.5 -0.971 1 33.41 74 THR B C 1
ATOM 2252 O O . THR B 1 74 ? -9.344 12.922 -0.064 1 33.41 74 THR B O 1
ATOM 2255 N N . VAL B 1 75 ? -8.32 13.562 -1.568 1 30 75 VAL B N 1
ATOM 2256 C CA . VAL B 1 75 ? -9.273 14.641 -1.827 1 30 75 VAL B CA 1
ATOM 2257 C C . VAL B 1 75 ? -10.633 14.055 -2.211 1 30 75 VAL B C 1
ATOM 2259 O O . VAL B 1 75 ? -10.711 13.164 -3.064 1 30 75 VAL B O 1
ATOM 2262 N N . ASP B 1 76 ? -11.445 13.938 -1.431 1 29.28 76 ASP B N 1
ATOM 2263 C CA . ASP B 1 76 ? -12.812 13.953 -1.938 1 29.28 76 ASP B CA 1
ATOM 2264 C C . ASP B 1 76 ? -13.008 15.07 -2.959 1 29.28 76 ASP B C 1
ATOM 2266 O O . ASP B 1 76 ? -12.883 16.25 -2.623 1 29.28 76 ASP B O 1
ATOM 2270 N N . LEU B 1 77 ? -12.375 15.094 -4.176 1 30.27 77 LEU B N 1
ATOM 2271 C CA . LEU B 1 77 ? -12.695 16.094 -5.191 1 30.27 77 LEU B CA 1
ATOM 2272 C C . LEU B 1 77 ? -14.195 16.375 -5.219 1 30.27 77 LEU B C 1
ATOM 2274 O O . LEU B 1 77 ? -15 15.5 -4.902 1 30.27 77 LEU B O 1
ATOM 2278 N N . PRO B 1 78 ? -14.531 17.641 -5.156 1 28.02 78 PRO B N 1
ATOM 2279 C CA . PRO B 1 78 ? -15.93 17.938 -5.461 1 28.02 78 PRO B CA 1
ATOM 2280 C C . PRO B 1 78 ? -16.5 17.016 -6.539 1 28.02 78 PRO B C 1
ATOM 2282 O O . PRO B 1 78 ? -15.75 16.422 -7.305 1 28.02 78 PRO B O 1
ATOM 2285 N N . GLY B 1 79 ? -17.797 16.859 -6.633 1 30.06 79 GLY B N 1
ATOM 2286 C CA . GLY B 1 79 ? -18.562 16.094 -7.602 1 30.06 79 GLY B CA 1
ATOM 2287 C C . GLY B 1 79 ? -17.906 16.047 -8.969 1 30.06 79 GLY B C 1
ATOM 2288 O O . GLY B 1 79 ? -18.016 15.039 -9.68 1 30.06 79 GLY B O 1
ATOM 2289 N N . GLY B 1 80 ? -17.594 17.25 -9.633 1 29.38 80 GLY B N 1
ATOM 2290 C CA . GLY B 1 80 ? -17.094 17.422 -10.977 1 29.38 80 GLY B CA 1
ATOM 2291 C C . GLY B 1 80 ? -15.672 16.906 -11.148 1 29.38 80 GLY B C 1
ATOM 2292 O O . GLY B 1 80 ? -15.25 16.578 -12.258 1 29.38 80 GLY B O 1
ATOM 2293 N N . LEU B 1 81 ? -14.703 17.25 -10.359 1 32.91 81 LEU B N 1
ATOM 2294 C CA . LEU B 1 81 ? -13.305 16.875 -10.5 1 32.91 81 LEU B CA 1
ATOM 2295 C C . LEU B 1 81 ? -13.094 15.406 -10.18 1 32.91 81 LEU B C 1
ATOM 2297 O O . LEU B 1 81 ? -11.977 14.891 -10.281 1 32.91 81 LEU B O 1
ATOM 2301 N N . GLY B 1 82 ? -13.781 14.773 -9.461 1 35.78 82 GLY B N 1
ATOM 2302 C CA . GLY B 1 82 ? -13.898 13.328 -9.492 1 35.78 82 GLY B CA 1
ATOM 2303 C C . GLY B 1 82 ? -13.812 12.75 -10.898 1 35.78 82 GLY B C 1
ATOM 2304 O O . GLY B 1 82 ? -13.609 11.547 -11.062 1 35.78 82 GLY B O 1
ATOM 2305 N N . ARG B 1 83 ? -14.305 13.656 -11.781 1 33.81 83 ARG B N 1
ATOM 2306 C CA . ARG B 1 83 ? -14.242 13.438 -13.219 1 33.81 83 ARG B CA 1
ATOM 2307 C C . ARG B 1 83 ? -12.812 13.594 -13.734 1 33.81 83 ARG B C 1
ATOM 2309 O O . ARG B 1 83 ? -12.492 13.164 -14.844 1 33.81 83 ARG B O 1
ATOM 2316 N N . ALA B 1 84 ? -12.133 14.617 -13.297 1 37.34 84 ALA B N 1
ATOM 2317 C CA . ALA B 1 84 ? -10.75 14.773 -13.742 1 37.34 84 ALA B CA 1
ATOM 2318 C C . ALA B 1 84 ? -9.945 13.492 -13.508 1 37.34 84 ALA B C 1
ATOM 2320 O O . ALA B 1 84 ? -8.93 13.258 -14.164 1 37.34 84 ALA B O 1
ATOM 2321 N N . ALA B 1 85 ? -10.242 12.797 -12.406 1 42.03 85 ALA B N 1
ATOM 2322 C CA . ALA B 1 85 ? -9.75 11.461 -12.102 1 42.03 85 ALA B CA 1
ATOM 2323 C C . ALA B 1 85 ? -10.023 10.5 -13.258 1 42.03 85 ALA B C 1
ATOM 2325 O O . ALA B 1 85 ? -9.609 9.336 -13.227 1 42.03 85 ALA B O 1
ATOM 2326 N N . ARG B 1 86 ? -10.859 11.023 -14.109 1 42 86 ARG B N 1
ATOM 2327 C CA . ARG B 1 86 ? -11.414 10.227 -15.203 1 42 86 ARG B CA 1
ATOM 2328 C C . ARG B 1 86 ? -10.297 9.609 -16.047 1 42 86 ARG B C 1
ATOM 2330 O O . ARG B 1 86 ? -10.406 8.461 -16.469 1 42 86 ARG B O 1
ATOM 2337 N N . GLU B 1 87 ? -9.375 10.664 -16.578 1 54.25 87 GLU B N 1
ATOM 2338 C CA . GLU B 1 87 ? -8.523 10.008 -17.562 1 54.25 87 GLU B CA 1
ATOM 2339 C C . GLU B 1 87 ? -7.129 9.742 -17 1 54.25 87 GLU B C 1
ATOM 2341 O O . GLU B 1 87 ? -6.133 10.211 -17.547 1 54.25 87 GLU B O 1
ATOM 2346 N N . ALA B 1 88 ? -7.012 9.359 -15.789 1 59.88 88 ALA B N 1
ATOM 2347 C CA . ALA B 1 88 ? -5.715 8.938 -15.266 1 59.88 88 ALA B CA 1
ATOM 2348 C C . ALA B 1 88 ? -5.16 7.762 -16.047 1 59.88 88 ALA B C 1
ATOM 2350 O O . ALA B 1 88 ? -5.91 6.871 -16.469 1 59.88 88 ALA B O 1
ATOM 2351 N N . ARG B 1 89 ? -3.924 8.023 -16.594 1 69.94 89 ARG B N 1
ATOM 2352 C CA . ARG B 1 89 ? -3.244 6.922 -17.266 1 69.94 89 ARG B CA 1
ATOM 2353 C C . ARG B 1 89 ? -1.937 6.578 -16.562 1 69.94 89 ARG B C 1
ATOM 2355 O O . ARG B 1 89 ? -1.321 7.441 -15.93 1 69.94 89 ARG B O 1
ATOM 2362 N N . MET B 1 90 ? -1.673 5.359 -16.562 1 74.19 90 MET B N 1
ATOM 2363 C CA . MET B 1 90 ? -0.39 4.934 -16.016 1 74.19 90 MET B CA 1
ATOM 2364 C C . MET B 1 90 ? 0.691 4.926 -17.094 1 74.19 90 MET B C 1
ATOM 2366 O O . MET B 1 90 ? 0.454 4.469 -18.219 1 74.19 90 MET B O 1
ATOM 2370 N N . VAL B 1 91 ? 1.777 5.648 -16.844 1 83.88 91 VAL B N 1
ATOM 2371 C CA . VAL B 1 91 ? 2.916 5.641 -17.75 1 83.88 91 VAL B CA 1
ATOM 2372 C C . VAL B 1 91 ? 4.066 4.852 -17.141 1 83.88 91 VAL B C 1
ATOM 2374 O O . VAL B 1 91 ? 4.223 4.82 -15.914 1 83.88 91 VAL B O 1
ATOM 2377 N N . GLU B 1 92 ? 4.879 4.309 -18.062 1 89 92 GLU B N 1
ATOM 2378 C CA . GLU B 1 92 ? 5.984 3.471 -17.609 1 89 92 GLU B CA 1
ATOM 2379 C C . GLU B 1 92 ? 7.129 4.316 -17.062 1 89 92 GLU B C 1
ATOM 2381 O O . GLU B 1 92 ? 7.438 5.383 -17.609 1 89 92 GLU B O 1
ATOM 2386 N N . LEU B 1 93 ? 7.746 3.869 -16.031 1 92.12 93 LEU B N 1
ATOM 2387 C CA . LEU B 1 93 ? 8.922 4.496 -15.445 1 92.12 93 LEU B CA 1
ATOM 2388 C C . LEU B 1 93 ? 10.195 3.75 -15.836 1 92.12 93 LEU B C 1
ATOM 2390 O O . LEU B 1 93 ? 10.172 2.529 -16.016 1 92.12 93 LEU B O 1
ATOM 2394 N N . GLY B 1 94 ? 11.266 4.523 -15.984 1 92.75 94 GLY B N 1
ATOM 2395 C CA . GLY B 1 94 ? 12.555 3.893 -16.203 1 92.75 94 GLY B CA 1
ATOM 2396 C C . GLY B 1 94 ? 13.109 3.209 -14.969 1 92.75 94 GLY B C 1
ATOM 2397 O O . GLY B 1 94 ? 12.688 3.502 -13.852 1 92.75 94 GLY B O 1
ATOM 2398 N N . ASP B 1 95 ? 14.141 2.373 -15.195 1 93.81 95 ASP B N 1
ATOM 2399 C CA . ASP B 1 95 ? 14.719 1.581 -14.117 1 93.81 95 ASP B CA 1
ATOM 2400 C C . ASP B 1 95 ? 15.32 2.48 -13.039 1 93.81 95 ASP B C 1
ATOM 2402 O O . ASP B 1 95 ? 15.133 2.236 -11.844 1 93.81 95 ASP B O 1
ATOM 2406 N N . THR B 1 96 ? 16.047 3.463 -13.508 1 93.06 96 THR B N 1
ATOM 2407 C CA . THR B 1 96 ? 16.688 4.363 -12.555 1 93.06 96 THR B CA 1
ATOM 2408 C C . THR B 1 96 ? 15.641 5.059 -11.688 1 93.06 96 THR B C 1
ATOM 2410 O O . THR B 1 96 ? 15.812 5.164 -10.469 1 93.06 96 THR B O 1
ATOM 2413 N N . GLU B 1 97 ? 14.594 5.508 -12.273 1 92.69 97 GLU B N 1
ATOM 2414 C CA . GLU B 1 97 ? 13.523 6.168 -11.531 1 92.69 97 GLU B CA 1
ATOM 2415 C C . GLU B 1 97 ? 12.852 5.207 -10.555 1 92.69 97 GLU B C 1
ATOM 2417 O O . GLU B 1 97 ? 12.492 5.598 -9.445 1 92.69 97 GLU B O 1
ATOM 2422 N N . CYS B 1 98 ? 12.695 3.979 -10.961 1 94.94 98 CYS B N 1
ATOM 2423 C CA . CYS B 1 98 ? 12.102 2.969 -10.094 1 94.94 98 CYS B CA 1
ATOM 2424 C C . CYS B 1 98 ? 12.906 2.814 -8.805 1 94.94 98 CYS B C 1
ATOM 2426 O O . CYS B 1 98 ? 12.336 2.795 -7.711 1 94.94 98 CYS B O 1
ATOM 2428 N N . TRP B 1 99 ? 14.211 2.791 -8.891 1 92.94 99 TRP B N 1
ATOM 2429 C CA . TRP B 1 99 ? 15.055 2.586 -7.719 1 92.94 99 TRP B CA 1
ATOM 2430 C C . TRP B 1 99 ? 15.086 3.838 -6.852 1 92.94 99 TRP B C 1
ATOM 2432 O O . TRP B 1 99 ? 15.203 3.748 -5.625 1 92.94 99 TRP B O 1
ATOM 2442 N N . THR B 1 100 ? 14.992 4.965 -7.535 1 89.69 100 THR B N 1
ATOM 2443 C CA . THR B 1 100 ? 14.883 6.207 -6.777 1 89.69 100 THR B CA 1
ATOM 2444 C C . THR B 1 100 ? 13.609 6.219 -5.938 1 89.69 100 THR B C 1
ATOM 2446 O O . THR B 1 100 ? 13.633 6.59 -4.762 1 89.69 100 THR B O 1
ATOM 2449 N N . LEU B 1 101 ? 12.508 5.75 -6.531 1 87.06 101 LEU B N 1
ATOM 2450 C CA . LEU B 1 101 ? 11.219 5.738 -5.848 1 87.06 101 LEU B CA 1
ATOM 2451 C C . LEU B 1 101 ? 11.203 4.688 -4.738 1 87.06 101 LEU B C 1
ATOM 2453 O O . LEU B 1 101 ? 10.57 4.891 -3.699 1 87.06 101 LEU B O 1
ATOM 2457 N N . LEU B 1 102 ? 11.898 3.557 -4.949 1 88.06 102 LEU B N 1
ATOM 2458 C CA . LEU B 1 102 ? 12.008 2.52 -3.932 1 88.06 102 LEU B CA 1
ATOM 2459 C C . LEU B 1 102 ? 12.695 3.059 -2.678 1 88.06 102 LEU B C 1
ATOM 2461 O O . LEU B 1 102 ? 12.359 2.658 -1.562 1 88.06 102 LEU B O 1
ATOM 2465 N N . GLY B 1 103 ? 13.633 3.93 -2.926 1 85.81 103 GLY B N 1
ATOM 2466 C CA . GLY B 1 103 ? 14.391 4.465 -1.807 1 85.81 103 GLY B CA 1
ATOM 2467 C C . GLY B 1 103 ? 15.266 3.43 -1.125 1 85.81 103 GLY B C 1
ATOM 2468 O O . GLY B 1 103 ? 15.727 2.482 -1.765 1 85.81 103 GLY B O 1
ATOM 2469 N N . ASP B 1 104 ? 15.5 3.66 0.202 1 82.06 104 ASP B N 1
ATOM 2470 C CA . ASP B 1 104 ? 16.391 2.783 0.961 1 82.06 104 ASP B CA 1
ATOM 2471 C C . ASP B 1 104 ? 15.594 1.73 1.729 1 82.06 104 ASP B C 1
ATOM 2473 O O . ASP B 1 104 ? 16.109 0.651 2.027 1 82.06 104 ASP B O 1
ATOM 2477 N N . HIS B 1 105 ? 14.422 2.207 2.1 1 83.31 105 HIS B N 1
ATOM 2478 C CA . HIS B 1 105 ? 13.562 1.336 2.889 1 83.31 105 HIS B CA 1
ATOM 2479 C C . HIS B 1 105 ? 12.102 1.787 2.814 1 83.31 105 HIS B C 1
ATOM 2481 O O . HIS B 1 105 ? 11.812 2.865 2.293 1 83.31 105 HIS B O 1
ATOM 2487 N N . GLY B 1 106 ? 11.227 0.966 3.314 1 81.19 106 GLY B N 1
ATOM 2488 C CA . GLY B 1 106 ? 9.812 1.304 3.365 1 81.19 106 GLY B CA 1
ATOM 2489 C C . GLY B 1 106 ? 8.914 0.095 3.562 1 81.19 106 GLY B C 1
ATOM 2490 O O . GLY B 1 106 ? 9.328 -0.894 4.176 1 81.19 106 GLY B O 1
ATOM 2491 N N . VAL B 1 107 ? 7.684 0.293 3.17 1 86.38 107 VAL B N 1
ATOM 2492 C CA . VAL B 1 107 ? 6.703 -0.788 3.211 1 86.38 107 VAL B CA 1
ATOM 2493 C C . VAL B 1 107 ? 6.391 -1.258 1.793 1 86.38 107 VAL B C 1
ATOM 2495 O O . VAL B 1 107 ? 6.199 -0.44 0.89 1 86.38 107 VAL B O 1
ATOM 2498 N N . GLY B 1 108 ? 6.508 -2.449 1.53 1 92.25 108 GLY B N 1
ATOM 2499 C CA . GLY B 1 108 ? 6.094 -3.09 0.292 1 92.25 108 GLY B CA 1
ATOM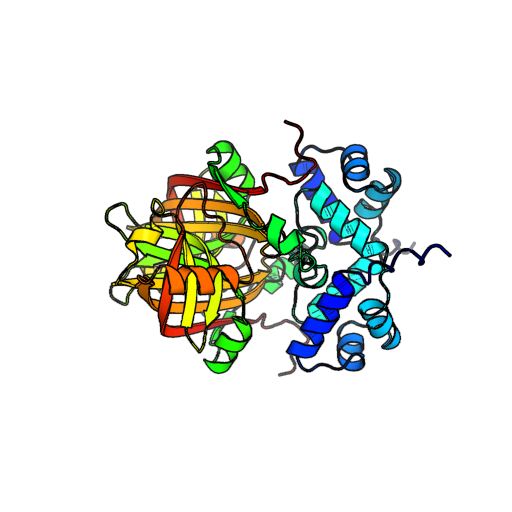 2500 C C . GLY B 1 108 ? 5.18 -4.281 0.514 1 92.25 108 GLY B C 1
ATOM 2501 O O . GLY B 1 108 ? 4.77 -4.555 1.643 1 92.25 108 GLY B O 1
ATOM 2502 N N . ARG B 1 109 ? 4.75 -4.859 -0.51 1 95 109 ARG B N 1
ATOM 2503 C CA . ARG B 1 109 ? 3.93 -6.066 -0.475 1 95 109 ARG B CA 1
ATOM 2504 C C . ARG B 1 109 ? 4.582 -7.191 -1.27 1 95 109 ARG B C 1
ATOM 2506 O O . ARG B 1 109 ? 5.059 -6.977 -2.387 1 95 109 ARG B O 1
ATOM 2513 N N . VAL B 1 110 ? 4.617 -8.312 -0.614 1 95.69 110 VAL B N 1
ATOM 2514 C CA . VAL B 1 110 ? 5.164 -9.508 -1.246 1 95.69 110 VAL B CA 1
ATOM 2515 C C . VAL B 1 110 ? 4.027 -10.445 -1.656 1 95.69 110 VAL B C 1
ATOM 2517 O O . VAL B 1 110 ? 3.139 -10.742 -0.854 1 95.69 110 VAL B O 1
ATOM 2520 N N . ALA B 1 111 ? 4.059 -10.836 -2.918 1 96.62 111 ALA B N 1
ATOM 2521 C CA . ALA B 1 111 ? 3.057 -11.758 -3.438 1 96.62 111 ALA B CA 1
ATOM 2522 C C . ALA B 1 111 ? 3.705 -13.047 -3.93 1 96.62 111 ALA B C 1
ATOM 2524 O O . ALA B 1 111 ? 4.754 -13.016 -4.574 1 96.62 111 ALA B O 1
ATOM 2525 N N . LEU B 1 112 ? 3.125 -14.102 -3.609 1 94 112 LEU B N 1
ATOM 2526 C CA . LEU B 1 112 ? 3.494 -15.414 -4.117 1 94 112 LEU B CA 1
ATOM 2527 C C . LEU B 1 112 ? 2.295 -16.359 -4.102 1 94 112 LEU B C 1
ATOM 2529 O O . LEU B 1 112 ? 1.239 -16.016 -3.564 1 94 112 LEU B O 1
ATOM 2533 N N . THR B 1 113 ? 2.404 -17.438 -4.828 1 90.5 113 THR B N 1
ATOM 2534 C CA . THR B 1 113 ? 1.378 -18.469 -4.828 1 90.5 113 THR B CA 1
ATOM 2535 C C . THR B 1 113 ? 1.958 -19.812 -4.375 1 90.5 113 THR B C 1
ATOM 2537 O O . THR B 1 113 ? 2.973 -20.266 -4.906 1 90.5 113 THR B O 1
ATOM 2540 N N . HIS B 1 114 ? 1.329 -20.281 -3.275 1 87.12 114 HIS B N 1
ATOM 2541 C CA . HIS B 1 114 ? 1.667 -21.625 -2.834 1 87.12 114 HIS B CA 1
ATOM 2542 C C . HIS B 1 114 ? 0.502 -22.594 -3.053 1 87.12 114 HIS B C 1
ATOM 2544 O O . HIS B 1 114 ? -0.445 -22.266 -3.773 1 87.12 114 HIS B O 1
ATOM 2550 N N . ASP B 1 115 ? 0.677 -23.703 -2.426 1 84.94 115 ASP B N 1
ATOM 2551 C CA . ASP B 1 115 ? -0.344 -24.734 -2.551 1 84.94 115 ASP B CA 1
ATOM 2552 C C . ASP B 1 115 ? -1.675 -24.281 -1.963 1 84.94 115 ASP B C 1
ATOM 2554 O O . ASP B 1 115 ? -2.742 -24.656 -2.441 1 84.94 115 ASP B O 1
ATOM 2558 N N . ASP B 1 116 ? -1.614 -23.406 -0.992 1 83.94 116 ASP B N 1
ATOM 2559 C CA . ASP B 1 116 ? -2.818 -22.938 -0.313 1 83.94 116 ASP B CA 1
ATOM 2560 C C . ASP B 1 116 ? -3.439 -21.75 -1.053 1 83.94 116 ASP B C 1
ATOM 2562 O O . ASP B 1 116 ? -4.488 -21.25 -0.652 1 83.94 116 ASP B O 1
ATOM 2566 N N . GLY B 1 117 ? -2.773 -21.375 -2.139 1 88.19 117 GLY B N 1
ATOM 2567 C CA . GLY B 1 117 ? -3.305 -20.281 -2.936 1 88.19 117 GLY B CA 1
ATOM 2568 C C . GLY B 1 117 ? -2.424 -19.047 -2.914 1 88.19 117 GLY B C 1
ATOM 2569 O O . GLY B 1 117 ? -1.325 -19.078 -2.355 1 88.19 117 GLY B O 1
ATOM 2570 N N . PRO B 1 118 ? -2.93 -18 -3.57 1 93.75 118 PRO B N 1
ATOM 2571 C CA . PRO B 1 118 ? -2.158 -16.766 -3.623 1 93.75 118 PRO B CA 1
ATOM 2572 C C . PRO B 1 118 ? -2.195 -15.984 -2.307 1 93.75 118 PRO B C 1
ATOM 2574 O O . PRO B 1 118 ? -3.168 -16.094 -1.554 1 93.75 118 PRO B O 1
ATOM 2577 N N . VAL B 1 119 ? -1.069 -15.328 -2.029 1 92.75 119 VAL B N 1
ATOM 2578 C CA . VAL B 1 119 ? -1.02 -14.461 -0.856 1 92.75 119 VAL B CA 1
ATOM 2579 C C . VAL B 1 119 ? -0.313 -13.156 -1.208 1 92.75 119 VAL B C 1
ATOM 2581 O O . VAL B 1 119 ? 0.518 -13.117 -2.119 1 92.75 119 VAL B O 1
ATOM 2584 N N . VAL B 1 120 ? -0.687 -12.117 -0.604 1 95.19 120 VAL B N 1
ATOM 2585 C CA . VAL B 1 120 ? -0.013 -10.82 -0.609 1 95.19 120 VAL B CA 1
ATOM 2586 C C . VAL B 1 120 ? 0.066 -10.273 0.814 1 95.19 120 VAL B C 1
ATOM 2588 O O . VAL B 1 120 ? -0.959 -10.102 1.479 1 95.19 120 VAL B O 1
ATOM 2591 N N . LEU B 1 121 ? 1.244 -10.07 1.274 1 92.25 121 LEU B N 1
ATOM 2592 C CA . LEU B 1 121 ? 1.425 -9.586 2.639 1 92.25 121 LEU B CA 1
ATOM 2593 C C . LEU B 1 121 ? 2.371 -8.391 2.668 1 92.25 121 LEU B C 1
ATOM 2595 O O . LEU B 1 121 ? 3.367 -8.359 1.942 1 92.25 121 LEU B O 1
ATOM 2599 N N . PRO B 1 122 ? 1.987 -7.449 3.486 1 91.12 122 PRO B N 1
ATOM 2600 C CA . PRO B 1 122 ? 2.906 -6.32 3.639 1 91.12 122 PRO B CA 1
ATOM 2601 C C . PRO B 1 122 ? 4.164 -6.684 4.422 1 91.12 122 PRO B C 1
ATOM 2603 O O . PRO B 1 122 ? 4.109 -7.5 5.344 1 91.12 122 PRO B O 1
ATOM 2606 N N . VAL B 1 123 ? 5.258 -6.098 4.047 1 88.38 123 VAL B N 1
ATOM 2607 C CA . VAL B 1 123 ? 6.527 -6.277 4.742 1 88.38 123 VAL B CA 1
ATOM 2608 C C . VAL B 1 123 ? 7.281 -4.953 4.793 1 88.38 123 VAL B C 1
ATOM 2610 O O . VAL B 1 123 ? 7.102 -4.094 3.928 1 88.38 123 VAL B O 1
ATOM 2613 N N . ASN B 1 124 ? 8.07 -4.863 5.828 1 84.62 124 ASN B N 1
ATOM 2614 C CA . ASN B 1 124 ? 9.117 -3.848 5.789 1 84.62 124 ASN B CA 1
ATOM 2615 C C . ASN B 1 124 ? 10.305 -4.305 4.953 1 84.62 124 ASN B C 1
ATOM 2617 O O . ASN B 1 124 ? 10.711 -5.465 5.02 1 84.62 124 ASN B O 1
ATOM 2621 N N . TYR B 1 125 ? 10.789 -3.33 4.156 1 89.5 125 TYR B N 1
ATOM 2622 C CA . TYR B 1 125 ? 11.922 -3.73 3.324 1 89.5 125 TYR B CA 1
ATOM 2623 C C . TYR B 1 125 ? 13.062 -2.729 3.441 1 89.5 125 TYR B C 1
ATOM 2625 O O . TYR B 1 125 ? 12.859 -1.596 3.885 1 89.5 125 TYR B O 1
ATOM 2633 N N . GLN B 1 126 ? 14.203 -3.195 3.061 1 88.88 126 GLN B N 1
ATOM 2634 C CA . GLN B 1 126 ? 15.406 -2.391 2.857 1 88.88 126 GLN B CA 1
ATOM 2635 C C . GLN B 1 126 ? 16.062 -2.713 1.519 1 88.88 126 GLN B C 1
ATOM 2637 O O . GLN B 1 126 ? 16.109 -3.873 1.105 1 88.88 126 GLN B O 1
ATOM 2642 N N . VAL B 1 127 ? 16.5 -1.684 0.868 1 91.75 127 VAL B N 1
ATOM 2643 C CA . VAL B 1 127 ? 17.234 -1.883 -0.381 1 91.75 127 VAL B CA 1
ATOM 2644 C C . VAL B 1 127 ? 18.719 -2.02 -0.095 1 91.75 127 VAL B C 1
ATOM 2646 O O . VAL B 1 127 ? 19.297 -1.193 0.613 1 91.75 127 VAL B O 1
ATOM 2649 N N . LEU B 1 128 ? 19.234 -3.158 -0.527 1 90.88 128 LEU B N 1
ATOM 2650 C CA . LEU B 1 128 ? 20.656 -3.457 -0.368 1 90.88 128 LEU B CA 1
ATOM 2651 C C . LEU B 1 128 ? 21.312 -3.689 -1.723 1 90.88 128 LEU B C 1
ATOM 2653 O O . LEU B 1 128 ? 21.219 -4.781 -2.289 1 90.88 128 LEU B O 1
ATOM 2657 N N . ASP B 1 129 ? 22.094 -2.697 -2.242 1 90.31 129 ASP B N 1
ATOM 2658 C CA . ASP B 1 129 ? 22.891 -2.846 -3.457 1 90.31 129 ASP B CA 1
ATOM 2659 C C . ASP B 1 129 ? 22.078 -3.484 -4.578 1 90.31 129 ASP B C 1
ATOM 2661 O O . ASP B 1 129 ? 22.469 -4.512 -5.133 1 90.31 129 ASP B O 1
ATOM 2665 N N . GLY B 1 130 ? 20.984 -3 -4.91 1 93.88 130 GLY B N 1
ATOM 2666 C CA . GLY B 1 130 ? 20.156 -3.459 -6.016 1 93.88 130 GLY B CA 1
ATOM 2667 C C . GLY B 1 130 ? 19.281 -4.637 -5.652 1 93.88 130 GLY B C 1
ATOM 2668 O O . GLY B 1 130 ? 18.625 -5.219 -6.52 1 93.88 130 GLY B O 1
ATOM 2669 N N . GLU B 1 131 ? 19.312 -5.031 -4.41 1 97.06 131 GLU B N 1
ATOM 2670 C CA . GLU B 1 131 ? 18.438 -6.082 -3.898 1 97.06 131 GLU B CA 1
ATOM 2671 C C . GLU B 1 131 ? 17.5 -5.543 -2.824 1 97.06 131 GLU B C 1
ATOM 2673 O O . GLU B 1 131 ? 17.688 -4.43 -2.328 1 97.06 131 GLU B O 1
ATOM 2678 N N . VAL B 1 132 ? 16.5 -6.344 -2.607 1 96.12 132 VAL B N 1
ATOM 2679 C CA . VAL B 1 132 ? 15.523 -5.941 -1.595 1 96.12 132 VAL B CA 1
ATOM 2680 C C . VAL B 1 132 ? 15.5 -6.973 -0.466 1 96.12 132 VAL B C 1
ATOM 2682 O O . VAL B 1 132 ? 15.289 -8.164 -0.708 1 96.12 132 VAL B O 1
ATOM 2685 N N . MET B 1 133 ? 15.719 -6.461 0.752 1 93.88 133 MET B N 1
ATOM 2686 C CA . MET B 1 133 ? 15.703 -7.305 1.944 1 93.88 133 MET B CA 1
ATOM 2687 C C . MET B 1 133 ? 14.406 -7.117 2.723 1 93.88 133 MET B C 1
ATOM 2689 O O . MET B 1 133 ? 13.914 -5.996 2.867 1 93.88 133 MET B O 1
ATOM 2693 N N . PHE B 1 134 ? 13.828 -8.273 3.15 1 91.25 134 PHE B N 1
ATOM 2694 C CA . PHE B 1 134 ? 12.711 -8.219 4.086 1 91.25 134 PHE B CA 1
ATOM 2695 C C . PHE B 1 134 ? 12.773 -9.383 5.07 1 91.25 134 PHE B C 1
ATOM 2697 O O . PHE B 1 134 ? 13.508 -10.352 4.844 1 91.25 134 PHE B O 1
ATOM 2704 N N . SER B 1 135 ? 12.039 -9.211 6.207 1 87.81 135 SER B N 1
ATOM 2705 C CA . SER B 1 135 ? 12.016 -10.273 7.203 1 87.81 135 SER B CA 1
ATOM 2706 C C . SER B 1 135 ? 10.602 -10.82 7.395 1 87.81 135 SER B C 1
ATOM 2708 O O . SER B 1 135 ? 9.625 -10.102 7.18 1 87.81 135 SER B O 1
ATOM 2710 N N . THR B 1 136 ? 10.531 -12.062 7.633 1 85.81 136 THR B N 1
ATOM 2711 C CA . THR B 1 136 ? 9.25 -12.703 7.879 1 85.81 136 THR B CA 1
ATOM 2712 C C . THR B 1 136 ? 9.367 -13.75 8.977 1 85.81 136 THR B C 1
ATOM 2714 O O . THR B 1 136 ? 10.445 -14.297 9.211 1 85.81 136 THR B O 1
ATOM 2717 N N . GLY B 1 137 ? 8.242 -13.969 9.664 1 82.38 137 GLY B N 1
ATOM 2718 C CA . GLY B 1 137 ? 8.227 -15.062 10.625 1 82.38 137 GLY B CA 1
ATOM 2719 C C . GLY B 1 137 ? 8.344 -16.422 9.977 1 82.38 137 GLY B C 1
ATOM 2720 O O . GLY B 1 137 ? 8.031 -16.594 8.797 1 82.38 137 GLY B O 1
ATOM 2721 N N . ASP B 1 138 ? 8.742 -17.391 10.805 1 81.5 138 ASP B N 1
ATOM 2722 C CA . ASP B 1 138 ? 8.945 -18.734 10.305 1 81.5 138 ASP B CA 1
ATOM 2723 C C . ASP B 1 138 ? 7.613 -19.391 9.93 1 81.5 138 ASP B C 1
ATOM 2725 O O . ASP B 1 138 ? 7.57 -20.312 9.109 1 81.5 138 ASP B O 1
ATOM 2729 N N . ARG B 1 139 ? 6.586 -18.922 10.5 1 81.5 139 ARG B N 1
ATOM 2730 C CA . ARG B 1 139 ? 5.281 -19.516 10.242 1 81.5 139 ARG B CA 1
ATOM 2731 C C . ARG B 1 139 ? 4.516 -18.75 9.18 1 81.5 139 ARG B C 1
ATOM 2733 O O . ARG B 1 139 ? 3.4 -19.125 8.812 1 81.5 139 ARG B O 1
ATOM 2740 N N . SER B 1 140 ? 5.117 -17.703 8.758 1 83.94 140 SER B N 1
ATOM 2741 C CA . SER B 1 140 ? 4.488 -16.891 7.723 1 83.94 140 SER B CA 1
ATOM 2742 C C . SER B 1 140 ? 4.48 -17.625 6.379 1 83.94 140 SER B C 1
ATOM 2744 O O . SER B 1 140 ? 5.441 -18.312 6.035 1 83.94 140 SER B O 1
ATOM 2746 N N . PRO B 1 141 ? 3.406 -17.406 5.598 1 87 141 PRO B N 1
ATOM 2747 C CA . PRO B 1 141 ? 3.434 -17.953 4.238 1 87 141 PRO B CA 1
ATOM 2748 C C . PRO B 1 141 ? 4.633 -17.469 3.43 1 87 141 PRO B C 1
ATOM 2750 O O . PRO B 1 141 ? 5.059 -18.141 2.486 1 87 141 PRO B O 1
ATOM 2753 N N . LEU B 1 142 ? 5.188 -16.359 3.855 1 89.19 142 LEU B N 1
ATOM 2754 C CA . LEU B 1 142 ? 6.324 -15.805 3.125 1 89.19 142 LEU B CA 1
ATOM 2755 C C . LEU B 1 142 ? 7.586 -16.625 3.385 1 89.19 142 LEU B C 1
ATOM 2757 O O . LEU B 1 142 ? 8.555 -16.531 2.627 1 89.19 142 LEU B O 1
ATOM 2761 N N . ALA B 1 143 ? 7.547 -17.375 4.441 1 86.31 143 ALA B N 1
ATOM 2762 C CA . ALA B 1 143 ? 8.703 -18.203 4.77 1 86.31 143 ALA B CA 1
ATOM 2763 C C . ALA B 1 143 ? 8.93 -19.281 3.713 1 86.31 143 ALA B C 1
ATOM 2765 O O . ALA B 1 143 ? 10.047 -19.781 3.557 1 86.31 143 ALA B O 1
ATOM 2766 N N . ARG B 1 144 ? 7.922 -19.562 3.004 1 86.88 144 ARG B N 1
ATOM 2767 C CA . ARG B 1 144 ? 7.988 -20.594 1.979 1 86.88 144 ARG B CA 1
ATOM 2768 C C . ARG B 1 144 ? 8.469 -20.031 0.649 1 86.88 144 ARG B C 1
ATOM 2770 O O . ARG B 1 144 ? 8.586 -20.75 -0.337 1 86.88 144 ARG B O 1
ATOM 2777 N N . ALA B 1 145 ? 8.742 -18.781 0.65 1 88.88 145 ALA B N 1
ATOM 2778 C CA . ALA B 1 145 ? 9.133 -18.125 -0.589 1 88.88 145 ALA B CA 1
ATOM 2779 C C . ALA B 1 145 ? 10.57 -18.453 -0.959 1 88.88 145 ALA B C 1
ATOM 2781 O O . ALA B 1 145 ? 11.008 -18.219 -2.088 1 88.88 145 ALA B O 1
ATOM 2782 N N . ALA B 1 146 ? 11.281 -19.109 -0.13 1 88.31 146 ALA B N 1
ATOM 2783 C CA . ALA B 1 146 ? 12.695 -19.359 -0.395 1 88.31 146 ALA B CA 1
ATOM 2784 C C . ALA B 1 146 ? 12.875 -20.156 -1.69 1 88.31 146 ALA B C 1
ATOM 2786 O O . ALA B 1 146 ? 12.164 -21.141 -1.931 1 88.31 146 ALA B O 1
ATOM 2787 N N . ASP B 1 147 ? 13.727 -19.609 -2.51 1 90.38 147 ASP B N 1
ATOM 2788 C CA . ASP B 1 147 ? 14.156 -20.219 -3.762 1 90.38 147 ASP B CA 1
ATOM 2789 C C . ASP B 1 147 ? 13.023 -20.25 -4.781 1 90.38 147 ASP B C 1
ATOM 2791 O O . ASP B 1 147 ? 12.969 -21.125 -5.645 1 90.38 147 ASP B O 1
ATOM 2795 N N . THR B 1 148 ? 12.07 -19.438 -4.598 1 92.38 148 THR B N 1
ATOM 2796 C CA . THR B 1 148 ? 11 -19.281 -5.566 1 92.38 148 THR B CA 1
ATOM 2797 C C . THR B 1 148 ? 10.945 -17.844 -6.086 1 92.38 148 THR B C 1
ATOM 2799 O O . THR B 1 148 ? 11.609 -16.969 -5.547 1 92.38 148 THR B O 1
ATOM 2802 N N . GLU B 1 149 ? 10.227 -17.734 -7.234 1 95.56 149 GLU B N 1
ATOM 2803 C CA . GLU B 1 149 ? 10.008 -16.391 -7.766 1 95.56 149 GLU B CA 1
ATOM 2804 C C . GLU B 1 149 ? 8.828 -15.711 -7.082 1 95.56 149 GLU B C 1
ATOM 2806 O O . GLU B 1 149 ? 7.77 -16.328 -6.906 1 95.56 149 GLU B O 1
ATOM 2811 N N . ILE B 1 150 ? 9.055 -14.5 -6.645 1 96.81 150 ILE B N 1
ATOM 2812 C CA . ILE B 1 150 ? 7.988 -13.734 -6.008 1 96.81 150 ILE B CA 1
ATOM 2813 C C . ILE B 1 150 ? 7.848 -12.375 -6.695 1 96.81 150 ILE B C 1
ATOM 2815 O O . ILE B 1 150 ? 8.719 -11.977 -7.473 1 96.81 150 ILE B O 1
ATOM 2819 N N . ALA B 1 151 ? 6.715 -11.75 -6.5 1 97.75 151 ALA B N 1
ATOM 2820 C CA . ALA B 1 151 ? 6.516 -10.352 -6.859 1 97.75 151 ALA B CA 1
ATOM 2821 C C . ALA B 1 151 ? 6.574 -9.453 -5.625 1 97.75 151 ALA B C 1
ATOM 2823 O O . ALA B 1 151 ? 6.059 -9.812 -4.562 1 97.75 151 ALA B O 1
ATOM 2824 N N . PHE B 1 152 ? 7.32 -8.422 -5.676 1 97.62 152 PHE B N 1
ATOM 2825 C CA . PHE B 1 152 ? 7.398 -7.375 -4.664 1 97.62 152 PHE B CA 1
ATOM 2826 C C . PHE B 1 152 ? 6.906 -6.043 -5.223 1 97.62 152 PHE B C 1
ATOM 2828 O O . PHE B 1 152 ? 7.359 -5.605 -6.285 1 97.62 152 PHE B O 1
ATOM 2835 N N . GLU B 1 153 ? 5.945 -5.41 -4.547 1 97.12 153 GLU B N 1
ATOM 2836 C CA . GLU B 1 153 ? 5.367 -4.148 -5.008 1 97.12 153 GLU B CA 1
ATOM 2837 C C . GLU B 1 153 ? 5.41 -3.088 -3.912 1 97.12 153 GLU B C 1
ATOM 2839 O O . GLU B 1 153 ? 5.152 -3.387 -2.744 1 97.12 153 GLU B O 1
ATOM 2844 N N . THR B 1 154 ? 5.832 -1.961 -4.219 1 94.06 154 THR B N 1
ATOM 2845 C CA . THR B 1 154 ? 5.641 -0.787 -3.373 1 94.06 154 THR B CA 1
ATOM 2846 C C . THR B 1 154 ? 4.996 0.348 -4.164 1 94.06 154 THR B C 1
ATOM 2848 O O . THR B 1 154 ? 5.137 0.417 -5.387 1 94.06 154 THR B O 1
ATOM 2851 N N . ASP B 1 155 ? 4.191 1.066 -3.432 1 87.81 155 ASP B N 1
ATOM 2852 C CA . ASP B 1 155 ? 3.496 2.145 -4.129 1 87.81 155 ASP B CA 1
ATOM 2853 C C . ASP B 1 155 ? 3.234 3.322 -3.193 1 87.81 155 ASP B C 1
ATOM 2855 O O . ASP B 1 155 ? 3.416 3.211 -1.979 1 87.81 155 ASP B O 1
ATOM 2859 N N . HIS B 1 156 ? 3.102 4.387 -3.807 1 81.25 156 HIS B N 1
ATOM 2860 C CA . HIS B 1 156 ? 2.531 5.578 -3.182 1 81.25 156 HIS B CA 1
ATOM 2861 C C . HIS B 1 156 ? 1.394 6.148 -4.023 1 81.25 156 HIS B C 1
ATOM 2863 O O . HIS B 1 156 ? 1.636 6.824 -5.023 1 81.25 156 HIS B O 1
ATOM 2869 N N . ILE B 1 157 ? 0.177 5.715 -3.658 1 75.5 157 ILE B N 1
ATOM 2870 C CA . ILE B 1 157 ? -0.981 6.105 -4.453 1 75.5 157 ILE B CA 1
ATOM 2871 C C . ILE B 1 157 ? -1.942 6.93 -3.6 1 75.5 157 ILE B C 1
ATOM 2873 O O . ILE B 1 157 ? -2.275 6.535 -2.479 1 75.5 157 ILE B O 1
ATOM 2877 N N . ASP B 1 158 ? -2.146 8.094 -4.172 1 58.72 158 ASP B N 1
ATOM 2878 C CA . ASP B 1 158 ? -3.186 8.945 -3.598 1 58.72 158 ASP B CA 1
ATOM 2879 C C . ASP B 1 158 ? -4.523 8.727 -4.301 1 58.72 158 ASP B C 1
ATOM 2881 O O . ASP B 1 158 ? -4.723 9.18 -5.426 1 58.72 158 ASP B O 1
ATOM 2885 N N . ASP B 1 159 ? -5.383 7.918 -3.678 1 56.38 159 ASP B N 1
ATOM 2886 C CA . ASP B 1 159 ? -6.664 7.578 -4.285 1 56.38 159 ASP B CA 1
ATOM 2887 C C . ASP B 1 159 ? -7.484 8.836 -4.574 1 56.38 159 ASP B C 1
ATOM 2889 O O . ASP B 1 159 ? -8.164 8.914 -5.602 1 56.38 159 ASP B O 1
ATOM 2893 N N . ALA B 1 160 ? -7.316 9.82 -3.701 1 49.47 160 ALA B N 1
ATOM 2894 C CA . ALA B 1 160 ? -8.117 11.031 -3.822 1 49.47 160 ALA B CA 1
ATOM 2895 C C . ALA B 1 160 ? -7.684 11.867 -5.023 1 49.47 160 ALA B C 1
ATOM 2897 O O . ALA B 1 160 ? -8.516 12.477 -5.699 1 49.47 160 ALA B O 1
ATOM 2898 N N . PHE B 1 161 ? -6.367 11.797 -5.367 1 48.59 161 PHE B N 1
ATOM 2899 C CA . PHE B 1 161 ? -5.867 12.703 -6.402 1 48.59 161 PHE B CA 1
ATOM 2900 C C . PHE B 1 161 ? -5.445 11.922 -7.641 1 48.59 161 PHE B C 1
ATOM 2902 O O . PHE B 1 161 ? -4.883 12.492 -8.578 1 48.59 161 PHE B O 1
ATOM 2909 N N . SER B 1 162 ? -5.824 10.742 -7.586 1 57.78 162 SER B N 1
ATOM 2910 C CA . SER B 1 162 ? -5.473 9.891 -8.711 1 57.78 162 SER B CA 1
ATOM 2911 C C . SER B 1 162 ? -4.02 10.086 -9.125 1 57.78 162 SER B C 1
ATOM 2913 O O . SER B 1 162 ? -3.719 10.25 -10.312 1 57.78 162 SER B O 1
ATOM 2915 N N . LYS B 1 163 ? -3.18 10.422 -8.109 1 66.5 163 LYS B N 1
ATOM 2916 C CA . LYS B 1 163 ? -1.737 10.523 -8.32 1 66.5 163 LYS B CA 1
ATOM 2917 C C . LYS B 1 163 ? -0.994 9.438 -7.551 1 66.5 163 LYS B C 1
ATOM 2919 O O . LYS B 1 163 ? -1.468 8.969 -6.512 1 66.5 163 LYS B O 1
ATOM 2924 N N . GLY B 1 164 ? 0.051 9.078 -8.211 1 77.62 164 GLY B N 1
ATOM 2925 C CA . GLY B 1 164 ? 0.848 8.086 -7.508 1 77.62 164 GLY B CA 1
ATOM 2926 C C . GLY B 1 164 ? 1.749 7.285 -8.43 1 77.62 164 GLY B C 1
ATOM 2927 O O . GLY B 1 164 ? 1.9 7.617 -9.602 1 77.62 164 GLY B O 1
ATOM 2928 N N . TRP B 1 165 ? 2.494 6.52 -7.828 1 86.88 165 TRP B N 1
ATOM 2929 C CA . TRP B 1 165 ? 3.396 5.625 -8.547 1 86.88 165 TRP B CA 1
ATOM 2930 C C . TRP B 1 165 ? 3.406 4.238 -7.918 1 86.88 165 TRP B C 1
ATOM 2932 O O . TRP B 1 165 ? 2.945 4.059 -6.789 1 86.88 165 TRP B O 1
ATOM 2942 N N . SER B 1 166 ? 3.785 3.283 -8.719 1 91.25 166 SER B N 1
ATOM 2943 C CA . SER B 1 166 ? 4.031 1.925 -8.25 1 91.25 166 SER B CA 1
ATOM 2944 C C . SER B 1 166 ? 5.289 1.339 -8.883 1 91.25 166 SER B C 1
ATOM 2946 O O . SER B 1 166 ? 5.645 1.687 -10.008 1 91.25 166 SER B O 1
ATOM 2948 N N . VAL B 1 167 ? 6.016 0.592 -8.148 1 95.31 167 VAL B N 1
ATOM 2949 C CA . VAL B 1 167 ? 7.172 -0.17 -8.609 1 95.31 167 VAL B CA 1
ATOM 2950 C C . VAL B 1 167 ? 6.961 -1.654 -8.312 1 95.31 167 VAL B C 1
ATOM 2952 O O . VAL B 1 167 ? 6.582 -2.027 -7.203 1 95.31 167 VAL B O 1
ATOM 2955 N N . LEU B 1 168 ? 7.109 -2.443 -9.336 1 96.25 168 LEU B N 1
ATOM 2956 C CA . LEU B 1 168 ? 6.992 -3.896 -9.258 1 96.25 168 LEU B CA 1
ATOM 2957 C C . LEU B 1 168 ? 8.328 -4.566 -9.555 1 96.25 168 LEU B C 1
ATOM 2959 O O . LEU B 1 168 ? 8.938 -4.301 -10.594 1 96.25 168 LEU B O 1
ATOM 2963 N N . LEU B 1 169 ? 8.773 -5.332 -8.617 1 97.69 169 LEU B N 1
ATOM 2964 C CA . LEU B 1 169 ? 9.938 -6.188 -8.82 1 97.69 169 LEU B CA 1
ATOM 2965 C C . LEU B 1 169 ? 9.531 -7.656 -8.883 1 97.69 169 LEU B C 1
ATOM 2967 O O . LEU B 1 169 ? 8.688 -8.102 -8.102 1 97.69 169 LEU B O 1
ATOM 2971 N N . VAL B 1 170 ? 10.094 -8.352 -9.859 1 97.31 170 VAL B N 1
ATOM 2972 C CA . VAL B 1 170 ? 9.93 -9.797 -9.938 1 97.31 170 VAL B CA 1
ATOM 2973 C C . VAL B 1 170 ? 11.305 -10.469 -9.922 1 97.31 170 VAL B C 1
ATOM 2975 O O . VAL B 1 170 ? 12.219 -10.047 -10.625 1 97.31 170 VAL B O 1
ATOM 2978 N N . GLY B 1 171 ? 11.438 -11.398 -9.023 1 97.25 171 GLY B N 1
ATOM 2979 C CA . GLY B 1 171 ? 12.703 -12.109 -8.945 1 97.25 171 GLY B CA 1
ATOM 2980 C C . GLY B 1 171 ? 12.68 -13.258 -7.953 1 97.25 171 GLY B C 1
ATOM 2981 O O . GLY B 1 171 ? 11.641 -13.57 -7.375 1 97.25 171 GLY B O 1
ATOM 2982 N N . THR B 1 172 ? 13.82 -13.898 -7.844 1 96.88 172 THR B N 1
ATOM 2983 C CA . THR B 1 172 ? 13.961 -15.031 -6.934 1 96.88 172 THR B CA 1
ATOM 2984 C C . THR B 1 172 ? 14.398 -14.555 -5.551 1 96.88 172 THR B C 1
ATOM 2986 O O . THR B 1 172 ? 15.164 -13.594 -5.43 1 96.88 172 THR B O 1
ATOM 2989 N N . VAL B 1 173 ? 13.875 -15.258 -4.527 1 96.81 173 VAL B N 1
ATOM 2990 C CA . VAL B 1 173 ? 14.211 -14.906 -3.152 1 96.81 173 VAL B CA 1
ATOM 2991 C C . VAL B 1 173 ? 15.094 -15.992 -2.543 1 96.81 173 VAL B C 1
ATOM 2993 O O . VAL B 1 173 ? 14.875 -17.188 -2.779 1 96.81 173 VAL B O 1
ATOM 2996 N N . ARG B 1 174 ? 16.047 -15.578 -1.78 1 96.31 174 ARG B N 1
ATOM 2997 C CA . ARG B 1 174 ? 16.844 -16.5 -0.997 1 96.31 174 ARG B CA 1
ATOM 2998 C C . ARG B 1 174 ? 16.797 -16.156 0.488 1 96.31 174 ARG B C 1
ATOM 3000 O O . ARG B 1 174 ? 16.609 -15 0.854 1 96.31 174 ARG B O 1
ATOM 3007 N N . VAL B 1 175 ? 17.031 -17.188 1.321 1 94.88 175 VAL B N 1
ATOM 3008 C CA . VAL B 1 175 ? 17.109 -17 2.768 1 94.88 175 VAL B CA 1
ATOM 3009 C C . VAL B 1 175 ? 18.562 -16.828 3.189 1 94.88 175 VAL B C 1
ATOM 3011 O O . VAL B 1 175 ? 19.453 -17.531 2.682 1 94.88 175 VAL B O 1
ATOM 3014 N N . VAL B 1 176 ? 18.75 -15.844 4.102 1 94.44 176 VAL B N 1
ATOM 3015 C CA . VAL B 1 176 ? 20.078 -15.734 4.715 1 94.44 176 VAL B CA 1
ATOM 3016 C C . VAL B 1 176 ? 20.234 -16.812 5.785 1 94.44 176 VAL B C 1
ATOM 3018 O O . VAL B 1 176 ? 19.688 -16.703 6.879 1 94.44 176 VAL B O 1
ATOM 3021 N N . GLU B 1 177 ? 21.047 -17.781 5.473 1 93.44 177 GLU B N 1
ATOM 3022 C CA . GLU B 1 177 ? 21.172 -18.953 6.328 1 93.44 177 GLU B CA 1
ATOM 3023 C C . GLU B 1 177 ? 22.078 -18.688 7.52 1 93.44 177 GLU B C 1
ATOM 3025 O O . GLU B 1 177 ? 21.844 -19.188 8.617 1 93.44 177 GLU B O 1
ATOM 3030 N N . ASP B 1 178 ? 23.109 -17.953 7.289 1 94.19 178 ASP B N 1
ATOM 3031 C CA . ASP B 1 178 ? 24.031 -17.641 8.375 1 94.19 178 ASP B CA 1
ATOM 3032 C C . ASP B 1 178 ? 23.375 -16.734 9.406 1 94.19 178 ASP B C 1
ATOM 3034 O O . ASP B 1 178 ? 23.078 -15.562 9.125 1 94.19 178 ASP B O 1
ATOM 3038 N N . GLU B 1 179 ? 23.203 -17.281 10.609 1 89.06 179 GLU B N 1
ATOM 3039 C CA . GLU B 1 179 ? 22.469 -16.547 11.641 1 89.06 179 GLU B CA 1
ATOM 3040 C C . GLU B 1 179 ? 23.203 -15.273 12.039 1 89.06 179 GLU B C 1
ATOM 3042 O O . GLU B 1 179 ? 22.578 -14.273 12.375 1 89.06 179 GLU B O 1
ATOM 3047 N N . ASP B 1 180 ? 24.516 -15.344 12.016 1 91.62 180 ASP B N 1
ATOM 3048 C CA . ASP B 1 180 ? 25.281 -14.133 12.344 1 91.62 180 ASP B CA 1
ATOM 3049 C C . ASP B 1 180 ? 25.031 -13.039 11.305 1 91.62 180 ASP B C 1
ATOM 3051 O O . ASP B 1 180 ? 24.844 -11.875 11.648 1 91.62 180 ASP B O 1
ATOM 3055 N N . GLU B 1 181 ? 25.047 -13.469 10.125 1 91.5 181 GLU B N 1
ATOM 3056 C CA . GLU B 1 181 ? 24.766 -12.531 9.039 1 91.5 181 GLU B CA 1
ATOM 3057 C C . GLU B 1 181 ? 23.344 -12 9.117 1 91.5 181 GLU B C 1
ATOM 3059 O O . GLU B 1 181 ? 23.109 -10.797 8.961 1 91.5 181 GLU B O 1
ATOM 3064 N N . ALA B 1 182 ? 22.422 -12.891 9.344 1 89.62 182 ALA B N 1
ATOM 3065 C CA . ALA B 1 182 ? 21.016 -12.508 9.453 1 89.62 182 ALA B CA 1
ATOM 3066 C C . ALA B 1 182 ? 20.797 -11.5 10.578 1 89.62 182 ALA B C 1
ATOM 3068 O O . ALA B 1 182 ? 20.078 -10.523 10.414 1 89.62 182 ALA B O 1
ATOM 3069 N N . ARG B 1 183 ? 21.453 -11.773 11.625 1 83.56 183 ARG B N 1
ATOM 3070 C CA . ARG B 1 183 ? 21.344 -10.891 12.789 1 83.56 183 ARG B CA 1
ATOM 3071 C C . ARG B 1 183 ? 21.875 -9.5 12.469 1 83.56 183 ARG B C 1
ATOM 3073 O O . ARG B 1 183 ? 21.266 -8.492 12.82 1 83.56 183 ARG B O 1
ATOM 3080 N N . ARG B 1 184 ? 22.984 -9.43 11.828 1 85.25 184 ARG B N 1
ATOM 3081 C CA . ARG B 1 184 ? 23.578 -8.148 11.453 1 85.25 184 ARG B CA 1
ATOM 3082 C C . ARG B 1 184 ? 22.656 -7.352 10.547 1 85.25 184 ARG B C 1
ATOM 3084 O O . ARG B 1 184 ? 22.484 -6.145 10.727 1 85.25 184 ARG B O 1
ATOM 3091 N N . LEU B 1 185 ? 22.078 -8.039 9.656 1 85.31 185 LEU B N 1
ATOM 3092 C CA . LEU B 1 185 ? 21.188 -7.391 8.703 1 85.31 185 LEU B CA 1
ATOM 3093 C C . LEU B 1 185 ? 19.922 -6.887 9.398 1 85.31 185 LEU B C 1
ATOM 3095 O O . LEU B 1 185 ? 19.438 -5.789 9.102 1 85.31 185 LEU B O 1
ATOM 3099 N N . ARG B 1 186 ? 19.406 -7.656 10.336 1 79.44 186 ARG B N 1
ATOM 3100 C CA . ARG B 1 186 ? 18.219 -7.254 11.078 1 79.44 186 ARG B CA 1
ATOM 3101 C C . ARG B 1 186 ? 18.5 -6.02 11.93 1 79.44 186 ARG B C 1
ATOM 3103 O O . ARG B 1 186 ? 17.641 -5.141 12.062 1 79.44 186 ARG B O 1
ATOM 3110 N N . GLU B 1 187 ? 19.625 -6.031 12.461 1 74 187 GLU B N 1
ATOM 3111 C CA . GLU B 1 187 ? 20 -4.945 13.359 1 74 187 GLU B CA 1
ATOM 3112 C C . GLU B 1 187 ? 20.203 -3.639 12.594 1 74 187 GLU B C 1
ATOM 3114 O O . GLU B 1 187 ? 19.984 -2.555 13.141 1 74 187 GLU B O 1
ATOM 3119 N N . THR B 1 188 ? 20.578 -3.82 11.367 1 67.06 188 THR B N 1
ATOM 3120 C CA . THR B 1 188 ? 20.828 -2.631 10.562 1 67.06 188 THR B CA 1
ATOM 3121 C C . THR B 1 188 ? 19.562 -2.188 9.844 1 67.06 188 THR B C 1
ATOM 3123 O O . THR B 1 188 ? 19.484 -1.069 9.328 1 67.06 188 THR B O 1
ATOM 3126 N N . ALA B 1 189 ? 18.656 -3.098 9.945 1 67.81 189 ALA B N 1
ATOM 3127 C CA . ALA B 1 189 ? 17.422 -2.777 9.242 1 67.81 189 ALA B CA 1
ATOM 3128 C C . ALA B 1 189 ? 16.703 -1.599 9.898 1 67.81 189 ALA B C 1
ATOM 3130 O O . ALA B 1 189 ? 16.75 -1.442 11.125 1 67.81 189 ALA B O 1
ATOM 3131 N N . TYR B 1 190 ? 16.297 -0.666 9.102 1 60.16 190 TYR B N 1
ATOM 3132 C CA . TYR B 1 190 ? 15.625 0.543 9.555 1 60.16 190 TYR B CA 1
ATOM 3133 C C . TYR B 1 190 ? 14.352 0.199 10.32 1 60.16 190 TYR B C 1
ATOM 3135 O O . TYR B 1 190 ? 13.953 0.923 11.234 1 60.16 190 TYR B O 1
ATOM 3143 N N . SER B 1 191 ? 13.641 -0.81 9.867 1 56.88 191 SER B N 1
ATOM 3144 C CA . SER B 1 191 ? 12.375 -1.12 10.523 1 56.88 191 SER B CA 1
ATOM 3145 C C . SER B 1 191 ? 12.375 -2.541 11.078 1 56.88 191 SER B C 1
ATOM 3147 O O . SER B 1 191 ? 13.055 -3.422 10.547 1 56.88 191 SER B O 1
ATOM 3149 N N . THR B 1 192 ? 11.875 -2.639 12.266 1 56.09 192 THR B N 1
ATOM 3150 C CA . THR B 1 192 ? 11.742 -3.949 12.891 1 56.09 192 THR B CA 1
ATOM 3151 C C . THR B 1 192 ? 10.617 -4.746 12.25 1 56.09 192 THR B C 1
ATOM 3153 O O . THR B 1 192 ? 9.547 -4.203 11.961 1 56.09 192 THR B O 1
ATOM 3156 N N . PRO B 1 193 ? 11.016 -5.922 11.82 1 56.62 193 PRO B N 1
ATOM 3157 C CA . PRO B 1 193 ? 9.969 -6.785 11.258 1 56.62 193 PRO B CA 1
ATOM 3158 C C . PRO B 1 193 ? 8.75 -6.895 12.172 1 56.62 193 PRO B C 1
ATOM 3160 O O . PRO B 1 193 ? 8.859 -6.746 13.391 1 56.62 193 PRO B O 1
ATOM 3163 N N . TRP B 1 194 ? 7.539 -6.773 11.602 1 58.59 194 TRP B N 1
ATOM 3164 C CA . TRP B 1 194 ? 6.289 -6.973 12.328 1 58.59 194 TRP B CA 1
ATOM 3165 C C . TRP B 1 194 ? 6.098 -8.438 12.688 1 58.59 194 TRP B C 1
ATOM 3167 O O . TRP B 1 194 ? 4.984 -8.867 13 1 58.59 194 TRP B O 1
ATOM 3177 N N . ALA B 1 195 ? 7.254 -9.219 12.641 1 55.19 195 ALA B N 1
ATOM 3178 C CA . ALA B 1 195 ? 7.027 -10.648 12.836 1 55.19 195 ALA B CA 1
ATOM 3179 C C . ALA B 1 195 ? 6.801 -10.969 14.312 1 55.19 195 ALA B C 1
ATOM 3181 O O . ALA B 1 195 ? 7.289 -10.266 15.188 1 55.19 195 ALA B O 1
ATOM 3182 N N . GLY B 1 196 ? 5.598 -11.438 14.625 1 52.62 196 GLY B N 1
ATOM 3183 C CA . GLY B 1 196 ? 5.254 -11.969 15.938 1 52.62 196 GLY B CA 1
ATOM 3184 C C . GLY B 1 196 ? 6.445 -12.555 16.672 1 52.62 196 GLY B C 1
ATOM 3185 O O . GLY B 1 196 ? 7.594 -12.328 16.281 1 52.62 196 GLY B O 1
ATOM 3186 N N . GLU B 1 197 ? 6.008 -13.336 17.75 1 53.06 197 GLU B N 1
ATOM 3187 C CA . GLU B 1 197 ? 6.867 -14.117 18.625 1 53.06 197 GLU B CA 1
ATOM 3188 C C . GLU B 1 197 ? 7.652 -15.164 17.844 1 53.06 197 GLU B C 1
ATOM 3190 O O . GLU B 1 197 ? 7.102 -15.844 16.984 1 53.06 197 GLU B O 1
ATOM 3195 N N . GLY B 1 198 ? 8.984 -14.945 17.75 1 58.78 198 GLY B N 1
ATOM 3196 C CA . GLY B 1 198 ? 9.828 -15.992 17.203 1 58.78 198 GLY B CA 1
ATOM 3197 C C . GLY B 1 198 ? 10.938 -15.461 16.312 1 58.78 198 GLY B C 1
ATOM 3198 O O . GLY B 1 198 ? 11.164 -14.25 16.25 1 58.78 198 GLY B O 1
ATOM 3199 N N . ARG B 1 199 ? 11.633 -16.484 15.742 1 62.84 199 ARG B N 1
ATOM 3200 C CA . ARG B 1 199 ? 12.789 -16.219 14.898 1 62.84 199 ARG B CA 1
ATOM 3201 C C . ARG B 1 199 ? 12.359 -15.664 13.539 1 62.84 199 ARG B C 1
ATOM 3203 O O . ARG B 1 199 ? 11.445 -16.203 12.906 1 62.84 199 ARG B O 1
ATOM 3210 N N . GLU B 1 200 ? 12.852 -14.508 13.133 1 81.88 200 GLU B N 1
ATOM 3211 C CA . GLU B 1 200 ? 12.609 -13.906 11.828 1 81.88 200 GLU B CA 1
ATOM 3212 C C . GLU B 1 200 ? 13.625 -14.391 10.797 1 81.88 200 GLU B C 1
ATOM 3214 O O . GLU B 1 200 ? 14.812 -14.523 11.109 1 81.88 200 GLU B O 1
ATOM 3219 N N . ARG B 1 201 ? 13.117 -14.852 9.758 1 88.94 201 ARG B N 1
ATOM 3220 C CA . ARG B 1 201 ? 13.961 -15.172 8.609 1 88.94 201 ARG B CA 1
ATOM 3221 C C . ARG B 1 201 ? 14.227 -13.938 7.766 1 88.94 201 ARG B C 1
ATOM 3223 O O . ARG B 1 201 ? 13.312 -13.164 7.477 1 88.94 201 ARG B O 1
ATOM 3230 N N . VAL B 1 202 ? 15.516 -13.766 7.535 1 92 202 VAL B N 1
ATOM 3231 C CA . VAL B 1 202 ? 15.898 -12.672 6.645 1 92 202 VAL B CA 1
ATOM 3232 C C . VAL B 1 202 ? 15.898 -13.156 5.199 1 92 202 VAL B C 1
ATOM 3234 O O . VAL B 1 202 ? 16.578 -14.125 4.859 1 92 202 VAL B O 1
ATOM 3237 N N . MET B 1 203 ? 15.125 -12.5 4.367 1 94.56 203 MET B N 1
ATOM 3238 C CA . MET B 1 203 ? 14.953 -12.867 2.965 1 94.56 203 MET B CA 1
ATOM 3239 C C . MET B 1 203 ? 15.523 -11.789 2.051 1 94.56 203 MET B C 1
ATOM 3241 O O . MET B 1 203 ? 15.391 -10.594 2.33 1 94.56 203 MET B O 1
ATOM 3245 N N . ILE B 1 204 ? 16.188 -12.234 0.976 1 96.69 204 ILE B N 1
ATOM 3246 C CA . ILE B 1 204 ? 16.766 -11.297 0.011 1 96.69 204 ILE B CA 1
ATOM 3247 C C . ILE B 1 204 ? 16.188 -11.578 -1.378 1 96.69 204 ILE B C 1
ATOM 3249 O O . ILE B 1 204 ? 16.344 -12.688 -1.902 1 96.69 204 ILE B O 1
ATOM 3253 N N . LEU B 1 205 ? 15.508 -10.594 -1.954 1 97.56 205 LEU B N 1
ATOM 3254 C CA . LEU B 1 205 ? 14.984 -10.656 -3.314 1 97.56 205 LEU B CA 1
ATOM 3255 C C . LEU B 1 205 ? 15.992 -10.094 -4.312 1 97.56 205 LEU B C 1
ATOM 3257 O O . LEU B 1 205 ? 16.422 -8.945 -4.188 1 97.56 205 LEU B O 1
ATOM 3261 N N . ALA B 1 206 ? 16.359 -10.914 -5.262 1 97.88 206 ALA B N 1
ATOM 3262 C CA . ALA B 1 206 ? 17.156 -10.469 -6.406 1 97.88 206 ALA B CA 1
ATOM 3263 C C . ALA B 1 206 ? 16.266 -10.227 -7.625 1 97.88 206 ALA B C 1
ATOM 3265 O O . ALA B 1 206 ? 15.859 -11.172 -8.305 1 97.88 206 ALA B O 1
ATOM 3266 N N . PRO B 1 207 ? 16.016 -8.914 -7.953 1 97.12 207 PRO B N 1
ATOM 3267 C CA . PRO B 1 207 ? 15.078 -8.641 -9.039 1 97.12 207 PRO B CA 1
ATOM 3268 C C . PRO B 1 207 ? 15.625 -9.039 -10.406 1 97.12 207 PRO B C 1
ATOM 3270 O O . PRO B 1 207 ? 16.781 -8.742 -10.734 1 97.12 207 PRO B O 1
ATOM 3273 N N . ARG B 1 208 ? 14.812 -9.719 -11.141 1 95.56 208 ARG B N 1
ATOM 3274 C CA . ARG B 1 208 ? 15.125 -9.984 -12.539 1 95.56 208 ARG B CA 1
ATOM 3275 C C . ARG B 1 208 ? 14.375 -9.031 -13.461 1 95.56 208 ARG B C 1
ATOM 3277 O O . ARG B 1 208 ? 14.758 -8.844 -14.617 1 95.56 208 ARG B O 1
ATOM 3284 N N . ARG B 1 209 ? 13.281 -8.531 -13.055 1 95.94 209 ARG B N 1
ATOM 3285 C CA . ARG B 1 209 ? 12.469 -7.57 -13.781 1 95.94 209 ARG B CA 1
ATOM 3286 C C . ARG B 1 209 ? 12.008 -6.434 -12.875 1 95.94 209 ARG B C 1
ATOM 3288 O O . ARG B 1 209 ? 11.609 -6.672 -11.734 1 95.94 209 ARG B O 1
ATOM 3295 N N . VAL B 1 210 ? 12.156 -5.23 -13.375 1 96.25 210 VAL B N 1
ATOM 3296 C CA . VAL B 1 210 ? 11.695 -4.027 -12.695 1 96.25 210 VAL B CA 1
ATOM 3297 C C . VAL B 1 210 ? 10.688 -3.285 -13.578 1 96.25 210 VAL B C 1
ATOM 3299 O O . VAL B 1 210 ? 10.984 -2.965 -14.727 1 96.25 210 VAL B O 1
ATOM 3302 N N . THR B 1 211 ? 9.516 -3.109 -13.062 1 93.94 211 THR B N 1
ATOM 3303 C CA . THR B 1 211 ? 8.492 -2.342 -13.758 1 93.94 211 THR B CA 1
ATOM 3304 C C . THR B 1 211 ? 7.977 -1.207 -12.875 1 93.94 211 THR B C 1
ATOM 3306 O O . THR B 1 211 ? 7.652 -1.421 -11.703 1 93.94 211 THR B O 1
ATOM 3309 N N . GLY B 1 212 ? 8.008 -0.039 -13.391 1 93.56 212 GLY B N 1
ATOM 3310 C CA . GLY B 1 212 ? 7.461 1.121 -12.703 1 93.56 212 GLY B CA 1
ATOM 3311 C C . GLY B 1 212 ? 6.379 1.829 -13.492 1 93.56 212 GLY B C 1
ATOM 3312 O O . GLY B 1 212 ? 6.438 1.891 -14.719 1 93.56 212 GLY B O 1
ATOM 3313 N N . ARG B 1 213 ? 5.375 2.355 -12.727 1 89.19 213 ARG B N 1
ATOM 3314 C CA . ARG B 1 213 ? 4.301 3.127 -13.344 1 89.19 213 ARG B CA 1
ATOM 3315 C C . ARG B 1 213 ? 3.971 4.367 -12.523 1 89.19 213 ARG B C 1
ATOM 3317 O O . ARG B 1 213 ? 4.113 4.363 -11.297 1 89.19 213 ARG B O 1
ATOM 3324 N N . ARG B 1 214 ? 3.641 5.332 -13.258 1 87.88 214 ARG B N 1
ATOM 3325 C CA . ARG B 1 214 ? 3.188 6.574 -12.641 1 87.88 214 ARG B CA 1
ATOM 3326 C C . ARG B 1 214 ? 1.834 7 -13.195 1 87.88 214 ARG B C 1
ATOM 3328 O O . ARG B 1 214 ? 1.594 6.898 -14.398 1 87.88 214 ARG B O 1
ATOM 3335 N N . ILE B 1 215 ? 0.996 7.422 -12.312 1 77.31 215 ILE B N 1
ATOM 3336 C CA . ILE B 1 215 ? -0.316 7.926 -12.703 1 77.31 215 ILE B CA 1
ATOM 3337 C C . ILE B 1 215 ? -0.198 9.383 -13.148 1 77.31 215 ILE B C 1
ATOM 3339 O O . ILE B 1 215 ? 0.336 10.219 -12.414 1 77.31 215 ILE B O 1
ATOM 3343 N N . ILE B 1 216 ? -0.491 9.602 -14.328 1 73.5 216 ILE B N 1
ATOM 3344 C CA . ILE B 1 216 ? -0.532 10.961 -14.859 1 73.5 216 ILE B CA 1
ATOM 3345 C C . ILE B 1 216 ? -1.976 11.352 -15.164 1 73.5 216 ILE B C 1
ATOM 3347 O O . ILE B 1 216 ? -2.742 10.547 -15.703 1 73.5 216 ILE B O 1
ATOM 3351 N N . VAL B 1 217 ? -2.289 12.539 -14.625 1 61.06 217 VAL B N 1
ATOM 3352 C CA . VAL B 1 217 ? -3.627 13.039 -14.922 1 61.06 217 VAL B CA 1
ATOM 3353 C C . VAL B 1 217 ? -3.561 14.039 -16.078 1 61.06 217 VAL B C 1
ATOM 3355 O O . VAL B 1 217 ? -2.727 14.945 -16.062 1 61.06 217 VAL B O 1
ATOM 3358 N N . ALA B 1 218 ? -4.004 13.555 -17.344 1 57.44 218 ALA B N 1
ATOM 3359 C CA . ALA B 1 218 ? -3.963 14.43 -18.516 1 57.44 218 ALA B CA 1
ATOM 3360 C C . ALA B 1 218 ? -4.332 15.867 -18.141 1 57.44 218 ALA B C 1
ATOM 3362 O O . ALA B 1 218 ? -3.654 16.812 -18.547 1 57.44 218 ALA B O 1
ATOM 3363 N N . ASP B 1 219 ? -5.578 16.203 -18.141 1 48.34 219 ASP B N 1
ATOM 3364 C CA . ASP B 1 219 ? -6.012 17.594 -18.156 1 48.34 219 ASP B CA 1
ATOM 3365 C C . ASP B 1 219 ? -5.641 18.297 -16.844 1 48.34 219 ASP B C 1
ATOM 3367 O O . ASP B 1 219 ? -6.25 19.312 -16.484 1 48.34 219 ASP B O 1
ATOM 3371 N N . ALA B 1 220 ? -4.793 17.656 -16.219 1 44.75 220 ALA B N 1
ATOM 3372 C CA . ALA B 1 220 ? -4.402 18.531 -15.125 1 44.75 220 ALA B CA 1
ATOM 3373 C C . ALA B 1 220 ? -3.783 19.828 -15.648 1 44.75 220 ALA B C 1
ATOM 3375 O O . ALA B 1 220 ? -2.986 19.797 -16.594 1 44.75 220 ALA B O 1
ATOM 3376 N N . PRO B 1 221 ? -4.391 21 -15.477 1 38.12 221 PRO B N 1
ATOM 3377 C CA . PRO B 1 221 ? -3.85 22.203 -16.125 1 38.12 221 PRO B CA 1
ATOM 3378 C C . PRO B 1 221 ? -2.324 22.188 -16.203 1 38.12 221 PRO B C 1
ATOM 3380 O O . PRO B 1 221 ? -1.751 22.719 -17.156 1 38.12 221 PRO B O 1
ATOM 3383 N N . GLY B 1 222 ? -1.633 22.109 -15.086 1 34.97 222 GLY B N 1
ATOM 3384 C CA . GLY B 1 222 ? -0.281 22.641 -15.023 1 34.97 222 GLY B CA 1
ATOM 3385 C C . GLY B 1 222 ? 0.738 21.766 -15.727 1 34.97 222 GLY B C 1
ATOM 3386 O O . GLY B 1 222 ? 1.944 22 -15.609 1 34.97 222 GLY B O 1
ATOM 3387 N N . GLU B 1 223 ? 0.478 20.484 -15.945 1 33.22 223 GLU B N 1
ATOM 3388 C CA . GLU B 1 223 ? 1.693 20 -16.594 1 33.22 223 GLU B CA 1
ATOM 3389 C C . GLU B 1 223 ? 1.883 20.656 -17.969 1 33.22 223 GLU B C 1
ATOM 3391 O O . GLU B 1 223 ? 0.949 20.703 -18.766 1 33.22 223 GLU B O 1
ATOM 3396 N N . PRO B 1 224 ? 2.836 21.625 -18.094 1 29.97 224 PRO B N 1
ATOM 3397 C CA . PRO B 1 224 ? 3.188 22.156 -19.406 1 29.97 224 PRO B CA 1
ATOM 3398 C C . PRO B 1 224 ? 3.424 21.062 -20.438 1 29.97 224 PRO B C 1
ATOM 3400 O O . PRO B 1 224 ? 3.91 19.984 -20.094 1 29.97 224 PRO B O 1
ATOM 3403 N N . GLY B 1 225 ? 2.588 20.859 -21.547 1 24.2 225 GLY B N 1
ATOM 3404 C CA . GLY B 1 225 ? 3.09 20.359 -22.812 1 24.2 225 GLY B CA 1
ATOM 3405 C C . GLY B 1 225 ? 4.422 20.969 -23.203 1 24.2 225 GLY B C 1
ATOM 3406 O O . GLY B 1 225 ? 4.742 22.078 -22.812 1 24.2 225 GLY B O 1
#

InterPro domains:
  IPR001387 Cro/C1-type, helix-turn-helix domain [PF01381] (17-70)
  IPR001387 Cro/C1-type, helix-turn-helix domain [PS50943] (16-70)
  IPR001387 Cro/C1-type, helix-turn-helix domain [SM00530] (15-70)
  IPR001387 Cro/C1-type, helix-turn-helix domain [cd00093] (13-70)
  IPR010982 Lambda repressor-like, DNA-binding domain superfamily [G3DSA:1.10.260.40] (6-71)
  IPR010982 Lambda repressor-like, DNA-binding domain superfamily [SSF47413] (11-75)
  IPR012349 FMN-binding split barrel [G3DSA:2.30.110.10] (82-222)
  IPR024747 Pyridoxamine 5'-phosphate oxidase-related [PF12900] (96-214)

Sequence (450 aa):
MARPPHAARGDIGRRVAARRLQLGLSREDVALRAGAAPGYIAYVEEQSATPGISFLLRLADALETTVHELTGGTVDLPGGLGRAAREARMVELGDTECWTLLGDHGVGRVALTHDDGPVVLPVNYQVLDGEVMFSTGDRSPLARAADTEIAFETDHIDDAFSKGWSVLLVGTVRVVEDEDEARRLRETAYSTPWAGEGRERVMILAPRRVTGRRIIVADAPGEPGMARPPHAARGDIGRRVAARRLQLGLSREDVALRAGAAPGYIAYVEEQSATPGISFLLRLADALETTVHELTGGTVDLPGGLGRAAREARMVELGDTECWTLLGDHGVGRVALTHDDGPVVLPVNYQVLDGEVMFSTGDRSPLARAADTEIAFETDHIDDAFSKGWSVLLVGTVRVVEDEDEARRLRETAYSTPWAGEGRERVMILAPRRVTGRRIIVADAPGEPG

Nearest PDB structures (foldseek):
  3u0i-assembly1_A-2  TM=7.837E-01  e=2.328E-08  Brucella abortus 2308
  2hq9-assembly1_A  TM=7.579E-01  e=2.328E-08  Mesorhizobium loti
  3u5w-assembly1_A-2  TM=7.761E-01  e=2.800E-08  Brucella abortus 2308
  2hti-assembly1_A-2  TM=7.514E-01  e=3.932E-07  Halalkalibacterium halodurans
  3ec6-assembly1_A-2  TM=6.484E-01  e=1.232E-03  Bacillus anthracis

Secondary structure (DSSP, 8-state):
----------HHHHHHHHHHHHTT--HHHHHHHHT--HHHHHHHHH-S--HHHHHHHHHHHHTTS-HHHHTTSS----TTTTTGGGGEEEEEEPHHHHHHHH-SEEEEEEEEEETTEEEEEEEEEEEETTEEEEEEETTSGGGGGTTSEEEEEEEEEETTTTEEEEEEEEEEEEE---HHHHHHHHHH-SS-----SSPEEEEEEEEEEEEEEEEEETT-TTS--/----------HHHHHHHHHHHHTT--HHHHHHHHT--HHHHHHHHH-S--HHHHHHHHHHHHTTS-HHHHTTSS----TTTTTGGGGEEEEEEPHHHHHHHH-SEEEEEEEEEETTEEEEEEEEEEEETTEEEEEEETTSGGGGGTTSEEEEEEEEEETTTTEEEEEEEEEEEEE---HHHHHHHHHH-SS-----SSPEEEEEEEEEEEEEEEEEETT-TTS--

Radius of gyration: 21.83 Å; Cα contacts (8 Å, |Δi|>4): 1010; chains: 2; bounding box: 52×65×59 Å